Protein AF-A0A8H3HMF1-F1 (afdb_monomer_lite)

pLDDT: mean 73.19, std 24.89, range [19.61, 97.44]

Organism: NCBI:txid456999

Structure (mmCIF, N/CA/C/O backbone):
data_AF-A0A8H3HMF1-F1
#
_entry.id   AF-A0A8H3HMF1-F1
#
loop_
_atom_site.group_PDB
_atom_site.id
_atom_site.type_symbol
_atom_site.label_atom_id
_atom_site.label_alt_id
_atom_site.label_comp_id
_atom_site.label_asym_id
_atom_site.label_entity_id
_atom_site.label_seq_id
_atom_site.pdbx_PDB_ins_code
_atom_site.Cartn_x
_atom_site.Cartn_y
_atom_site.Cartn_z
_atom_site.occupancy
_atom_site.B_iso_or_equiv
_atom_site.auth_seq_id
_atom_site.auth_comp_id
_atom_site.auth_asym_id
_atom_site.auth_atom_id
_atom_site.pdbx_PDB_model_num
ATOM 1 N N . MET A 1 1 ? 41.702 8.441 -9.665 1.00 46.50 1 MET A N 1
ATOM 2 C CA . MET A 1 1 ? 40.229 8.289 -9.543 1.00 46.50 1 MET A CA 1
ATOM 3 C C . MET A 1 1 ? 39.549 9.263 -10.493 1.00 46.50 1 MET A C 1
ATOM 5 O O . MET A 1 1 ? 39.820 10.453 -10.391 1.00 46.50 1 MET A O 1
ATOM 9 N N . TYR A 1 2 ? 38.680 8.789 -11.389 1.00 50.75 2 TYR A N 1
ATOM 10 C CA . TYR A 1 2 ? 37.777 9.651 -12.161 1.00 50.75 2 TYR A CA 1
ATOM 11 C C . TYR A 1 2 ? 36.455 9.769 -11.398 1.00 50.75 2 TYR A C 1
ATOM 13 O O . TYR A 1 2 ? 35.490 9.083 -11.713 1.00 50.75 2 TYR A O 1
ATOM 21 N N . SER A 1 3 ? 36.415 10.620 -10.370 1.00 43.22 3 SER A N 1
ATOM 22 C CA . SER A 1 3 ? 35.182 10.841 -9.592 1.00 43.22 3 SER A CA 1
ATOM 23 C C . SER A 1 3 ? 34.020 11.303 -10.494 1.00 43.22 3 SER A C 1
ATOM 25 O O . SER A 1 3 ? 32.887 10.867 -10.322 1.00 43.22 3 SER A O 1
ATOM 27 N N . SER A 1 4 ? 34.311 12.068 -11.554 1.00 48.97 4 SER A N 1
ATOM 28 C CA . SER A 1 4 ? 33.304 12.609 -12.479 1.00 48.97 4 SER A CA 1
ATOM 29 C C . SER A 1 4 ? 33.547 12.314 -13.964 1.00 48.97 4 SER A C 1
ATOM 31 O O . SER A 1 4 ? 32.735 12.709 -14.790 1.00 48.97 4 SER A O 1
ATOM 33 N N . GLY A 1 5 ? 34.667 11.685 -14.344 1.00 51.66 5 GLY A N 1
ATOM 34 C CA . GLY A 1 5 ? 35.060 11.532 -15.759 1.00 51.66 5 GLY A CA 1
ATOM 35 C C . GLY A 1 5 ? 35.398 12.845 -16.491 1.00 51.66 5 GLY A C 1
ATOM 36 O O . GLY A 1 5 ? 35.813 12.796 -17.639 1.00 51.66 5 GLY A O 1
ATOM 37 N N . ILE A 1 6 ? 35.252 13.999 -15.827 1.00 52.28 6 ILE A N 1
ATOM 38 C CA . ILE A 1 6 ? 35.352 15.349 -16.414 1.00 52.28 6 ILE A CA 1
ATOM 39 C C . ILE A 1 6 ? 36.597 16.108 -15.896 1.00 52.28 6 ILE A C 1
ATOM 41 O O . ILE A 1 6 ? 36.988 17.128 -16.454 1.00 52.28 6 ILE A O 1
ATOM 45 N N . SER A 1 7 ? 37.260 15.615 -14.842 1.00 55.44 7 SER A N 1
ATOM 46 C CA . SER A 1 7 ? 38.447 16.241 -14.239 1.00 55.44 7 SER A CA 1
ATOM 47 C C . SER A 1 7 ? 39.767 15.589 -14.668 1.00 55.44 7 SER A C 1
ATOM 49 O O . SER A 1 7 ? 39.801 14.426 -15.074 1.00 55.44 7 SER A O 1
ATOM 51 N N . THR A 1 8 ? 40.873 16.322 -14.505 1.00 56.50 8 THR A N 1
ATOM 52 C CA . THR A 1 8 ? 42.238 15.831 -14.741 1.00 56.50 8 THR A CA 1
ATOM 53 C C . THR A 1 8 ? 42.546 14.564 -13.921 1.00 56.50 8 THR A C 1
ATOM 55 O O . THR A 1 8 ? 42.047 14.420 -12.798 1.00 56.50 8 THR A O 1
ATOM 58 N N . PRO A 1 9 ? 43.352 13.622 -14.453 1.00 58.75 9 PRO A N 1
ATOM 59 C CA . PRO A 1 9 ? 43.662 12.380 -13.754 1.00 58.75 9 PRO A CA 1
ATOM 60 C C . PRO A 1 9 ? 44.446 12.661 -12.467 1.00 58.75 9 PRO A C 1
ATOM 62 O O . PRO A 1 9 ? 45.550 13.200 -12.504 1.00 58.75 9 PRO A O 1
ATOM 65 N N . VAL A 1 10 ? 43.887 12.269 -11.321 1.00 66.69 10 VAL A N 1
ATOM 66 C CA . VAL A 1 10 ? 44.603 12.282 -10.037 1.00 66.69 10 VAL A CA 1
ATOM 67 C C . VAL A 1 10 ? 45.416 10.988 -9.912 1.00 66.69 10 VAL A C 1
ATOM 69 O O . VAL A 1 10 ? 44.829 9.914 -10.126 1.00 66.69 10 VAL A O 1
ATOM 72 N N . PRO A 1 11 ? 46.715 11.053 -9.551 1.00 75.19 11 PRO A N 1
ATOM 73 C CA . PRO A 1 11 ? 47.546 9.866 -9.370 1.00 75.19 11 PRO A CA 1
ATOM 74 C C . PRO A 1 11 ? 46.934 8.902 -8.335 1.00 75.19 11 PRO A C 1
ATOM 76 O O . PRO A 1 11 ? 46.355 9.347 -7.338 1.00 75.19 11 PRO A O 1
ATOM 79 N N . PRO A 1 12 ? 47.009 7.580 -8.568 1.00 75.88 12 PRO A N 1
ATOM 80 C CA . PRO A 1 12 ? 46.392 6.591 -7.693 1.00 75.88 12 PRO A CA 1
ATOM 81 C C . PRO A 1 12 ? 47.111 6.520 -6.341 1.00 75.88 12 PRO A C 1
ATOM 83 O O . PRO A 1 12 ? 48.327 6.385 -6.282 1.00 75.88 12 PRO A O 1
ATOM 86 N N . THR A 1 13 ? 46.349 6.564 -5.245 1.00 81.75 13 THR A N 1
ATOM 87 C CA . THR A 1 13 ? 46.905 6.500 -3.881 1.00 81.75 13 THR A CA 1
ATOM 88 C C . THR A 1 13 ? 47.196 5.069 -3.417 1.00 81.75 13 THR A C 1
ATOM 90 O O . THR A 1 13 ? 48.167 4.853 -2.706 1.00 81.75 13 THR A O 1
ATOM 93 N N . HIS A 1 14 ? 46.364 4.094 -3.809 1.00 82.19 14 HIS A N 1
ATOM 94 C CA . HIS A 1 14 ? 46.427 2.712 -3.298 1.00 82.19 14 HIS A CA 1
ATOM 95 C C . HIS A 1 14 ? 46.507 1.635 -4.396 1.00 82.19 14 HIS A C 1
ATOM 97 O O . HIS A 1 14 ? 46.558 0.457 -4.075 1.00 82.19 14 HIS A O 1
ATOM 103 N N . GLY A 1 15 ? 46.497 2.012 -5.684 1.00 84.69 15 GLY A N 1
ATOM 104 C CA . GLY A 1 15 ? 46.504 1.039 -6.791 1.00 84.69 15 GLY A CA 1
ATOM 105 C C . GLY A 1 15 ? 45.295 0.088 -6.805 1.00 84.69 15 GLY A C 1
ATOM 106 O O . GLY A 1 15 ? 45.433 -1.064 -7.198 1.00 84.69 15 GLY A O 1
ATOM 107 N N . GLY A 1 16 ? 44.132 0.549 -6.330 1.00 87.94 16 GLY A N 1
ATOM 108 C CA . GLY A 1 16 ? 42.927 -0.261 -6.153 1.00 87.94 16 GLY A CA 1
ATOM 109 C C . GLY A 1 16 ? 42.232 0.036 -4.821 1.00 87.94 16 GLY A C 1
ATOM 110 O O . GLY A 1 16 ? 42.165 1.192 -4.389 1.00 87.94 16 GLY A O 1
ATOM 111 N N . LEU A 1 17 ? 41.690 -1.000 -4.182 1.00 88.94 17 LEU A N 1
ATOM 112 C CA . LEU A 1 17 ? 41.158 -0.961 -2.822 1.00 88.94 17 LEU A CA 1
ATOM 113 C C . LEU A 1 17 ? 42.284 -0.726 -1.806 1.00 88.94 17 LEU A C 1
ATOM 115 O O . LEU A 1 17 ? 43.381 -1.266 -1.912 1.00 88.94 17 LEU A O 1
ATOM 119 N N . SER A 1 18 ? 42.000 0.083 -0.786 1.00 92.75 18 SER A N 1
ATOM 120 C CA . SER A 1 18 ? 42.820 0.118 0.425 1.00 92.75 18 SER A CA 1
ATOM 121 C C . SER A 1 18 ? 42.461 -1.064 1.330 1.00 92.75 18 SER A C 1
ATOM 123 O O . SER A 1 18 ? 41.403 -1.670 1.169 1.00 92.75 18 SER A O 1
ATOM 125 N N . LYS A 1 19 ? 43.271 -1.323 2.363 1.00 91.94 19 LYS A N 1
ATOM 126 C CA . LYS A 1 19 ? 42.956 -2.339 3.383 1.00 91.94 19 LYS A CA 1
ATOM 127 C C . LYS A 1 19 ? 41.566 -2.143 4.011 1.00 91.94 19 LYS A C 1
ATOM 129 O O . LYS A 1 19 ? 40.825 -3.098 4.201 1.00 91.94 19 LYS A O 1
ATOM 134 N N . LEU A 1 20 ? 41.180 -0.889 4.262 1.00 92.25 20 LEU A N 1
ATOM 135 C CA . LEU A 1 20 ? 39.832 -0.556 4.733 1.00 92.25 20 LEU A CA 1
ATOM 136 C C . LEU A 1 20 ? 38.759 -0.840 3.666 1.00 92.25 20 LEU A C 1
ATOM 138 O O . LEU A 1 20 ? 37.657 -1.263 3.996 1.00 92.25 20 LEU A O 1
ATOM 142 N N . GLY A 1 21 ? 39.066 -0.596 2.389 1.00 91.12 21 GLY A N 1
ATOM 143 C CA . GLY A 1 21 ? 38.167 -0.892 1.274 1.00 91.12 21 GLY A CA 1
ATOM 144 C C . GLY A 1 21 ? 37.880 -2.387 1.125 1.00 91.12 21 GLY A C 1
ATOM 145 O O . GLY A 1 21 ? 36.736 -2.762 0.882 1.00 91.12 21 GLY A O 1
ATOM 146 N N . GLU A 1 22 ? 38.885 -3.239 1.331 1.00 93.88 22 GLU A N 1
ATOM 147 C CA . GLU A 1 22 ? 38.710 -4.696 1.356 1.00 93.88 22 GLU A CA 1
ATOM 148 C C . GLU A 1 22 ? 37.758 -5.128 2.484 1.00 93.88 22 GLU A C 1
ATOM 150 O O . GLU A 1 22 ? 36.779 -5.840 2.249 1.00 93.88 22 GLU A O 1
ATOM 155 N N . GLU A 1 23 ? 37.986 -4.637 3.706 1.00 95.38 23 GLU A N 1
ATOM 156 C CA . GLU A 1 23 ? 37.110 -4.909 4.854 1.00 95.38 23 GLU A CA 1
ATOM 157 C C . GLU A 1 23 ? 35.672 -4.425 4.599 1.00 95.38 23 GLU A C 1
ATOM 159 O O . GLU A 1 23 ? 34.705 -5.121 4.924 1.00 95.38 23 GLU A O 1
ATOM 164 N N . LEU A 1 24 ? 35.517 -3.269 3.944 1.00 93.81 24 LEU A N 1
ATOM 165 C CA . LEU A 1 24 ? 34.213 -2.701 3.613 1.00 93.81 24 LEU A CA 1
ATOM 166 C C . LEU A 1 24 ? 33.429 -3.564 2.616 1.00 93.81 24 LEU A C 1
ATOM 168 O O . LEU A 1 24 ? 32.228 -3.742 2.799 1.00 93.81 24 LEU A O 1
ATOM 172 N N . VAL A 1 25 ? 34.075 -4.124 1.589 1.00 92.19 25 VAL A N 1
ATOM 173 C CA . VAL A 1 25 ? 33.411 -5.023 0.621 1.00 92.19 25 VAL A CA 1
ATOM 174 C C . VAL A 1 25 ? 32.799 -6.231 1.334 1.00 92.19 25 VAL A C 1
ATOM 176 O O . VAL A 1 25 ? 31.640 -6.583 1.096 1.00 92.19 25 VAL A O 1
ATOM 179 N N . LEU A 1 26 ? 33.549 -6.837 2.256 1.00 92.50 26 LEU A N 1
ATOM 180 C CA . LEU A 1 26 ? 33.075 -7.981 3.034 1.00 92.50 26 LEU A CA 1
ATOM 181 C C . LEU A 1 26 ? 31.933 -7.595 3.981 1.00 92.50 26 LEU A C 1
ATOM 183 O O . LEU A 1 26 ? 30.968 -8.352 4.114 1.00 92.50 26 LEU A O 1
ATOM 187 N N . GLU A 1 27 ? 32.008 -6.416 4.598 1.00 93.44 27 GLU A N 1
ATOM 188 C CA . GLU A 1 27 ? 30.959 -5.918 5.488 1.00 93.44 27 GLU A CA 1
ATOM 189 C C . GLU A 1 27 ? 29.671 -5.572 4.726 1.00 93.44 27 GLU A C 1
ATOM 191 O O . GLU A 1 27 ? 28.578 -5.923 5.174 1.00 93.44 27 GLU A O 1
ATOM 196 N N . LEU A 1 28 ? 29.776 -4.982 3.528 1.00 86.69 28 LEU A N 1
ATOM 197 C CA . LEU A 1 28 ? 28.630 -4.752 2.642 1.00 86.69 28 LEU A CA 1
ATOM 198 C C . LEU A 1 28 ? 27.931 -6.072 2.308 1.00 86.69 28 LEU A C 1
ATOM 200 O O . LEU A 1 28 ? 26.713 -6.183 2.456 1.00 86.69 28 LEU A O 1
ATOM 204 N N . ASN A 1 29 ? 28.694 -7.109 1.954 1.00 90.62 29 ASN A N 1
ATOM 205 C CA . ASN A 1 29 ? 28.130 -8.435 1.720 1.00 90.62 29 ASN A CA 1
ATOM 206 C C . ASN A 1 29 ? 27.482 -9.028 2.982 1.00 90.62 29 ASN A C 1
ATOM 208 O O . ASN A 1 29 ? 26.403 -9.613 2.887 1.00 90.62 29 ASN A O 1
ATOM 212 N N . ARG A 1 30 ? 28.098 -8.860 4.163 1.00 92.44 30 ARG A N 1
ATOM 213 C CA . ARG A 1 30 ? 27.549 -9.329 5.449 1.00 92.44 30 ARG A CA 1
ATOM 214 C C . ARG A 1 30 ? 26.200 -8.680 5.765 1.00 92.44 30 ARG A C 1
ATOM 216 O O . ARG A 1 30 ? 25.324 -9.336 6.325 1.00 92.44 30 ARG A O 1
ATOM 223 N N . LEU A 1 31 ? 26.033 -7.411 5.398 1.00 86.88 31 LEU A N 1
ATOM 224 C CA . LEU A 1 31 ? 24.799 -6.641 5.573 1.00 86.88 31 LEU A CA 1
ATOM 225 C C . LEU A 1 31 ? 23.753 -6.892 4.473 1.00 86.88 31 LEU A C 1
ATOM 227 O O . LEU A 1 31 ? 22.648 -6.357 4.559 1.00 86.88 31 LEU A O 1
ATOM 231 N N . GLY A 1 32 ? 24.077 -7.680 3.443 1.00 83.69 32 GLY A N 1
ATOM 232 C CA . GLY A 1 32 ? 23.207 -7.883 2.282 1.00 83.69 32 GLY A CA 1
ATOM 233 C C . GLY A 1 32 ? 23.119 -6.660 1.360 1.00 83.69 32 GLY A C 1
ATOM 234 O O . GLY A 1 32 ? 22.155 -6.526 0.608 1.00 83.69 32 GLY A O 1
ATOM 235 N N . MET A 1 33 ? 24.100 -5.757 1.424 1.00 82.00 33 MET A N 1
ATOM 236 C CA . MET A 1 33 ? 24.228 -4.616 0.520 1.00 82.00 33 MET A CA 1
ATOM 237 C C . MET A 1 33 ? 25.018 -5.019 -0.730 1.00 82.00 33 MET A C 1
ATOM 239 O O . MET A 1 33 ? 26.078 -5.641 -0.636 1.00 82.00 33 MET A O 1
ATOM 243 N N . LEU A 1 34 ? 24.506 -4.646 -1.906 1.00 83.00 34 LEU A N 1
ATOM 244 C CA . LEU A 1 34 ? 25.218 -4.832 -3.170 1.00 83.00 34 LEU A CA 1
ATOM 245 C C . LEU A 1 34 ? 26.381 -3.843 -3.267 1.00 83.00 34 LEU A C 1
ATOM 247 O O . LEU A 1 34 ? 26.244 -2.673 -2.908 1.00 83.00 34 LEU A O 1
ATOM 251 N N . VAL A 1 35 ? 27.514 -4.325 -3.769 1.00 88.75 35 VAL A N 1
ATOM 252 C CA . VAL A 1 35 ? 28.699 -3.500 -4.013 1.00 88.75 35 VAL A CA 1
ATOM 253 C C . VAL A 1 35 ? 28.558 -2.865 -5.389 1.00 88.75 35 VAL A C 1
ATOM 255 O O . VAL A 1 35 ? 28.559 -3.576 -6.394 1.00 88.75 35 VAL A O 1
ATOM 258 N N . ASP A 1 36 ? 28.413 -1.542 -5.419 1.00 90.88 36 ASP A N 1
ATOM 259 C CA . ASP A 1 36 ? 28.352 -0.763 -6.653 1.00 90.88 36 ASP A CA 1
ATOM 260 C C . ASP A 1 36 ? 29.751 -0.309 -7.080 1.00 90.88 36 ASP A C 1
ATOM 262 O O . ASP A 1 36 ? 30.473 0.334 -6.317 1.00 90.88 36 ASP A O 1
ATOM 266 N N . LEU A 1 37 ? 30.137 -0.683 -8.297 1.00 90.81 37 LEU A N 1
ATOM 267 C CA . LEU A 1 37 ? 31.454 -0.454 -8.886 1.00 90.81 37 LEU A CA 1
ATOM 268 C C . LEU A 1 37 ? 31.446 0.681 -9.918 1.00 90.81 37 LEU A C 1
ATOM 270 O O . LEU A 1 37 ? 32.465 0.958 -10.558 1.00 90.81 37 LEU A O 1
ATOM 274 N N . SER A 1 38 ? 30.330 1.394 -10.052 1.00 87.38 38 SER A N 1
ATOM 275 C CA . SER A 1 38 ? 30.280 2.686 -10.731 1.00 87.38 38 SER A CA 1
ATOM 276 C C . SER A 1 38 ? 31.312 3.668 -10.138 1.00 87.38 38 SER A C 1
ATOM 278 O O . SER A 1 38 ? 31.476 3.763 -8.927 1.00 87.38 38 SER A O 1
ATOM 280 N N . HIS A 1 39 ? 32.008 4.426 -10.993 1.00 85.19 39 HIS A N 1
ATOM 281 C CA . HIS A 1 39 ? 33.060 5.413 -10.652 1.00 85.19 39 HIS A CA 1
ATOM 282 C C . HIS A 1 39 ? 34.372 4.834 -10.097 1.00 85.19 39 HIS A C 1
ATOM 284 O O . HIS A 1 39 ? 35.270 5.593 -9.719 1.00 85.19 39 HIS A O 1
ATOM 290 N N . THR A 1 40 ? 34.519 3.512 -10.068 1.00 87.25 40 THR A N 1
ATOM 291 C CA . THR A 1 40 ? 35.761 2.869 -9.622 1.00 87.25 40 THR A CA 1
ATOM 292 C C . THR A 1 40 ? 36.822 2.849 -10.724 1.00 87.25 40 THR A C 1
ATOM 294 O O . THR A 1 40 ? 36.516 3.064 -11.898 1.00 87.25 40 THR A O 1
ATOM 297 N N . SER A 1 41 ? 38.091 2.645 -10.346 1.00 88.00 41 SER A N 1
ATOM 298 C CA . SER A 1 41 ? 39.124 2.291 -11.326 1.00 88.00 41 SER A CA 1
ATOM 299 C C . SER A 1 41 ? 39.026 0.814 -11.687 1.00 88.00 41 SER A C 1
ATOM 301 O O . SER A 1 41 ? 38.421 0.021 -10.959 1.00 88.00 41 SER A O 1
ATOM 303 N N . ASP A 1 42 ? 39.669 0.440 -12.785 1.00 91.50 42 ASP A N 1
ATOM 304 C CA . ASP A 1 42 ? 39.663 -0.939 -13.247 1.00 91.50 42 ASP A CA 1
ATOM 305 C C . ASP A 1 42 ? 40.293 -1.889 -12.215 1.00 91.50 42 ASP A C 1
ATOM 307 O O . ASP A 1 42 ? 39.784 -2.984 -11.985 1.00 91.50 42 ASP A O 1
ATOM 311 N N . GLU A 1 43 ? 41.354 -1.455 -11.529 1.00 91.12 43 GLU A N 1
ATOM 312 C CA . GLU A 1 43 ? 42.023 -2.236 -10.483 1.00 91.12 43 GLU A CA 1
ATOM 313 C C . GLU A 1 43 ? 41.101 -2.467 -9.281 1.00 91.12 43 GLU A C 1
ATOM 315 O O . GLU A 1 43 ? 41.000 -3.589 -8.782 1.00 91.12 43 GLU A O 1
ATOM 320 N N . THR A 1 44 ? 40.382 -1.426 -8.842 1.00 92.00 44 THR A N 1
ATOM 321 C CA . THR A 1 44 ? 39.392 -1.537 -7.761 1.00 92.00 44 THR A CA 1
ATOM 322 C C . THR A 1 44 ? 38.271 -2.501 -8.139 1.00 92.00 44 THR A C 1
ATOM 324 O O . THR A 1 44 ? 37.887 -3.334 -7.319 1.00 92.00 44 THR A O 1
ATOM 327 N N . ALA A 1 45 ? 37.757 -2.414 -9.367 1.00 92.50 45 ALA A N 1
ATOM 328 C CA . ALA A 1 45 ? 36.710 -3.305 -9.850 1.00 92.50 45 ALA A CA 1
ATOM 329 C C . ALA A 1 45 ? 37.169 -4.773 -9.875 1.00 92.50 45 ALA A C 1
ATOM 331 O O . ALA A 1 45 ? 36.455 -5.642 -9.375 1.00 92.50 45 ALA A O 1
ATOM 332 N N . VAL A 1 46 ? 38.377 -5.051 -10.379 1.00 94.75 46 VAL A N 1
ATOM 333 C CA . VAL A 1 46 ? 38.953 -6.409 -10.394 1.00 94.75 46 VAL A CA 1
ATOM 334 C C . VAL A 1 46 ? 39.110 -6.960 -8.973 1.00 94.75 46 VAL A C 1
ATOM 336 O O . VAL A 1 46 ? 38.683 -8.083 -8.699 1.00 94.75 46 VAL A O 1
ATOM 339 N N . GLN A 1 47 ? 39.666 -6.173 -8.050 1.00 95.00 47 GLN A N 1
ATOM 340 C CA . GLN A 1 47 ? 39.862 -6.599 -6.658 1.00 95.00 47 GLN A CA 1
ATOM 341 C C . GLN A 1 47 ? 38.526 -6.823 -5.934 1.00 95.00 47 GLN A C 1
ATOM 343 O O . GLN A 1 47 ? 38.357 -7.820 -5.230 1.00 95.00 47 GLN A O 1
ATOM 348 N N . ALA A 1 48 ? 37.538 -5.951 -6.149 1.00 94.00 48 ALA A N 1
ATOM 349 C CA . ALA A 1 48 ? 36.208 -6.109 -5.568 1.00 94.00 48 ALA A CA 1
ATOM 350 C C . ALA A 1 48 ? 35.478 -7.348 -6.112 1.00 94.00 48 ALA A C 1
ATOM 352 O O . ALA A 1 48 ? 34.820 -8.049 -5.344 1.00 94.00 48 ALA A O 1
ATOM 353 N N . LEU A 1 49 ? 35.623 -7.665 -7.403 1.00 93.75 49 LEU A N 1
ATOM 354 C CA . LEU A 1 49 ? 35.079 -8.891 -7.999 1.00 93.75 49 LEU A CA 1
ATOM 355 C C . LEU A 1 49 ? 35.699 -10.157 -7.394 1.00 93.75 49 LEU A C 1
ATOM 357 O O . LEU A 1 49 ? 34.988 -11.136 -7.165 1.00 93.75 49 LEU A O 1
ATOM 361 N N . GLN A 1 50 ? 37.005 -10.145 -7.120 1.00 93.44 50 GLN A N 1
ATOM 362 C CA . GLN A 1 50 ? 37.701 -11.271 -6.490 1.00 93.44 50 GLN A CA 1
ATOM 363 C C . GLN A 1 50 ? 37.290 -11.452 -5.023 1.00 93.44 50 GLN A C 1
ATOM 365 O O . GLN A 1 50 ? 37.131 -12.583 -4.561 1.00 93.44 50 GLN A O 1
ATOM 370 N N . LEU A 1 51 ? 37.083 -10.347 -4.302 1.00 94.69 51 LEU A N 1
ATOM 371 C CA . LEU A 1 51 ? 36.792 -10.358 -2.869 1.00 94.69 51 LEU A CA 1
ATOM 372 C C . LEU A 1 51 ? 35.305 -10.564 -2.540 1.00 94.69 51 LEU A C 1
ATOM 374 O O . LEU A 1 51 ? 34.973 -11.221 -1.550 1.00 94.69 51 LEU A O 1
ATOM 378 N N . SER A 1 52 ? 34.399 -10.009 -3.351 1.00 92.94 52 SER A N 1
ATOM 379 C CA . SER A 1 52 ? 32.961 -10.021 -3.070 1.00 92.94 52 SER A CA 1
ATOM 380 C C . SER A 1 52 ? 32.403 -11.444 -3.069 1.00 92.94 52 SER A C 1
ATOM 382 O O . SER A 1 52 ? 32.582 -12.220 -4.009 1.00 92.94 52 SER A O 1
ATOM 384 N N . ARG A 1 53 ? 31.664 -11.795 -2.019 1.00 90.19 53 ARG A N 1
ATOM 385 C CA . ARG A 1 53 ? 30.959 -13.078 -1.857 1.00 90.19 53 ARG A CA 1
ATOM 386 C C . ARG A 1 53 ? 29.538 -13.030 -2.421 1.00 90.19 53 ARG A C 1
ATOM 388 O O . ARG A 1 53 ? 28.966 -14.082 -2.689 1.00 90.19 53 ARG A O 1
ATOM 395 N N . ALA A 1 54 ? 28.989 -11.829 -2.591 1.00 88.12 54 ALA A N 1
ATOM 396 C CA . ALA A 1 54 ? 27.666 -11.575 -3.156 1.00 88.12 54 ALA A CA 1
ATOM 397 C C . ALA A 1 54 ? 27.774 -10.979 -4.576 1.00 88.12 54 ALA A C 1
ATOM 399 O O . ALA A 1 54 ? 28.867 -10.550 -4.970 1.00 88.12 54 ALA A O 1
ATOM 400 N N . PRO A 1 55 ? 26.668 -10.940 -5.343 1.00 90.38 55 PRO A N 1
ATOM 401 C CA . PRO A 1 55 ? 26.653 -10.276 -6.640 1.00 90.38 55 PRO A CA 1
ATOM 402 C C . PRO A 1 55 ? 27.045 -8.795 -6.549 1.00 90.38 55 PRO A C 1
ATOM 404 O O . PRO A 1 55 ? 26.793 -8.141 -5.532 1.00 90.38 55 PRO A O 1
ATOM 407 N N . VAL A 1 56 ? 27.647 -8.269 -7.615 1.00 88.62 56 VAL A N 1
ATOM 408 C CA . VAL A 1 56 ? 28.041 -6.851 -7.724 1.00 88.62 56 VAL A CA 1
ATOM 409 C C . VAL A 1 56 ? 27.178 -6.109 -8.743 1.00 88.62 56 VAL A C 1
ATOM 411 O O . VAL A 1 56 ? 26.457 -6.719 -9.533 1.00 88.62 56 VAL A O 1
ATOM 414 N N . ILE A 1 57 ? 27.243 -4.782 -8.746 1.00 93.00 57 ILE A N 1
ATOM 415 C CA . ILE A 1 57 ? 26.493 -3.953 -9.690 1.00 93.00 57 ILE A CA 1
ATOM 416 C C . ILE A 1 57 ? 27.371 -2.833 -10.245 1.00 93.00 57 ILE A C 1
ATOM 418 O O . ILE A 1 57 ? 28.200 -2.279 -9.538 1.00 93.00 57 ILE A O 1
ATOM 422 N N . TRP A 1 58 ? 27.178 -2.489 -11.513 1.00 91.81 58 TRP A N 1
ATOM 423 C CA . TRP A 1 58 ? 27.484 -1.159 -12.029 1.00 91.81 58 TRP A CA 1
ATOM 424 C C . TRP A 1 58 ? 26.151 -0.486 -12.292 1.00 91.81 58 TRP A C 1
ATOM 426 O O . TRP A 1 58 ? 25.501 -0.774 -13.297 1.00 91.81 58 TRP A O 1
ATOM 436 N N . SER A 1 59 ? 25.725 0.375 -11.374 1.00 84.88 59 SER A N 1
ATOM 437 C CA . SER A 1 59 ? 24.421 1.048 -11.448 1.00 84.88 59 SER A CA 1
ATOM 438 C C . SER A 1 59 ? 24.254 1.941 -12.677 1.00 84.88 59 SER A C 1
ATOM 440 O O . SER A 1 59 ? 23.126 2.154 -13.114 1.00 84.88 59 SER A O 1
ATOM 442 N N . HIS A 1 60 ? 25.356 2.466 -13.221 1.00 88.69 60 HIS A N 1
ATOM 443 C CA . HIS A 1 60 ? 25.369 3.334 -14.397 1.00 88.69 60 HIS A CA 1
ATOM 444 C C . HIS A 1 60 ? 26.774 3.382 -15.011 1.00 88.69 60 HIS A C 1
ATOM 446 O O . HIS A 1 60 ? 27.586 4.267 -14.726 1.00 88.69 60 HIS A O 1
ATOM 452 N N . SER A 1 61 ? 27.098 2.383 -15.832 1.00 87.75 61 SER A N 1
ATOM 453 C CA . SER A 1 61 ? 28.353 2.302 -16.595 1.00 87.75 61 SER A CA 1
ATOM 454 C C . SER A 1 61 ? 28.115 1.583 -17.924 1.00 87.75 61 SER A C 1
ATOM 456 O O . SER A 1 61 ? 27.477 0.534 -17.951 1.00 87.75 61 SER A O 1
ATOM 458 N N . SER A 1 62 ? 28.642 2.120 -19.025 1.00 93.19 62 SER A N 1
ATOM 459 C CA . SER A 1 62 ? 28.472 1.538 -20.365 1.00 93.19 62 SER A CA 1
ATOM 460 C C . SER A 1 62 ? 29.680 0.665 -20.748 1.00 93.19 62 SER A C 1
ATOM 462 O O . SER A 1 62 ? 30.598 0.482 -19.950 1.00 93.19 62 SER A O 1
ATOM 464 N N . ALA A 1 63 ? 29.697 0.082 -21.951 1.00 95.00 63 ALA A N 1
ATOM 465 C CA . ALA A 1 63 ? 30.808 -0.760 -22.425 1.00 95.00 63 ALA A CA 1
ATOM 466 C C . ALA A 1 63 ? 31.944 0.041 -23.075 1.00 95.00 63 ALA A C 1
ATOM 468 O O . ALA A 1 63 ? 31.704 0.819 -24.002 1.00 95.00 63 ALA A O 1
ATOM 469 N N . ARG A 1 64 ? 33.190 -0.205 -22.653 1.00 94.88 64 ARG A N 1
ATOM 470 C CA . ARG A 1 64 ? 34.367 0.527 -23.154 1.00 94.88 64 ARG A CA 1
ATOM 471 C C . ARG A 1 64 ? 34.733 0.158 -24.594 1.00 94.88 64 ARG A C 1
ATOM 473 O O . ARG A 1 64 ? 35.285 0.988 -25.305 1.00 94.88 64 ARG A O 1
ATOM 480 N N . ALA A 1 65 ? 34.391 -1.051 -25.038 1.00 94.12 65 ALA A N 1
ATOM 481 C CA . ALA A 1 65 ? 34.611 -1.483 -26.419 1.00 94.12 65 ALA A CA 1
ATOM 482 C C . ALA A 1 65 ? 33.736 -0.735 -27.442 1.00 94.12 65 ALA A C 1
ATOM 484 O O . ALA A 1 65 ? 34.142 -0.585 -28.589 1.00 94.12 65 ALA A O 1
ATOM 485 N N . VAL A 1 66 ? 32.555 -0.256 -27.032 1.00 94.00 66 VAL A N 1
ATOM 486 C CA . VAL A 1 66 ? 31.656 0.532 -27.895 1.00 94.00 66 VAL A CA 1
ATOM 487 C C . VAL A 1 66 ? 32.067 2.004 -27.887 1.00 94.00 66 VAL A C 1
ATOM 489 O O . VAL A 1 66 ? 32.212 2.616 -28.941 1.00 94.00 66 VAL A O 1
ATOM 492 N N . HIS A 1 67 ? 32.335 2.563 -26.703 1.00 94.50 67 HIS A N 1
ATOM 493 C CA . HIS A 1 67 ? 32.911 3.897 -26.570 1.00 94.50 67 HIS A CA 1
ATOM 494 C C . HIS A 1 67 ? 34.004 3.902 -25.504 1.00 94.50 67 HIS A C 1
ATOM 496 O O . HIS A 1 67 ? 33.741 3.661 -24.318 1.00 94.50 67 HIS A O 1
ATOM 502 N N . ASN A 1 68 ? 35.237 4.178 -25.942 1.00 92.88 68 ASN A N 1
ATOM 503 C CA . ASN A 1 68 ? 36.423 4.131 -25.098 1.00 92.88 68 ASN A CA 1
ATOM 504 C C . ASN A 1 68 ? 36.480 5.333 -24.146 1.00 92.88 68 ASN A C 1
ATOM 506 O O . ASN A 1 68 ? 37.167 6.320 -24.398 1.00 92.88 68 ASN A O 1
ATOM 510 N N . HIS A 1 69 ? 35.742 5.223 -23.045 1.00 89.19 69 HIS A N 1
ATOM 511 C CA . HIS A 1 69 ? 35.695 6.204 -21.974 1.00 89.19 69 HIS A CA 1
ATOM 512 C C . HIS A 1 69 ? 36.119 5.546 -20.647 1.00 89.19 69 HIS A C 1
ATOM 514 O O . HIS A 1 69 ? 35.648 4.443 -20.351 1.00 89.19 69 HIS A O 1
ATOM 520 N N . PRO A 1 70 ? 36.941 6.194 -19.793 1.00 85.06 70 PRO A N 1
ATOM 521 C CA . PRO A 1 70 ? 37.382 5.621 -18.511 1.00 85.06 70 PRO A CA 1
ATOM 522 C C . PRO A 1 70 ? 36.233 5.229 -17.578 1.00 85.06 70 PRO A C 1
ATOM 524 O O . PRO A 1 70 ? 36.378 4.368 -16.719 1.00 85.06 70 PRO A O 1
ATOM 527 N N . ARG A 1 71 ? 35.070 5.864 -17.753 1.00 85.94 71 ARG A N 1
ATOM 528 C CA . ARG A 1 71 ? 33.865 5.586 -16.965 1.00 85.94 71 ARG A CA 1
ATOM 529 C C . ARG A 1 71 ? 33.144 4.290 -17.359 1.00 85.94 71 ARG A C 1
ATOM 531 O O . ARG A 1 71 ? 32.309 3.821 -16.588 1.00 85.94 71 ARG A O 1
ATOM 538 N N . ASN A 1 72 ? 33.479 3.734 -18.521 1.00 92.69 72 ASN A N 1
ATOM 539 C CA . ASN A 1 72 ? 32.894 2.520 -19.075 1.00 92.69 72 ASN A CA 1
ATOM 540 C C . ASN A 1 72 ? 33.709 1.282 -18.703 1.00 92.69 72 ASN A C 1
ATOM 542 O O . ASN A 1 72 ? 34.922 1.365 -18.509 1.00 92.69 72 ASN A O 1
ATOM 546 N N . VAL A 1 73 ? 33.045 0.131 -18.644 1.00 94.88 73 VAL A N 1
ATOM 547 C CA . VAL A 1 73 ? 33.626 -1.145 -18.216 1.00 94.88 73 VAL A CA 1
ATOM 548 C C . VAL A 1 73 ? 34.372 -1.805 -19.386 1.00 94.88 73 VAL A C 1
ATOM 550 O O . VAL A 1 73 ? 33.784 -1.952 -20.463 1.00 94.88 73 VAL A O 1
ATOM 553 N N . PRO A 1 74 ? 35.652 -2.186 -19.224 1.00 96.00 74 PRO A N 1
ATOM 554 C CA . PRO A 1 74 ? 36.415 -2.886 -20.251 1.00 96.00 74 PRO A CA 1
ATOM 555 C C . PRO A 1 74 ? 36.043 -4.372 -20.343 1.00 96.00 74 PRO A C 1
ATOM 557 O O . PRO A 1 74 ? 35.609 -4.986 -19.368 1.00 96.00 74 PRO A O 1
ATOM 560 N N . ASP A 1 75 ? 36.271 -4.973 -21.512 1.00 96.06 75 ASP A N 1
ATOM 561 C CA . ASP A 1 75 ? 35.827 -6.342 -21.813 1.00 96.06 75 ASP A CA 1
ATOM 562 C C . ASP A 1 75 ? 36.433 -7.406 -20.893 1.00 96.06 75 ASP A C 1
ATOM 564 O O . ASP A 1 75 ? 35.747 -8.364 -20.553 1.00 96.06 75 ASP A O 1
ATOM 568 N N . TYR A 1 76 ? 37.671 -7.230 -20.420 1.00 95.19 76 TYR A N 1
ATOM 569 C CA . TYR A 1 76 ? 38.277 -8.182 -19.481 1.00 95.19 76 TYR A CA 1
ATOM 570 C C . TYR A 1 76 ? 37.591 -8.186 -18.106 1.00 95.19 76 TYR A C 1
ATOM 572 O O . TYR A 1 76 ? 37.620 -9.203 -17.425 1.00 95.19 76 TYR A O 1
ATOM 580 N N . ILE A 1 77 ? 36.946 -7.084 -17.703 1.00 95.69 77 ILE A N 1
ATOM 581 C CA . ILE A 1 77 ? 36.110 -7.036 -16.492 1.00 95.69 77 ILE A CA 1
ATOM 582 C C . ILE A 1 77 ? 34.725 -7.609 -16.794 1.00 95.69 77 ILE A C 1
ATOM 584 O O . ILE A 1 77 ? 34.193 -8.365 -15.986 1.00 95.69 77 ILE A O 1
ATOM 588 N N . LEU A 1 78 ? 34.152 -7.308 -17.966 1.00 95.25 78 LEU A N 1
ATOM 589 C CA . LEU A 1 78 ? 32.875 -7.894 -18.391 1.00 95.25 78 LEU A CA 1
ATOM 590 C C . LEU A 1 78 ? 32.946 -9.424 -18.484 1.00 95.25 78 LEU A C 1
ATOM 592 O O . LEU A 1 78 ? 31.985 -10.096 -18.122 1.00 95.25 78 LEU A O 1
ATOM 596 N N . ASP A 1 79 ? 34.077 -9.985 -18.914 1.00 94.69 79 ASP A N 1
ATOM 597 C CA . ASP A 1 79 ? 34.259 -11.437 -18.988 1.00 94.69 79 ASP A CA 1
ATOM 598 C C . ASP A 1 79 ? 34.328 -12.102 -17.602 1.00 94.69 79 ASP A C 1
ATOM 600 O O . ASP A 1 79 ? 33.918 -13.255 -17.450 1.00 94.69 79 ASP A O 1
ATOM 604 N N . MET A 1 80 ? 34.726 -11.370 -16.555 1.00 94.81 80 MET A N 1
ATOM 605 C CA . MET A 1 80 ? 34.654 -11.861 -15.172 1.00 94.81 80 MET A CA 1
ATOM 606 C C . MET A 1 80 ? 33.209 -11.983 -14.659 1.00 94.81 80 MET A C 1
ATOM 608 O O . MET A 1 80 ? 32.990 -12.615 -13.623 1.00 94.81 80 MET A O 1
ATOM 612 N N . ILE A 1 81 ? 32.223 -11.404 -15.357 1.00 92.81 81 ILE A N 1
ATOM 613 C CA . ILE A 1 81 ? 30.810 -11.415 -14.965 1.00 92.81 81 ILE A CA 1
ATOM 614 C C . ILE A 1 81 ? 30.078 -12.583 -15.634 1.00 92.81 81 ILE A C 1
ATOM 616 O O . ILE A 1 81 ? 30.190 -12.809 -16.841 1.00 92.81 81 ILE A O 1
ATOM 620 N N . GLY A 1 82 ? 29.300 -13.338 -14.858 1.00 88.31 82 GLY A N 1
ATOM 621 C CA . GLY A 1 82 ? 28.464 -14.413 -15.383 1.00 88.31 82 GLY A CA 1
ATOM 622 C C . GLY A 1 82 ? 28.029 -15.445 -14.341 1.00 88.31 82 GLY A C 1
ATOM 623 O O . GLY A 1 82 ? 28.415 -15.390 -13.180 1.00 88.31 82 GLY A O 1
ATOM 624 N N . THR A 1 83 ? 27.276 -16.455 -14.786 1.00 78.81 83 THR A N 1
ATOM 625 C CA . THR A 1 83 ? 26.786 -17.561 -13.935 1.00 78.81 83 THR A CA 1
ATOM 626 C C . THR A 1 83 ? 27.726 -18.774 -13.884 1.00 78.81 83 THR A C 1
ATOM 628 O O . THR A 1 83 ? 27.351 -19.826 -13.367 1.00 78.81 83 THR A O 1
ATOM 631 N N . GLY A 1 84 ? 28.906 -18.683 -14.506 1.00 79.00 84 GLY A N 1
ATOM 632 C CA . GLY A 1 84 ? 29.908 -19.752 -14.512 1.00 79.00 84 GLY A CA 1
ATOM 633 C C . GLY A 1 84 ? 30.582 -19.910 -13.148 1.00 79.00 84 GLY A C 1
ATOM 634 O O . GLY A 1 84 ? 30.612 -18.972 -12.360 1.00 79.00 84 GLY A O 1
ATOM 635 N N . LYS A 1 85 ? 31.157 -21.087 -12.873 1.00 74.44 85 LYS A N 1
ATOM 636 C CA . LYS A 1 85 ? 31.814 -21.389 -11.585 1.00 74.44 85 LYS A CA 1
ATOM 637 C C . LYS A 1 85 ? 32.989 -20.446 -11.268 1.00 74.44 85 LYS A C 1
ATOM 639 O O . LYS A 1 85 ? 33.224 -20.163 -10.098 1.00 74.44 85 LYS A O 1
ATOM 644 N N . ASP A 1 86 ? 33.653 -19.939 -12.307 1.00 84.44 86 ASP A N 1
ATOM 645 C CA . ASP A 1 86 ? 34.800 -19.025 -12.214 1.00 84.44 86 ASP A CA 1
ATOM 646 C C . ASP A 1 86 ? 34.422 -17.554 -12.468 1.00 84.44 86 ASP A C 1
ATOM 648 O O . ASP A 1 86 ? 35.291 -16.689 -12.548 1.00 84.44 86 ASP A O 1
ATOM 652 N N . LYS A 1 87 ? 33.122 -17.260 -12.610 1.00 89.25 87 LYS A N 1
ATOM 653 C CA . LYS A 1 87 ? 32.605 -15.910 -12.858 1.00 89.25 87 LYS A CA 1
ATOM 654 C C . LYS A 1 87 ? 31.876 -15.374 -11.624 1.00 89.25 87 LYS A C 1
ATOM 656 O O . LYS A 1 87 ? 31.370 -16.132 -10.793 1.00 89.25 87 LYS A O 1
ATOM 661 N N . LYS A 1 88 ? 31.833 -14.050 -11.484 1.00 90.56 88 LYS A N 1
ATOM 662 C CA . LYS A 1 88 ? 31.056 -13.362 -10.451 1.00 90.56 88 LYS A CA 1
ATOM 663 C C . LYS A 1 88 ? 29.695 -12.982 -11.016 1.00 90.56 88 LYS A C 1
ATOM 665 O O . LYS A 1 88 ? 29.611 -12.398 -12.091 1.00 90.56 88 LYS A O 1
ATOM 670 N N . ASP A 1 89 ? 28.634 -13.275 -10.279 1.00 90.56 89 ASP A N 1
ATOM 671 C CA . ASP A 1 89 ? 27.312 -12.776 -10.645 1.00 90.56 89 ASP A CA 1
ATOM 672 C C . ASP A 1 89 ? 27.260 -11.248 -10.470 1.00 90.56 89 ASP A C 1
ATOM 674 O O . ASP A 1 89 ? 27.845 -10.690 -9.536 1.00 90.56 89 ASP A O 1
ATOM 678 N N . GLY A 1 90 ? 26.577 -10.558 -11.369 1.00 88.50 90 GLY A N 1
ATOM 679 C CA . GLY A 1 90 ? 26.468 -9.108 -11.321 1.00 88.50 90 GLY A CA 1
ATOM 680 C C . GLY A 1 90 ? 25.771 -8.518 -12.533 1.00 88.50 90 GLY A C 1
ATOM 681 O O . GLY A 1 90 ? 25.528 -9.203 -13.519 1.00 88.50 90 GLY A O 1
ATOM 682 N N . VAL A 1 91 ? 25.426 -7.236 -12.463 1.00 91.06 91 VAL A N 1
ATOM 683 C CA . VAL A 1 91 ? 24.721 -6.546 -13.553 1.00 91.06 91 VAL A CA 1
ATOM 684 C C . VAL A 1 91 ? 25.412 -5.240 -13.912 1.00 91.06 91 VAL A C 1
ATOM 686 O O . VAL A 1 91 ? 25.793 -4.468 -13.033 1.00 91.06 91 VAL A O 1
ATOM 689 N N . VAL A 1 92 ? 25.557 -4.988 -15.212 1.00 89.81 92 VAL A N 1
ATOM 690 C CA . VAL A 1 92 ? 26.090 -3.738 -15.757 1.00 89.81 92 VAL A CA 1
ATOM 691 C C . VAL A 1 92 ? 24.958 -2.956 -16.400 1.00 89.81 92 VAL A C 1
ATOM 693 O O . VAL A 1 92 ? 24.346 -3.406 -17.369 1.00 89.81 92 VAL A O 1
ATOM 696 N N . MET A 1 93 ? 24.647 -1.795 -15.836 1.00 89.12 93 MET A N 1
ATOM 697 C CA . MET A 1 93 ? 23.524 -0.973 -16.267 1.00 89.12 93 MET A CA 1
ATOM 698 C C . MET A 1 93 ? 24.020 0.181 -17.140 1.00 89.12 93 MET A C 1
ATOM 700 O O . MET A 1 93 ? 24.772 1.036 -16.678 1.00 89.12 93 MET A O 1
ATOM 704 N N . VAL A 1 94 ? 23.599 0.202 -18.407 1.00 90.38 94 VAL A N 1
ATOM 705 C CA . VAL A 1 94 ? 24.056 1.167 -19.419 1.00 90.38 94 VAL A CA 1
ATOM 706 C C . VAL A 1 94 ? 23.597 2.581 -19.062 1.00 90.38 94 VAL A C 1
ATOM 708 O O . VAL A 1 94 ? 22.416 2.800 -18.791 1.00 90.38 94 VAL A O 1
ATOM 711 N N . ASN A 1 95 ? 24.538 3.526 -19.067 1.00 88.75 95 ASN A N 1
ATOM 712 C CA . ASN A 1 95 ? 24.336 4.922 -18.679 1.00 88.75 95 ASN A CA 1
ATOM 713 C C . ASN A 1 95 ? 23.909 5.793 -19.874 1.00 88.75 95 ASN A C 1
ATOM 715 O O . ASN A 1 95 ? 24.328 5.528 -21.001 1.00 88.75 95 ASN A O 1
ATOM 719 N N . PHE A 1 96 ? 23.080 6.821 -19.636 1.00 88.19 96 PHE A N 1
ATOM 720 C CA . PHE A 1 96 ? 22.584 7.742 -20.676 1.00 88.19 96 PHE A CA 1
ATOM 721 C C . PHE A 1 96 ? 23.228 9.137 -20.606 1.00 88.19 96 PHE A C 1
ATOM 723 O O . PHE A 1 96 ? 22.662 10.104 -21.090 1.00 88.19 96 PHE A O 1
ATOM 730 N N . SER A 1 97 ? 24.411 9.290 -20.027 1.00 88.19 97 SER A N 1
ATOM 731 C CA . SER A 1 97 ? 25.211 10.502 -20.192 1.00 88.19 97 SER A CA 1
ATOM 732 C C . SER A 1 97 ? 25.829 10.484 -21.583 1.00 88.19 97 SER A C 1
ATOM 734 O O . SER A 1 97 ? 26.634 9.599 -21.889 1.00 88.19 97 SER A O 1
ATOM 736 N N . SER A 1 98 ? 25.491 11.453 -22.435 1.00 89.94 98 SER A N 1
ATOM 737 C CA . SER A 1 98 ? 25.946 11.463 -23.835 1.00 89.94 98 SER A CA 1
ATOM 738 C C . SER A 1 98 ? 27.461 11.315 -23.980 1.00 89.94 98 SER A C 1
ATOM 740 O O . SER A 1 98 ? 27.912 10.562 -24.838 1.00 89.94 98 SER A O 1
ATOM 742 N N . GLY A 1 99 ? 28.240 11.960 -23.104 1.00 86.75 99 GLY A N 1
ATOM 743 C CA . GLY A 1 99 ? 29.706 11.894 -23.127 1.00 86.75 99 GLY A CA 1
ATOM 744 C C . GLY A 1 99 ? 30.297 10.539 -22.722 1.00 86.75 99 GLY A C 1
ATOM 745 O O . GLY A 1 99 ? 31.475 10.301 -22.959 1.00 86.75 99 GLY A O 1
ATOM 746 N N . PHE A 1 100 ? 29.507 9.647 -22.116 1.00 88.50 100 PHE A N 1
ATOM 747 C CA . PHE A 1 100 ? 29.927 8.279 -21.788 1.00 88.50 100 PHE A CA 1
ATOM 748 C C . PHE A 1 100 ? 29.409 7.258 -22.807 1.00 88.50 100 PHE A C 1
ATOM 750 O O . PHE A 1 100 ? 29.898 6.130 -22.844 1.00 88.50 100 PHE A O 1
ATOM 757 N N . VAL A 1 101 ? 28.440 7.642 -23.639 1.00 91.00 101 VAL A N 1
ATOM 758 C CA . VAL A 1 101 ? 27.844 6.787 -24.675 1.00 91.00 101 VAL A CA 1
ATOM 759 C C . VAL A 1 101 ? 28.585 6.919 -26.001 1.00 91.00 101 VAL A C 1
ATOM 761 O O . VAL A 1 101 ? 28.815 5.927 -26.682 1.00 91.00 101 VAL A O 1
ATOM 764 N N . ALA A 1 102 ? 28.957 8.133 -26.401 1.00 92.38 102 ALA A N 1
ATOM 765 C CA . ALA A 1 102 ? 29.620 8.363 -27.677 1.00 92.38 102 ALA A CA 1
ATOM 766 C C . ALA A 1 102 ? 30.426 9.665 -27.668 1.00 92.38 102 ALA A C 1
ATOM 768 O O . ALA A 1 102 ? 30.310 10.497 -26.770 1.00 92.38 102 ALA A O 1
ATOM 769 N N . ASN A 1 103 ? 31.187 9.881 -28.744 1.00 90.38 103 ASN A N 1
ATOM 770 C CA . ASN A 1 103 ? 31.767 11.192 -29.020 1.00 90.38 103 ASN A CA 1
ATOM 771 C C . ASN A 1 103 ? 30.663 12.271 -29.095 1.00 90.38 103 ASN A C 1
ATOM 773 O O . ASN A 1 103 ? 29.537 11.961 -29.511 1.00 90.38 103 ASN A O 1
ATOM 777 N N . PRO A 1 104 ? 30.969 13.535 -28.740 1.00 86.19 104 PRO A N 1
ATOM 778 C CA . PRO A 1 104 ? 29.998 14.627 -28.767 1.00 86.19 104 PRO A CA 1
ATOM 779 C C . PRO A 1 104 ? 29.221 14.691 -30.089 1.00 86.19 104 PRO A C 1
ATOM 781 O O . PRO A 1 104 ? 29.814 14.669 -31.163 1.00 86.19 104 PRO A O 1
ATOM 784 N N . GLY A 1 105 ? 27.889 14.753 -30.001 1.00 85.62 105 GLY A N 1
ATOM 785 C CA . GLY A 1 105 ? 26.985 14.797 -31.159 1.00 85.62 105 GLY A CA 1
ATOM 786 C C . GLY A 1 105 ? 26.549 13.436 -31.719 1.00 85.62 105 GLY A C 1
ATOM 787 O O . GLY A 1 105 ? 25.572 13.391 -32.459 1.00 85.62 105 GLY A O 1
ATOM 788 N N . ASN A 1 106 ? 27.191 12.329 -31.327 1.00 90.88 106 ASN A N 1
ATOM 789 C CA . ASN A 1 106 ? 26.887 10.991 -31.863 1.00 90.88 106 ASN A CA 1
ATOM 790 C C . ASN A 1 106 ? 26.082 10.099 -30.904 1.00 90.88 106 ASN A C 1
ATOM 792 O O . ASN A 1 106 ? 25.741 8.966 -31.245 1.00 90.88 106 ASN A O 1
ATOM 796 N N . ALA A 1 107 ? 25.782 10.579 -29.696 1.00 92.06 107 ALA A N 1
ATOM 797 C CA . ALA A 1 107 ? 25.007 9.820 -28.723 1.00 92.06 107 ALA A CA 1
ATOM 798 C C . ALA A 1 107 ? 23.541 9.729 -29.172 1.00 92.06 107 ALA A C 1
ATOM 800 O O . ALA A 1 107 ? 22.842 10.738 -29.253 1.00 92.06 107 ALA A O 1
ATOM 801 N N . SER A 1 108 ? 23.066 8.514 -29.440 1.00 93.00 108 SER A N 1
ATOM 802 C CA . SER A 1 108 ? 21.682 8.240 -29.842 1.00 93.00 108 SER A CA 1
ATOM 803 C C . SER A 1 108 ? 21.167 6.942 -29.220 1.00 93.00 108 SER A C 1
ATOM 805 O O . SER A 1 108 ? 21.951 6.130 -28.720 1.00 93.00 108 SER A O 1
ATOM 807 N N . VAL A 1 109 ? 19.853 6.716 -29.301 1.00 89.44 109 VAL A N 1
ATOM 808 C CA . VAL A 1 109 ? 19.202 5.458 -28.882 1.00 89.44 109 VAL A CA 1
ATOM 809 C C . VAL A 1 109 ? 19.881 4.220 -29.478 1.00 89.44 109 VAL A C 1
ATOM 811 O O . VAL A 1 109 ? 20.004 3.201 -28.804 1.00 89.44 109 VAL A O 1
ATOM 814 N N . ALA A 1 110 ? 20.332 4.301 -30.734 1.00 89.38 110 ALA A N 1
ATOM 815 C CA . ALA A 1 110 ? 20.987 3.187 -31.413 1.00 89.38 110 ALA A CA 1
ATOM 816 C C . ALA A 1 110 ? 22.315 2.815 -30.737 1.00 89.38 110 ALA A C 1
ATOM 818 O O . ALA A 1 110 ? 22.533 1.652 -30.422 1.00 89.38 110 ALA A O 1
ATOM 819 N N . VAL A 1 111 ? 23.144 3.807 -30.399 1.00 91.12 111 VAL A N 1
ATOM 820 C CA . VAL A 1 111 ? 24.438 3.566 -29.737 1.00 91.12 111 VAL A CA 1
ATOM 821 C C . VAL A 1 111 ? 24.247 3.018 -28.319 1.00 91.12 111 VAL A C 1
ATOM 823 O O . VAL A 1 111 ? 24.995 2.154 -27.864 1.00 91.12 111 VAL A O 1
ATOM 826 N N . VAL A 1 112 ? 23.199 3.458 -27.615 1.00 90.88 112 VAL A N 1
ATOM 827 C CA . VAL A 1 112 ? 22.814 2.859 -26.326 1.00 90.88 112 VAL A CA 1
ATOM 828 C C . VAL A 1 112 ? 22.439 1.383 -26.494 1.00 90.88 112 VAL A C 1
ATOM 830 O O . VAL A 1 112 ? 22.847 0.554 -25.678 1.00 90.88 112 VAL A O 1
ATOM 833 N N . ALA A 1 113 ? 21.708 1.032 -27.554 1.00 87.62 113 ALA A N 1
ATOM 834 C CA . ALA A 1 113 ? 21.392 -0.360 -27.862 1.00 87.62 113 ALA A CA 1
ATOM 835 C C . ALA A 1 113 ? 22.654 -1.185 -28.180 1.00 87.62 113 ALA A C 1
ATOM 837 O O . ALA A 1 113 ? 22.756 -2.319 -27.710 1.00 87.62 113 ALA A O 1
ATOM 838 N N . ASP A 1 114 ? 23.642 -0.603 -28.868 1.00 91.56 114 ASP A N 1
ATOM 839 C CA . ASP A 1 114 ? 24.931 -1.255 -29.144 1.00 91.56 114 ASP A CA 1
ATOM 840 C C . ASP A 1 114 ? 25.697 -1.581 -27.852 1.00 91.56 114 ASP A C 1
ATOM 842 O O . ASP A 1 114 ? 26.243 -2.679 -27.708 1.00 91.56 114 ASP A O 1
ATOM 846 N N . HIS A 1 115 ? 25.688 -0.679 -26.861 1.00 92.94 115 HIS A N 1
ATOM 847 C CA . HIS A 1 115 ? 26.241 -0.971 -25.533 1.00 92.94 115 HIS A CA 1
ATOM 848 C C . HIS A 1 115 ? 25.524 -2.141 -24.853 1.00 92.94 115 HIS A C 1
ATOM 850 O O . HIS A 1 115 ? 26.188 -3.024 -24.306 1.00 92.94 115 HIS A O 1
ATOM 856 N N . VAL A 1 116 ? 24.187 -2.158 -24.883 1.00 89.00 116 VAL A N 1
ATOM 857 C CA . VAL A 1 116 ? 23.392 -3.237 -24.275 1.00 89.00 116 VAL A CA 1
ATOM 858 C C . VAL A 1 116 ? 23.707 -4.580 -24.936 1.00 89.00 116 VAL A C 1
ATOM 860 O O . VAL A 1 116 ? 23.948 -5.569 -24.239 1.00 89.00 116 VAL A O 1
ATOM 863 N N . GLU A 1 117 ? 23.750 -4.623 -26.267 1.00 87.50 117 GLU A N 1
ATOM 864 C CA . GLU A 1 117 ? 24.010 -5.856 -27.010 1.00 87.50 117 GLU A CA 1
ATOM 865 C C . GLU A 1 117 ? 25.450 -6.345 -26.812 1.00 87.50 117 GLU A C 1
ATOM 867 O O . GLU A 1 117 ? 25.668 -7.540 -26.599 1.00 87.50 117 GLU A O 1
ATOM 872 N N . HIS A 1 118 ? 26.436 -5.442 -26.788 1.00 92.19 118 HIS A N 1
ATOM 873 C CA . HIS A 1 118 ? 27.826 -5.817 -26.527 1.00 92.19 118 HIS A CA 1
ATOM 874 C C . HIS A 1 118 ? 28.009 -6.422 -25.129 1.00 92.19 118 HIS A C 1
ATOM 876 O O . HIS A 1 118 ? 28.594 -7.498 -25.004 1.00 92.19 118 HIS A O 1
ATOM 882 N N . ILE A 1 119 ? 27.455 -5.798 -24.082 1.00 89.50 119 ILE A N 1
ATOM 883 C CA . ILE A 1 119 ? 27.509 -6.348 -22.713 1.00 89.50 119 ILE A CA 1
ATOM 884 C C . ILE A 1 119 ? 26.767 -7.684 -22.656 1.00 89.50 119 ILE A C 1
ATOM 886 O O . ILE A 1 119 ? 27.282 -8.659 -22.108 1.00 89.50 119 ILE A O 1
ATOM 890 N N . GLY A 1 120 ? 25.582 -7.759 -23.267 1.00 87.19 120 GLY A N 1
ATOM 891 C CA . GLY A 1 120 ? 24.793 -8.985 -23.342 1.00 87.19 120 GLY A CA 1
ATOM 892 C C . GLY A 1 120 ? 25.518 -10.132 -24.055 1.00 87.19 120 GLY A C 1
ATOM 893 O O . GLY A 1 120 ? 25.311 -11.291 -23.691 1.00 87.19 120 GLY A O 1
ATOM 894 N N . ARG A 1 121 ? 26.387 -9.828 -25.026 1.00 89.75 121 ARG A N 1
ATOM 895 C CA . ARG A 1 121 ? 27.236 -10.798 -25.734 1.00 89.75 121 ARG A CA 1
ATOM 896 C C . ARG A 1 121 ? 28.420 -11.277 -24.889 1.00 89.75 121 ARG A C 1
ATOM 898 O O . ARG A 1 121 ? 28.728 -12.463 -24.941 1.00 89.75 121 ARG A O 1
ATOM 905 N N . VAL A 1 122 ? 29.070 -10.387 -24.134 1.00 91.69 122 VAL A N 1
ATOM 906 C CA . VAL A 1 122 ? 30.283 -10.709 -23.350 1.00 91.69 122 VAL A CA 1
ATOM 907 C C . VAL A 1 122 ? 29.944 -11.297 -21.974 1.00 91.69 122 VAL A C 1
ATOM 909 O O . VAL A 1 122 ? 30.359 -12.409 -21.657 1.00 91.69 122 VAL A O 1
ATOM 912 N N . ALA A 1 123 ? 29.151 -10.586 -21.170 1.00 87.75 123 ALA A N 1
ATOM 913 C CA . ALA A 1 123 ? 28.776 -11.000 -19.812 1.00 87.75 123 ALA A CA 1
ATOM 914 C C . ALA A 1 123 ? 27.534 -11.912 -19.794 1.00 87.75 123 ALA A C 1
ATOM 916 O O . ALA A 1 123 ? 27.241 -12.583 -18.805 1.00 87.75 123 ALA A O 1
ATOM 917 N N . GLY A 1 124 ? 26.780 -11.962 -20.893 1.00 84.12 124 GLY A N 1
ATOM 918 C CA . GLY A 1 124 ? 25.520 -12.690 -21.000 1.00 84.12 124 GLY A CA 1
ATOM 919 C C . GLY A 1 124 ? 24.307 -11.793 -20.749 1.00 84.12 124 GLY A C 1
ATOM 920 O O . GLY A 1 124 ? 24.306 -10.930 -19.875 1.00 84.12 124 GLY A O 1
ATOM 921 N N . ARG A 1 125 ? 23.219 -12.039 -21.490 1.00 82.75 125 ARG A N 1
ATOM 922 C CA . ARG A 1 125 ? 22.007 -11.193 -21.506 1.00 82.75 125 ARG A CA 1
ATOM 923 C C . ARG A 1 125 ? 21.336 -10.991 -20.135 1.00 82.75 125 ARG A C 1
ATOM 925 O O . ARG A 1 125 ? 20.590 -10.034 -19.987 1.00 82.75 125 ARG A O 1
ATOM 932 N N . LYS A 1 126 ? 21.594 -11.857 -19.142 1.00 80.94 126 LYS A N 1
ATOM 933 C CA . LYS A 1 126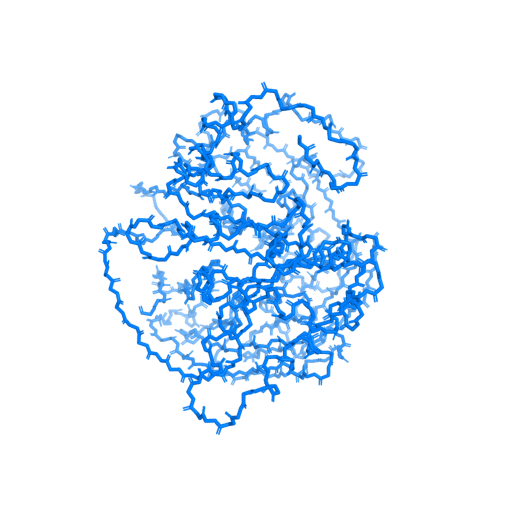 ? 21.094 -11.726 -17.755 1.00 80.94 126 LYS A CA 1
ATOM 934 C C . LYS A 1 126 ? 21.821 -10.665 -16.919 1.00 80.94 126 LYS A C 1
ATOM 936 O O . LYS A 1 126 ? 21.310 -10.289 -15.873 1.00 80.94 126 LYS A O 1
ATOM 941 N N . HIS A 1 127 ? 22.978 -10.201 -17.380 1.00 86.06 127 HIS A N 1
ATOM 942 C CA . HIS A 1 127 ? 23.894 -9.344 -16.627 1.00 86.06 127 HIS A CA 1
ATOM 943 C C . HIS A 1 127 ? 23.976 -7.925 -17.215 1.00 86.06 127 HIS A C 1
ATOM 945 O O . HIS A 1 127 ? 24.923 -7.193 -16.940 1.00 86.06 127 HIS A O 1
ATOM 951 N N . VAL A 1 128 ? 22.985 -7.519 -18.019 1.00 87.38 128 VAL A N 1
ATOM 952 C CA . VAL A 1 128 ? 22.886 -6.173 -18.600 1.00 87.38 128 VAL A CA 1
ATOM 953 C C . VAL A 1 128 ? 21.569 -5.496 -18.219 1.00 87.38 128 VAL A C 1
ATOM 955 O O . VAL A 1 128 ? 20.514 -6.127 -18.214 1.00 87.38 128 VAL A O 1
ATOM 958 N N . GLY A 1 129 ? 21.627 -4.203 -17.907 1.00 85.38 129 GLY A N 1
ATOM 959 C CA . GLY A 1 129 ? 20.471 -3.363 -17.592 1.00 85.38 129 GLY A CA 1
ATOM 960 C C . GLY A 1 129 ? 20.603 -1.943 -18.148 1.00 85.38 129 GLY A C 1
ATOM 961 O O . GLY A 1 129 ? 21.514 -1.644 -18.916 1.00 85.38 129 GLY A O 1
ATOM 962 N N . ILE A 1 130 ? 19.704 -1.058 -17.732 1.00 85.69 130 ILE A N 1
ATOM 963 C CA . ILE A 1 130 ? 19.643 0.363 -18.081 1.00 85.69 130 ILE A CA 1
ATOM 964 C C . ILE A 1 130 ? 19.682 1.184 -16.790 1.00 85.69 130 ILE A C 1
ATOM 966 O O . ILE A 1 130 ? 18.794 1.062 -15.947 1.00 85.69 130 ILE A O 1
ATOM 970 N N . GLY A 1 131 ? 20.684 2.045 -16.655 1.00 83.88 131 GLY A N 1
ATOM 971 C CA . GLY A 1 131 ? 20.851 2.966 -15.533 1.00 83.88 131 GLY A CA 1
ATOM 972 C C . GLY A 1 131 ? 20.988 4.386 -16.056 1.00 83.88 131 GLY A C 1
ATOM 973 O O . GLY A 1 131 ? 22.101 4.886 -16.186 1.00 83.88 131 GLY A O 1
ATOM 974 N N . SER A 1 132 ? 19.863 5.018 -16.411 1.00 78.12 132 SER A N 1
ATOM 975 C CA . SER A 1 132 ? 19.864 6.233 -17.241 1.00 78.12 132 SER A CA 1
ATOM 976 C C . SER A 1 132 ? 20.543 7.443 -16.608 1.00 78.12 132 SER A C 1
ATOM 978 O O . SER A 1 132 ? 21.050 8.279 -17.344 1.00 78.12 132 SER A O 1
ATOM 980 N N . ASP A 1 133 ? 20.578 7.533 -15.276 1.00 79.38 133 ASP A N 1
ATOM 981 C CA . ASP A 1 133 ? 21.217 8.644 -14.555 1.00 79.38 133 ASP A CA 1
ATOM 982 C C . ASP A 1 133 ? 20.599 10.023 -14.886 1.00 79.38 133 ASP A C 1
ATOM 984 O O . ASP A 1 133 ? 21.255 11.053 -14.804 1.00 79.38 133 ASP A O 1
ATOM 988 N N . TYR A 1 134 ? 19.313 10.052 -15.273 1.00 73.12 134 TYR A N 1
ATOM 989 C CA . TYR A 1 134 ? 18.630 11.252 -15.786 1.00 73.12 134 TYR A CA 1
ATOM 990 C C . TYR A 1 134 ? 18.743 12.489 -14.892 1.00 73.12 134 TYR A C 1
ATOM 992 O O . TYR A 1 134 ? 18.933 13.588 -15.401 1.00 73.12 134 TYR A O 1
ATOM 1000 N N . ASP A 1 135 ? 18.659 12.312 -13.575 1.00 68.38 135 ASP A N 1
ATOM 1001 C CA . ASP A 1 135 ? 18.720 13.420 -12.616 1.00 68.38 135 ASP A CA 1
ATOM 1002 C C . ASP A 1 135 ? 20.171 13.814 -12.249 1.00 68.38 135 ASP A C 1
ATOM 1004 O O . ASP A 1 135 ? 20.380 14.703 -11.421 1.00 68.38 135 ASP A O 1
ATOM 1008 N N . GLY A 1 136 ? 21.175 13.152 -12.841 1.00 66.38 136 GLY A N 1
ATOM 1009 C CA . GLY A 1 136 ? 22.605 13.319 -12.555 1.00 66.38 136 GLY A CA 1
ATOM 1010 C C . GLY A 1 136 ? 23.469 13.756 -13.746 1.00 66.38 136 GLY A C 1
ATOM 1011 O O . GLY A 1 136 ? 24.655 14.034 -13.557 1.00 66.38 136 GLY A O 1
ATOM 1012 N N . VAL A 1 137 ? 22.909 13.851 -14.960 1.00 73.94 137 VAL A N 1
ATOM 1013 C CA . VAL A 1 137 ? 23.661 14.117 -16.203 1.00 73.94 137 VAL A CA 1
ATOM 1014 C C . VAL A 1 137 ? 23.273 15.442 -16.859 1.00 73.94 137 VAL A C 1
ATOM 1016 O O . VAL A 1 137 ? 22.124 15.867 -16.825 1.00 73.94 137 VAL A O 1
ATOM 1019 N N . ALA A 1 138 ? 24.241 16.103 -17.502 1.00 73.75 138 ALA A N 1
ATOM 1020 C CA . ALA A 1 138 ? 24.018 17.381 -18.187 1.00 73.75 138 ALA A CA 1
ATOM 1021 C C . ALA A 1 138 ? 23.396 17.235 -19.589 1.00 73.75 138 ALA A C 1
ATOM 1023 O O . ALA A 1 138 ? 22.866 18.200 -20.133 1.00 73.75 138 ALA A O 1
ATOM 1024 N N . SER A 1 139 ? 23.497 16.052 -20.199 1.00 84.12 139 SER A N 1
ATOM 1025 C CA . SER A 1 139 ? 23.000 15.785 -21.551 1.00 84.12 139 SER A CA 1
ATOM 1026 C C . SER A 1 139 ? 22.704 14.303 -21.742 1.00 84.12 139 SER A C 1
ATOM 1028 O O . SER A 1 139 ? 23.485 13.466 -21.278 1.00 84.12 139 SER A O 1
ATOM 1030 N N . THR A 1 140 ? 21.646 14.003 -22.489 1.00 88.81 140 THR A N 1
ATOM 1031 C CA . THR A 1 140 ? 21.176 12.648 -22.797 1.00 88.81 140 THR A CA 1
ATOM 1032 C C . THR A 1 140 ? 21.257 12.341 -24.305 1.00 88.81 140 THR A C 1
ATOM 1034 O O . THR A 1 140 ? 21.277 13.272 -25.119 1.00 88.81 140 THR A O 1
ATOM 1037 N N . PRO A 1 141 ? 21.384 11.060 -24.712 1.00 90.75 141 PRO A N 1
ATOM 1038 C CA . PRO A 1 141 ? 21.380 10.640 -26.106 1.00 90.75 141 PRO A CA 1
ATOM 1039 C C . PRO A 1 141 ? 20.112 11.079 -26.838 1.00 90.75 141 PRO A C 1
ATOM 1041 O O . PRO A 1 141 ? 19.022 11.058 -26.270 1.00 90.75 141 PRO A O 1
ATOM 1044 N N . ALA A 1 142 ? 20.246 11.393 -28.125 1.00 90.69 142 ALA A N 1
ATOM 1045 C CA . ALA A 1 142 ? 19.113 11.745 -28.973 1.00 90.69 142 ALA A CA 1
ATOM 1046 C C . ALA A 1 142 ? 18.091 10.595 -29.041 1.00 90.69 142 ALA A C 1
ATOM 1048 O O . ALA A 1 142 ? 18.458 9.446 -29.328 1.00 90.69 142 ALA A O 1
ATOM 1049 N N . GLY A 1 143 ? 16.819 10.918 -28.793 1.00 84.12 143 GLY A N 1
ATOM 1050 C CA . GLY A 1 143 ? 15.703 9.979 -28.668 1.00 84.12 143 GLY A CA 1
ATOM 1051 C C . GLY A 1 143 ? 15.614 9.272 -27.310 1.00 84.12 143 GLY A C 1
ATOM 1052 O O . GLY A 1 143 ? 14.822 8.340 -27.176 1.00 84.12 143 GLY A O 1
ATOM 1053 N N . LEU A 1 144 ? 16.444 9.670 -26.339 1.00 84.94 144 LEU A N 1
ATOM 1054 C CA . LEU A 1 144 ? 16.408 9.234 -24.942 1.00 84.94 144 LEU A CA 1
ATOM 1055 C C . LEU A 1 144 ? 16.346 10.428 -23.977 1.00 84.94 144 LEU A C 1
ATOM 1057 O O . LEU A 1 144 ? 16.954 10.390 -22.909 1.00 84.94 144 LEU A O 1
ATOM 1061 N N . GLU A 1 145 ? 15.627 11.491 -24.338 1.00 83.00 145 GLU A N 1
ATOM 1062 C CA . GLU A 1 145 ? 15.598 12.762 -23.604 1.00 83.00 145 GLU A CA 1
ATOM 1063 C C . GLU A 1 145 ? 15.027 12.619 -22.186 1.00 83.00 145 GLU A C 1
ATOM 1065 O O . GLU A 1 145 ? 15.549 13.222 -21.250 1.00 83.00 145 GLU A O 1
ATOM 1070 N N . ASP A 1 146 ? 13.993 11.788 -22.023 1.00 76.38 146 ASP A N 1
ATOM 1071 C CA . ASP A 1 146 ? 13.319 11.542 -20.747 1.00 76.38 146 ASP A CA 1
ATOM 1072 C C . ASP A 1 146 ? 12.704 10.130 -20.663 1.00 76.38 146 ASP A C 1
ATOM 1074 O O . ASP A 1 146 ? 12.720 9.350 -21.615 1.00 76.38 146 ASP A O 1
ATOM 1078 N N . ILE A 1 147 ? 12.114 9.784 -19.515 1.00 74.62 147 ILE A N 1
ATOM 1079 C CA . ILE A 1 147 ? 11.544 8.450 -19.250 1.00 74.62 147 ILE A CA 1
ATOM 1080 C C . ILE A 1 147 ? 10.461 8.044 -20.274 1.00 74.62 147 ILE A C 1
ATOM 1082 O O . ILE A 1 147 ? 10.301 6.853 -20.553 1.00 74.62 147 ILE A O 1
ATOM 1086 N N . SER A 1 148 ? 9.733 8.993 -20.873 1.00 69.38 148 SER A N 1
ATOM 1087 C CA . SER A 1 148 ? 8.690 8.702 -21.869 1.00 69.38 148 SER A CA 1
ATOM 1088 C C . SER A 1 148 ? 9.243 8.117 -23.173 1.00 69.38 148 SER A C 1
ATOM 1090 O O . SER A 1 148 ? 8.505 7.467 -23.914 1.00 69.38 148 SER A O 1
ATOM 1092 N N . THR A 1 149 ? 10.545 8.272 -23.422 1.00 76.88 149 THR A N 1
ATOM 1093 C CA . THR A 1 149 ? 11.228 7.829 -24.648 1.00 76.88 149 THR A CA 1
ATOM 1094 C C . THR A 1 149 ? 11.757 6.390 -24.587 1.00 76.88 149 THR A C 1
ATOM 1096 O O . THR A 1 149 ? 12.181 5.833 -25.598 1.00 76.88 149 THR A O 1
ATOM 1099 N N . TYR A 1 150 ? 11.646 5.713 -23.438 1.00 75.38 150 TYR A N 1
ATOM 1100 C CA . TYR A 1 150 ? 12.042 4.305 -23.270 1.00 75.38 150 TYR A CA 1
ATOM 1101 C C . TYR A 1 150 ? 11.454 3.338 -24.316 1.00 75.38 150 TYR A C 1
ATOM 1103 O O . TYR A 1 150 ? 12.172 2.432 -24.751 1.00 75.38 150 TYR A O 1
ATOM 1111 N N . PRO A 1 151 ? 10.196 3.498 -24.782 1.00 77.31 151 PRO A N 1
ATOM 1112 C CA . PRO A 1 151 ? 9.662 2.685 -25.871 1.00 77.31 151 PRO A CA 1
ATOM 1113 C C . PRO A 1 151 ? 10.484 2.769 -27.165 1.00 77.31 151 PRO A C 1
ATOM 1115 O O . PRO A 1 151 ? 10.543 1.782 -27.899 1.00 77.31 151 PRO A O 1
ATOM 1118 N N . ALA A 1 152 ? 11.155 3.895 -27.439 1.00 72.94 152 ALA A N 1
ATOM 1119 C CA . ALA A 1 152 ? 12.030 4.037 -28.601 1.00 72.94 152 ALA A CA 1
ATOM 1120 C C . ALA A 1 152 ? 13.227 3.081 -28.508 1.00 72.94 152 ALA A C 1
ATOM 1122 O O . ALA A 1 152 ? 13.494 2.357 -29.468 1.00 72.94 152 ALA A O 1
ATOM 1123 N N . LEU A 1 153 ? 13.866 2.989 -27.337 1.00 76.12 153 LEU A N 1
ATOM 1124 C CA . LEU A 1 153 ? 14.945 2.034 -27.066 1.00 76.12 153 LEU A CA 1
ATOM 1125 C C . LEU A 1 153 ? 14.460 0.583 -27.078 1.00 76.12 153 LEU A C 1
ATOM 1127 O O . LEU A 1 153 ? 15.116 -0.289 -27.629 1.00 76.12 153 LEU A O 1
ATOM 1131 N N . VAL A 1 154 ? 13.276 0.296 -26.540 1.00 74.75 154 VAL A N 1
ATOM 1132 C CA . VAL A 1 154 ? 12.714 -1.061 -26.641 1.00 74.75 154 VAL A CA 1
ATOM 1133 C C . VAL A 1 154 ? 12.470 -1.443 -28.106 1.00 74.75 154 VAL A C 1
ATOM 1135 O O . VAL A 1 154 ? 12.720 -2.581 -28.505 1.00 74.75 154 VAL A O 1
ATOM 1138 N N . SER A 1 155 ? 12.035 -0.491 -28.936 1.00 70.50 155 SER A N 1
ATOM 1139 C CA . SER A 1 155 ? 11.777 -0.736 -30.356 1.00 70.50 155 SER A CA 1
ATOM 1140 C C . SER A 1 155 ? 13.038 -1.076 -31.158 1.00 70.50 155 SER A C 1
ATOM 1142 O O . SER A 1 155 ? 12.939 -1.840 -32.122 1.00 70.50 155 SER A O 1
ATOM 1144 N N . THR A 1 156 ? 14.218 -0.572 -30.769 1.00 74.94 156 THR A N 1
ATOM 1145 C CA . THR A 1 156 ? 15.476 -0.884 -31.470 1.00 74.94 156 THR A CA 1
ATOM 1146 C C . THR A 1 156 ? 15.903 -2.332 -31.274 1.00 74.94 156 THR A C 1
ATOM 1148 O O . THR A 1 156 ? 16.505 -2.896 -32.178 1.00 74.94 156 THR A O 1
ATOM 1151 N N . PHE A 1 157 ? 15.515 -2.977 -30.171 1.00 70.69 157 PHE A N 1
ATOM 1152 C CA . PHE A 1 157 ? 15.739 -4.414 -29.978 1.00 70.69 157 PHE A CA 1
ATOM 1153 C C . PHE A 1 157 ? 14.739 -5.290 -30.748 1.00 70.69 157 PHE A C 1
ATOM 1155 O O . PHE A 1 157 ? 15.026 -6.452 -31.017 1.00 70.69 157 PHE A O 1
ATOM 1162 N N . ILE A 1 158 ? 13.567 -4.754 -31.108 1.00 62.81 158 ILE A N 1
ATOM 1163 C CA . ILE A 1 158 ? 12.497 -5.506 -31.787 1.00 62.81 158 ILE A CA 1
ATOM 1164 C C . ILE A 1 158 ? 12.671 -5.484 -33.313 1.00 62.81 158 ILE A C 1
ATOM 1166 O O . ILE A 1 158 ? 12.450 -6.501 -33.962 1.00 62.81 158 ILE A O 1
ATOM 1170 N N . LYS A 1 159 ? 13.064 -4.344 -33.898 1.00 51.03 159 LYS A N 1
ATOM 1171 C CA . LYS A 1 159 ? 13.143 -4.149 -35.363 1.00 51.03 159 LYS A CA 1
ATOM 1172 C C . LYS A 1 159 ? 14.142 -5.058 -36.114 1.00 51.03 159 LYS A C 1
ATOM 1174 O O . LYS A 1 159 ? 13.814 -5.425 -37.237 1.00 51.03 159 LYS A O 1
ATOM 1179 N N . PRO A 1 160 ? 15.317 -5.429 -35.567 1.00 49.78 160 PRO A N 1
ATOM 1180 C CA . PRO A 1 160 ? 16.273 -6.311 -36.248 1.00 49.78 160 PRO A CA 1
ATOM 1181 C C . PRO A 1 160 ? 15.919 -7.804 -36.164 1.00 49.78 160 PRO A C 1
ATOM 1183 O O . PRO A 1 160 ? 16.526 -8.615 -36.858 1.00 49.78 160 PRO A O 1
ATOM 1186 N N . LEU A 1 161 ? 14.983 -8.191 -35.288 1.00 44.91 161 LEU A N 1
ATOM 1187 C CA . LEU A 1 161 ? 14.596 -9.585 -35.099 1.00 44.91 161 LEU A CA 1
ATOM 1188 C C . LEU A 1 161 ? 13.518 -9.950 -36.123 1.00 44.91 161 LEU A C 1
ATOM 1190 O O . LEU A 1 161 ? 12.332 -9.695 -35.908 1.00 44.91 161 LEU A O 1
ATOM 1194 N N . ASP A 1 162 ? 13.936 -10.582 -37.221 1.00 37.56 162 ASP A N 1
ATOM 1195 C CA . ASP A 1 162 ? 13.029 -11.342 -38.081 1.00 37.56 162 ASP A CA 1
ATOM 1196 C C . ASP A 1 162 ? 12.161 -12.250 -37.196 1.00 37.56 162 ASP A C 1
ATOM 1198 O O . ASP A 1 162 ? 12.666 -12.977 -36.332 1.00 37.56 162 ASP A O 1
ATOM 1202 N N . TYR A 1 163 ? 10.840 -12.155 -37.368 1.00 39.19 163 TYR A N 1
ATOM 1203 C CA . TYR A 1 163 ? 9.824 -12.785 -36.522 1.00 39.19 163 TYR A CA 1
ATOM 1204 C C . TYR A 1 163 ? 9.881 -14.323 -36.611 1.00 39.19 163 TYR A C 1
ATOM 1206 O O . TYR A 1 163 ? 9.049 -14.977 -37.238 1.00 39.19 163 TYR A O 1
ATOM 1214 N N . SER A 1 164 ? 10.840 -14.924 -35.912 1.00 32.91 164 SER A N 1
ATOM 1215 C CA . SER A 1 164 ? 10.897 -16.346 -35.598 1.00 32.91 164 SER A CA 1
ATOM 1216 C C . SER A 1 164 ? 10.696 -16.523 -34.092 1.00 32.91 164 SER A C 1
ATOM 1218 O O . SER A 1 164 ? 11.473 -16.068 -33.248 1.00 32.91 164 SER A O 1
ATOM 1220 N N . LYS A 1 165 ? 9.558 -17.131 -33.754 1.00 38.03 165 LYS A N 1
ATOM 1221 C CA . LYS A 1 165 ? 9.020 -17.346 -32.406 1.00 38.03 165 LYS A CA 1
ATOM 1222 C C . LYS A 1 165 ? 10.015 -18.107 -31.510 1.00 38.03 165 LYS A C 1
ATOM 1224 O O . LYS A 1 165 ? 10.027 -19.328 -31.561 1.00 38.03 165 LYS A O 1
ATOM 1229 N N . ALA A 1 166 ? 10.789 -17.411 -30.665 1.00 37.59 166 ALA A N 1
ATOM 1230 C CA . ALA A 1 166 ? 11.352 -17.960 -29.410 1.00 37.59 166 ALA A CA 1
ATOM 1231 C C . ALA A 1 166 ? 12.132 -16.950 -28.535 1.00 37.59 166 ALA A C 1
ATOM 1233 O O . ALA A 1 166 ? 12.238 -17.164 -27.331 1.00 37.59 166 ALA A O 1
ATOM 1234 N N . HIS A 1 167 ? 12.682 -15.860 -29.086 1.00 43.50 167 HIS A N 1
ATOM 1235 C CA . HIS A 1 167 ? 13.788 -15.146 -28.414 1.00 43.50 167 HIS A CA 1
ATOM 1236 C C . HIS A 1 167 ? 13.428 -13.834 -27.683 1.00 43.50 167 HIS A C 1
ATOM 1238 O O . HIS A 1 167 ? 14.178 -13.401 -26.809 1.00 43.50 167 HIS A O 1
ATOM 1244 N N . LEU A 1 168 ? 12.265 -13.228 -27.957 1.00 38.62 168 LEU A N 1
ATOM 1245 C CA . LEU A 1 168 ? 11.846 -11.941 -27.367 1.00 38.62 168 LEU A CA 1
ATOM 1246 C C . LEU A 1 168 ? 11.718 -11.930 -25.820 1.00 38.62 168 LEU A C 1
ATOM 1248 O O . LEU A 1 168 ? 12.162 -10.968 -25.189 1.00 38.62 168 LEU A O 1
ATOM 1252 N N . PRO A 1 169 ? 11.147 -12.967 -25.164 1.00 39.41 169 PRO A N 1
ATOM 1253 C CA . PRO A 1 169 ? 10.897 -12.924 -23.722 1.00 39.41 169 PRO A CA 1
ATOM 1254 C C . PRO A 1 169 ? 12.174 -12.971 -22.880 1.00 39.41 169 PRO A C 1
ATOM 1256 O O . PRO A 1 16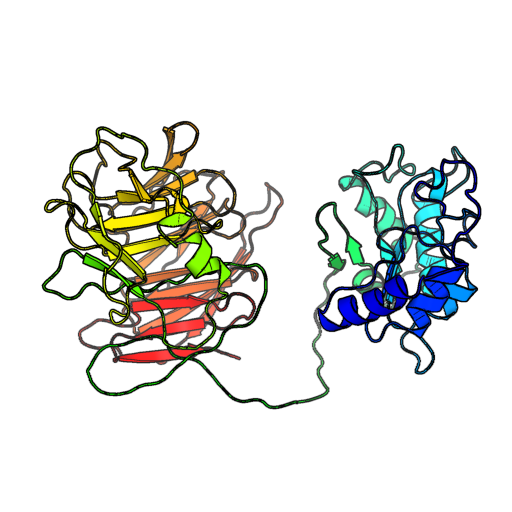9 ? 12.179 -12.470 -21.764 1.00 39.41 169 PRO A O 1
ATOM 1259 N N . SER A 1 170 ? 13.256 -13.572 -23.382 1.00 38.47 170 SER A N 1
ATOM 1260 C CA . SER A 1 170 ? 14.504 -13.731 -22.623 1.00 38.47 170 SER A CA 1
ATOM 1261 C C . SER A 1 170 ? 15.261 -12.417 -22.438 1.00 38.47 170 SER A C 1
ATOM 1263 O O . SER A 1 170 ? 15.907 -12.258 -21.408 1.00 38.47 170 SER A O 1
ATOM 1265 N N . LEU A 1 171 ? 15.225 -11.528 -23.436 1.00 38.59 171 LEU A N 1
ATOM 1266 C CA . LEU A 1 171 ? 15.966 -10.264 -23.432 1.00 38.59 171 LEU A CA 1
ATOM 1267 C C . LEU A 1 171 ? 15.215 -9.179 -22.654 1.00 38.59 171 LEU A C 1
ATOM 1269 O O . LEU A 1 171 ? 15.790 -8.481 -21.830 1.00 38.59 171 LEU A O 1
ATOM 1273 N N . LEU A 1 172 ? 13.902 -9.068 -22.867 1.00 39.56 172 LEU A N 1
ATOM 1274 C CA . LEU A 1 172 ? 13.086 -8.085 -22.151 1.00 39.56 172 LEU A CA 1
ATOM 1275 C C . LEU A 1 172 ? 12.979 -8.436 -20.657 1.00 39.56 172 LEU A C 1
ATOM 1277 O O . LEU A 1 172 ? 13.103 -7.553 -19.816 1.00 39.56 172 LEU A O 1
ATOM 1281 N N . ASN A 1 173 ? 12.886 -9.728 -20.306 1.00 34.75 173 ASN A N 1
ATOM 1282 C CA . ASN A 1 173 ? 12.887 -10.161 -18.902 1.00 34.75 173 ASN A CA 1
ATOM 1283 C C . ASN A 1 173 ? 14.242 -10.002 -18.187 1.00 34.75 173 ASN A C 1
ATOM 1285 O O . ASN A 1 173 ? 14.289 -10.237 -16.979 1.00 34.75 173 ASN A O 1
ATOM 1289 N N . SER A 1 174 ? 15.330 -9.665 -18.886 1.00 33.88 174 SER A N 1
ATOM 1290 C CA . SER A 1 174 ? 16.654 -9.510 -18.275 1.00 33.88 174 SER A CA 1
ATOM 1291 C C . SER A 1 174 ? 17.121 -8.064 -18.138 1.00 33.88 174 SER A C 1
ATOM 1293 O O . SER A 1 174 ? 17.992 -7.803 -17.314 1.00 33.88 174 SER A O 1
ATOM 1295 N N . ILE A 1 175 ? 16.522 -7.121 -18.873 1.00 38.84 175 ILE A N 1
ATOM 1296 C CA . ILE A 1 175 ? 16.865 -5.701 -18.764 1.00 38.84 175 ILE A CA 1
ATOM 1297 C C . ILE A 1 175 ? 16.194 -5.116 -17.515 1.00 38.84 175 ILE A C 1
ATOM 1299 O O . ILE A 1 175 ? 14.981 -4.891 -17.467 1.00 38.84 175 ILE A O 1
ATOM 1303 N N . ALA A 1 176 ? 17.015 -4.879 -16.495 1.00 38.66 176 ALA A N 1
ATOM 1304 C CA . ALA A 1 176 ? 16.675 -4.102 -15.311 1.00 38.66 176 ALA A CA 1
ATOM 1305 C C . ALA A 1 176 ? 16.811 -2.598 -15.606 1.00 38.66 176 ALA A C 1
ATOM 1307 O O . ALA A 1 176 ? 17.882 -2.167 -16.006 1.00 38.66 176 ALA A O 1
ATOM 1308 N N . VAL A 1 177 ? 15.772 -1.792 -15.394 1.00 36.38 177 VAL A N 1
ATOM 1309 C CA . VAL A 1 177 ? 15.782 -0.323 -15.486 1.00 36.38 177 VAL A CA 1
ATOM 1310 C C . VAL A 1 177 ? 15.852 0.253 -14.068 1.00 36.38 177 VAL A C 1
ATOM 1312 O O . VAL A 1 177 ? 14.956 -0.004 -13.270 1.00 36.38 177 VAL A O 1
ATOM 1315 N N . ALA A 1 178 ? 16.885 1.022 -13.723 1.00 34.75 178 ALA A N 1
ATOM 1316 C CA . ALA A 1 178 ? 16.937 1.750 -12.450 1.00 34.75 178 ALA A CA 1
ATOM 1317 C C . ALA A 1 178 ? 16.426 3.187 -12.635 1.00 34.75 178 ALA A C 1
ATOM 1319 O O . ALA A 1 178 ? 16.922 3.920 -13.486 1.00 34.75 178 ALA A O 1
ATOM 1320 N N . GLY A 1 179 ? 15.427 3.580 -11.839 1.00 27.88 179 GLY A N 1
ATOM 1321 C CA . GLY A 1 179 ? 14.956 4.967 -11.741 1.00 27.88 179 GLY A CA 1
ATOM 1322 C C . GLY A 1 179 ? 15.677 5.771 -10.642 1.00 27.88 179 GLY A C 1
ATOM 1323 O O . GLY A 1 179 ? 16.481 5.210 -9.898 1.00 27.88 179 GLY A O 1
ATOM 1324 N N . PRO A 1 180 ? 15.352 7.068 -10.470 1.00 26.64 180 PRO A N 1
ATOM 1325 C CA . PRO A 1 180 ? 16.032 7.986 -9.534 1.00 26.64 180 PRO A CA 1
ATOM 1326 C C . PRO A 1 180 ? 15.844 7.655 -8.044 1.00 26.64 180 PRO A C 1
ATOM 1328 O O . PRO A 1 180 ? 16.505 8.194 -7.161 1.00 26.64 180 PRO A O 1
ATOM 1331 N N . THR A 1 181 ? 14.960 6.710 -7.744 1.00 23.53 181 THR A N 1
ATOM 1332 C CA . THR A 1 181 ? 14.990 5.935 -6.504 1.00 23.53 181 THR A CA 1
ATOM 1333 C C . THR A 1 181 ? 15.414 4.537 -6.900 1.00 23.53 181 THR A C 1
ATOM 1335 O O . THR A 1 181 ? 14.821 4.012 -7.836 1.00 23.53 181 THR A O 1
ATOM 1338 N N . LEU A 1 182 ? 16.419 3.966 -6.225 1.00 24.69 182 LEU A N 1
ATOM 1339 C CA . LEU A 1 182 ? 17.013 2.645 -6.480 1.00 24.69 182 LEU A CA 1
ATOM 1340 C C . LEU A 1 182 ? 15.933 1.536 -6.471 1.00 24.69 182 LEU A C 1
ATOM 1342 O O . LEU A 1 182 ? 15.737 0.825 -5.492 1.00 24.69 182 LEU A O 1
ATOM 1346 N N . ASN A 1 183 ? 15.179 1.461 -7.562 1.00 22.11 183 ASN A N 1
ATOM 1347 C CA . ASN A 1 183 ? 14.040 0.601 -7.835 1.00 22.11 183 ASN A CA 1
ATOM 1348 C C . ASN A 1 183 ? 14.374 -0.071 -9.161 1.00 22.11 183 ASN A C 1
ATOM 1350 O O . ASN A 1 183 ? 14.359 0.568 -10.213 1.00 22.11 183 ASN A O 1
ATOM 1354 N N . LEU A 1 184 ? 14.744 -1.344 -9.075 1.00 26.64 184 LEU A N 1
ATOM 1355 C CA . LEU A 1 184 ? 15.092 -2.190 -10.206 1.00 26.64 184 LEU A CA 1
ATOM 1356 C C . LEU A 1 184 ? 13.793 -2.615 -10.918 1.00 26.64 184 LEU A C 1
ATOM 1358 O O . LEU A 1 184 ? 13.032 -3.430 -10.396 1.00 26.64 184 LEU A O 1
ATOM 1362 N N . TRP A 1 185 ? 13.503 -2.059 -12.089 1.00 26.31 185 TRP A N 1
ATOM 1363 C CA . TRP A 1 185 ? 12.357 -2.440 -12.916 1.00 26.31 185 TRP A CA 1
ATOM 1364 C C . TRP A 1 185 ? 12.77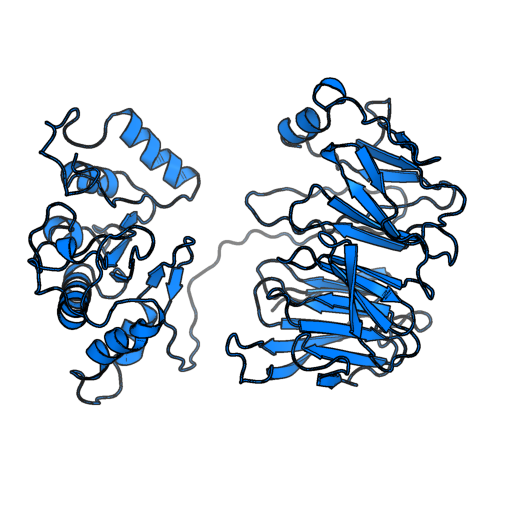4 -3.516 -13.915 1.00 26.31 185 TRP A C 1
ATOM 1366 O O . TRP A 1 185 ? 13.523 -3.240 -14.840 1.00 26.31 185 TRP A O 1
ATOM 1376 N N . VAL A 1 186 ? 12.273 -4.742 -13.787 1.00 29.08 186 VAL A N 1
ATOM 1377 C CA . VAL A 1 186 ? 12.409 -5.746 -14.855 1.00 29.08 186 VAL A CA 1
ATOM 1378 C C . VAL A 1 186 ? 11.328 -5.488 -15.909 1.00 29.08 186 VAL A C 1
ATOM 1380 O O . VAL A 1 186 ? 10.139 -5.486 -15.572 1.00 29.08 186 VAL A O 1
ATOM 1383 N N . LEU A 1 187 ? 11.710 -5.296 -17.176 1.00 29.69 187 LEU A N 1
ATOM 1384 C CA . LEU A 1 187 ? 10.780 -5.140 -18.306 1.00 29.69 187 LEU A CA 1
ATOM 1385 C C . LEU A 1 187 ? 10.029 -6.459 -18.601 1.00 29.69 187 LEU A C 1
ATOM 1387 O O . LEU A 1 187 ? 10.323 -7.195 -19.539 1.00 29.69 187 LEU A O 1
ATOM 1391 N N . ARG A 1 188 ? 8.998 -6.781 -17.814 1.00 23.73 188 ARG A N 1
ATOM 1392 C CA . ARG A 1 188 ? 8.095 -7.907 -18.110 1.00 23.73 188 ARG A CA 1
ATOM 1393 C C . ARG A 1 188 ? 7.147 -7.564 -19.263 1.00 23.73 188 ARG A C 1
ATOM 1395 O O . ARG A 1 188 ? 6.048 -7.059 -19.040 1.00 23.73 188 ARG A O 1
ATOM 1402 N N . ALA A 1 189 ? 7.526 -7.924 -20.488 1.00 23.98 189 ALA A N 1
ATOM 1403 C CA . ALA A 1 189 ? 6.564 -8.169 -21.562 1.00 23.98 189 ALA A CA 1
ATOM 1404 C C . ALA A 1 189 ? 5.876 -9.521 -21.291 1.00 23.98 189 ALA A C 1
ATOM 1406 O O . ALA A 1 189 ? 6.513 -10.574 -21.276 1.00 23.98 189 ALA A O 1
ATOM 1407 N N . GLY A 1 190 ? 4.584 -9.486 -20.966 1.00 22.91 190 GLY A N 1
ATOM 1408 C CA . GLY A 1 190 ? 3.850 -10.646 -20.469 1.00 22.91 190 GLY A CA 1
ATOM 1409 C C . GLY A 1 190 ? 3.565 -11.708 -21.529 1.00 22.91 190 GLY A C 1
ATOM 1410 O O . GLY A 1 190 ? 2.864 -11.419 -22.485 1.00 22.91 190 GLY A O 1
ATOM 1411 N N . ILE A 1 191 ? 4.004 -12.945 -21.269 1.00 21.41 191 ILE A N 1
ATOM 1412 C CA . ILE A 1 191 ? 3.339 -14.209 -21.632 1.00 21.41 191 ILE A CA 1
ATOM 1413 C C . ILE A 1 191 ? 3.503 -15.152 -20.425 1.00 21.41 191 ILE A C 1
ATOM 1415 O O . ILE A 1 191 ? 4.574 -15.265 -19.832 1.00 21.41 191 ILE A O 1
ATOM 1419 N N . CYS A 1 192 ? 2.402 -15.782 -20.028 1.00 20.64 192 CYS A N 1
ATOM 1420 C CA . CYS A 1 192 ? 2.285 -16.739 -18.932 1.00 20.64 192 CYS A CA 1
ATOM 1421 C C . CYS A 1 192 ? 3.074 -18.032 -19.226 1.00 20.64 192 CYS A C 1
ATOM 1423 O O . CYS A 1 192 ? 2.911 -18.566 -20.318 1.00 20.64 192 CYS A O 1
ATOM 1425 N N . CYS A 1 193 ? 3.858 -18.556 -18.271 1.00 19.84 193 CYS A N 1
ATOM 1426 C CA . CYS A 1 193 ? 4.028 -19.998 -18.007 1.00 19.84 193 CYS A CA 1
ATOM 1427 C C . CYS A 1 193 ? 4.877 -20.247 -16.745 1.00 19.84 193 CYS A C 1
ATOM 1429 O O . CYS A 1 193 ? 5.915 -19.627 -16.526 1.00 19.84 193 CYS A O 1
ATOM 1431 N N . ALA A 1 194 ? 4.391 -21.166 -15.912 1.00 26.05 194 ALA A N 1
ATOM 1432 C CA . ALA A 1 194 ? 5.037 -21.706 -14.720 1.00 26.05 194 ALA A CA 1
ATOM 1433 C C . ALA A 1 194 ? 6.152 -22.713 -15.067 1.00 26.05 194 ALA A C 1
ATOM 1435 O O . ALA A 1 194 ? 6.067 -23.326 -16.118 1.00 26.05 194 ALA A O 1
ATOM 1436 N N . PHE A 1 195 ? 7.138 -22.891 -14.170 1.00 20.23 195 PHE A N 1
ATOM 1437 C CA . PHE A 1 195 ? 7.868 -24.127 -13.773 1.00 20.23 195 PHE A CA 1
ATOM 1438 C C . PHE A 1 195 ? 9.092 -23.681 -12.927 1.00 20.23 195 PHE A C 1
ATOM 1440 O O . PHE A 1 195 ? 9.931 -22.942 -13.420 1.00 20.23 195 PHE A O 1
ATOM 1447 N N . SER A 1 196 ? 9.110 -23.787 -11.591 1.00 23.02 196 SER A N 1
ATOM 1448 C CA . SER A 1 196 ? 9.360 -24.931 -10.680 1.00 23.02 196 SER A CA 1
ATOM 1449 C C . SER A 1 196 ? 10.819 -25.435 -10.582 1.00 23.02 196 SER A C 1
ATOM 1451 O O . SER A 1 196 ? 11.370 -25.878 -11.585 1.00 23.02 196 SER A O 1
ATOM 1453 N N . LYS A 1 197 ? 11.278 -25.559 -9.315 1.00 21.45 197 LYS A N 1
ATOM 1454 C CA . LYS A 1 197 ? 12.408 -26.341 -8.731 1.00 21.45 197 LYS A CA 1
ATOM 1455 C C . LYS A 1 197 ? 13.784 -25.646 -8.762 1.00 21.45 197 LYS A C 1
ATOM 1457 O O . LYS A 1 197 ? 14.154 -25.084 -9.775 1.00 21.45 197 LYS A O 1
ATOM 1462 N N . VAL A 1 198 ? 14.586 -25.615 -7.687 1.00 23.19 198 VAL A N 1
ATOM 1463 C CA . VAL A 1 198 ? 14.894 -26.625 -6.636 1.00 23.19 198 VAL A CA 1
ATOM 1464 C C . VAL A 1 198 ? 15.269 -25.920 -5.280 1.00 23.19 198 VAL A C 1
ATOM 1466 O O . VAL A 1 198 ? 15.144 -24.702 -5.215 1.00 23.19 198 VAL A O 1
ATOM 1469 N N . PRO A 1 199 ? 15.646 -26.600 -4.167 1.00 30.88 199 PRO A N 1
ATOM 1470 C CA . PRO A 1 199 ? 14.777 -26.949 -3.040 1.00 30.88 199 PRO A CA 1
ATOM 1471 C C . PRO A 1 199 ? 15.134 -26.303 -1.676 1.00 30.88 199 PRO A C 1
ATOM 1473 O O . PRO A 1 199 ? 16.250 -25.874 -1.422 1.00 30.88 199 PRO A O 1
ATOM 1476 N N . ARG A 1 200 ? 14.141 -26.362 -0.774 1.00 22.44 200 ARG A N 1
ATOM 1477 C CA . ARG A 1 200 ? 14.203 -26.554 0.692 1.00 22.44 200 ARG A CA 1
ATOM 1478 C C . ARG A 1 200 ? 15.520 -26.218 1.420 1.00 22.44 200 ARG A C 1
ATOM 1480 O O . ARG A 1 200 ? 16.443 -27.025 1.431 1.00 22.44 200 ARG A O 1
ATOM 1487 N N . LEU A 1 201 ? 15.436 -25.220 2.300 1.00 20.80 201 LEU A N 1
ATOM 1488 C CA . LEU A 1 201 ? 15.827 -25.426 3.694 1.00 20.80 201 LEU A CA 1
ATOM 1489 C C . LEU A 1 201 ? 14.619 -25.113 4.584 1.00 20.80 201 LEU A C 1
ATOM 1491 O O . LEU A 1 201 ? 14.068 -24.015 4.547 1.00 20.80 201 LEU A O 1
ATOM 1495 N N . LEU A 1 202 ? 14.165 -26.129 5.318 1.00 21.20 202 LEU A N 1
ATOM 1496 C CA . LEU A 1 202 ? 13.181 -25.991 6.382 1.00 21.20 202 LEU A CA 1
ATOM 1497 C C . LEU A 1 202 ? 13.765 -25.111 7.489 1.00 21.20 202 LEU A C 1
ATOM 1499 O O . LEU A 1 202 ? 14.818 -25.444 8.019 1.00 21.20 202 LEU A O 1
ATOM 1503 N N . LEU A 1 203 ? 13.008 -24.109 7.927 1.00 19.61 203 LEU A N 1
ATOM 1504 C CA . LEU A 1 203 ? 12.897 -23.779 9.344 1.00 19.61 203 LEU A CA 1
ATOM 1505 C C . LEU A 1 203 ? 11.452 -23.358 9.622 1.00 19.61 203 LEU A C 1
ATOM 1507 O O . LEU A 1 203 ? 10.917 -22.397 9.076 1.00 19.61 203 LEU A O 1
ATOM 1511 N N . VAL A 1 204 ? 10.812 -24.194 10.426 1.00 22.48 204 VAL A N 1
ATOM 1512 C CA . VAL A 1 204 ? 9.467 -24.058 10.967 1.00 22.48 204 VAL A CA 1
ATOM 1513 C C . VAL A 1 204 ? 9.447 -22.866 11.927 1.00 22.48 204 VAL A C 1
ATOM 1515 O O . VAL A 1 204 ? 10.252 -22.842 12.853 1.00 22.48 204 VAL A O 1
ATOM 1518 N N . ASN A 1 205 ? 8.536 -21.905 11.740 1.00 20.94 205 ASN A N 1
ATOM 1519 C CA . ASN A 1 205 ? 7.569 -21.496 12.772 1.00 20.94 205 ASN A CA 1
ATOM 1520 C C . ASN A 1 205 ? 6.694 -20.310 12.334 1.00 20.94 205 ASN A C 1
ATOM 1522 O O . ASN A 1 205 ? 7.159 -19.303 11.809 1.00 20.94 205 ASN A O 1
ATOM 1526 N N . CYS A 1 206 ? 5.399 -20.474 12.586 1.00 21.34 206 CYS A N 1
ATOM 1527 C CA . CYS A 1 206 ? 4.303 -19.532 12.372 1.00 21.34 206 CYS A CA 1
ATOM 1528 C C . CYS A 1 206 ? 3.883 -18.871 13.717 1.00 21.34 206 CYS A C 1
ATOM 1530 O O . CYS A 1 206 ? 4.439 -19.222 14.757 1.00 21.34 206 CYS A O 1
ATOM 1532 N N . PRO A 1 207 ? 2.959 -17.885 13.710 1.00 34.09 207 PRO A N 1
ATOM 1533 C CA . PRO A 1 207 ? 3.025 -16.653 14.514 1.00 34.09 207 PRO A CA 1
ATOM 1534 C C . PRO A 1 207 ? 2.080 -16.624 15.735 1.00 34.09 207 PRO A C 1
ATOM 1536 O O . PRO A 1 207 ? 1.228 -17.495 15.881 1.00 34.09 207 PRO A O 1
ATOM 1539 N N . VAL A 1 208 ? 2.156 -15.575 16.577 1.00 22.84 208 VAL A N 1
ATOM 1540 C CA . VAL A 1 208 ? 1.164 -15.315 17.650 1.00 22.84 208 VAL A CA 1
ATOM 1541 C C . VAL A 1 208 ? 0.770 -13.827 17.763 1.00 22.84 208 VAL A C 1
ATOM 1543 O O . VAL A 1 208 ? 1.581 -12.973 18.106 1.00 22.84 208 VAL A O 1
ATOM 1546 N N . PHE A 1 209 ? -0.520 -13.526 17.569 1.00 22.41 209 PHE A N 1
ATOM 1547 C CA . PHE A 1 209 ? -1.209 -12.349 18.128 1.00 22.41 209 PHE A CA 1
ATOM 1548 C C . PHE A 1 209 ? -2.164 -12.788 19.261 1.00 22.41 209 PHE A C 1
ATOM 1550 O O . PHE A 1 209 ? -2.488 -13.963 19.402 1.00 22.41 209 PHE A O 1
ATOM 1557 N N . ARG A 1 210 ? -2.572 -11.825 20.098 1.00 22.64 210 ARG A N 1
ATOM 1558 C CA . ARG A 1 210 ? -3.262 -11.967 21.398 1.00 22.64 210 ARG A CA 1
ATOM 1559 C C . ARG A 1 210 ? -4.722 -12.454 21.348 1.00 22.64 210 ARG A C 1
ATOM 1561 O O . ARG A 1 210 ? -5.512 -11.928 20.575 1.00 22.64 210 ARG A O 1
ATOM 1568 N N . LEU A 1 211 ? -5.100 -13.219 22.380 1.00 21.48 211 LEU A N 1
ATOM 1569 C CA . LEU A 1 211 ? -6.338 -13.056 23.162 1.00 21.48 211 LEU A CA 1
ATOM 1570 C C . LEU A 1 211 ? -6.027 -13.287 24.655 1.00 21.48 211 LEU A C 1
ATOM 1572 O O . LEU A 1 211 ? -5.074 -13.981 25.002 1.00 21.48 211 LEU A O 1
ATOM 1576 N N . ALA A 1 212 ? -6.768 -12.611 25.531 1.00 23.53 212 ALA A N 1
ATOM 1577 C CA . ALA A 1 212 ? -6.578 -12.626 26.980 1.00 23.53 212 ALA A CA 1
ATOM 1578 C C . ALA A 1 212 ? -7.038 -13.953 27.613 1.00 23.53 212 ALA A C 1
ATOM 1580 O O . ALA A 1 212 ? -8.063 -14.479 27.201 1.00 23.53 212 ALA A O 1
ATOM 1581 N N . TRP A 1 213 ? -6.294 -14.445 28.613 1.00 22.86 213 TRP A N 1
ATOM 1582 C CA . TRP A 1 213 ? -6.686 -14.851 29.985 1.00 22.86 213 TRP A CA 1
ATOM 1583 C C . TRP A 1 213 ? -5.439 -15.460 30.690 1.00 22.86 213 TRP A C 1
ATOM 1585 O O . TRP A 1 213 ? -4.437 -15.728 30.019 1.00 22.86 213 TRP A O 1
ATOM 1595 N N . PRO A 1 214 ? -5.381 -15.520 32.036 1.00 27.55 214 PRO A N 1
ATOM 1596 C CA . PRO A 1 214 ? -4.125 -15.450 32.780 1.00 27.55 214 PRO A CA 1
ATOM 1597 C C . PRO A 1 214 ? -3.385 -16.791 32.809 1.00 27.55 214 PRO A C 1
ATOM 1599 O O . PRO A 1 214 ? -3.945 -17.795 33.231 1.00 27.55 214 PRO A O 1
ATOM 1602 N N . GLY A 1 215 ? -2.098 -16.789 32.441 1.00 30.11 215 GLY A N 1
ATOM 1603 C CA . GLY A 1 215 ? -1.185 -17.850 32.890 1.00 30.11 215 GLY A CA 1
ATOM 1604 C C . GLY A 1 215 ? -0.209 -18.478 31.898 1.00 30.11 215 GLY A C 1
ATOM 1605 O O . GLY A 1 215 ? 0.509 -19.373 32.325 1.00 30.11 215 GLY A O 1
ATOM 1606 N N . THR A 1 216 ? -0.084 -18.030 30.641 1.00 23.44 216 THR A N 1
ATOM 1607 C CA . THR A 1 216 ? 0.858 -18.683 29.700 1.00 23.44 216 THR A CA 1
ATOM 1608 C C . THR A 1 216 ? 1.765 -17.688 28.968 1.00 23.44 216 THR A C 1
ATOM 1610 O O . THR A 1 216 ? 1.301 -16.700 28.403 1.00 23.44 216 THR A O 1
ATOM 1613 N N . LYS A 1 217 ? 3.085 -17.931 29.018 1.00 29.16 217 LYS A N 1
ATOM 1614 C CA . LYS A 1 217 ? 4.158 -17.119 28.410 1.00 29.16 217 LYS A CA 1
ATOM 1615 C C . LYS A 1 217 ? 4.550 -17.688 27.041 1.00 29.16 217 LYS A C 1
ATOM 1617 O O . LYS A 1 217 ? 5.005 -18.824 26.999 1.00 29.16 217 LYS A O 1
ATOM 1622 N N . ILE A 1 218 ? 4.472 -16.892 25.967 1.00 23.23 218 ILE A N 1
ATOM 1623 C CA . ILE A 1 218 ? 5.091 -17.174 24.651 1.00 23.23 218 ILE A CA 1
ATOM 1624 C C . ILE A 1 218 ? 5.578 -15.843 24.034 1.00 23.23 218 ILE A C 1
ATOM 1626 O O . ILE A 1 218 ? 4.877 -14.835 24.129 1.00 23.23 218 ILE A O 1
ATOM 1630 N N . GLY A 1 219 ? 6.795 -15.819 23.468 1.00 24.58 219 GLY A N 1
ATOM 1631 C CA . GLY A 1 219 ? 7.485 -14.634 22.919 1.00 24.58 219 GLY A CA 1
ATOM 1632 C C . GLY A 1 219 ? 7.669 -14.653 21.389 1.00 24.58 219 GLY A C 1
ATOM 1633 O O . GLY A 1 219 ? 7.563 -15.711 20.780 1.00 24.58 219 GLY A O 1
ATOM 1634 N N . LEU A 1 220 ? 7.954 -13.486 20.779 1.00 25.00 220 LEU A N 1
ATOM 1635 C CA . LEU A 1 220 ? 8.236 -13.309 19.335 1.00 25.00 220 LEU A CA 1
ATOM 1636 C C . LEU A 1 220 ? 9.420 -12.362 19.024 1.00 25.00 220 LEU A C 1
ATOM 1638 O O . LEU A 1 220 ? 9.569 -11.325 19.674 1.00 25.00 220 LEU A O 1
ATOM 1642 N N . THR A 1 221 ? 10.222 -12.741 18.022 1.00 21.12 221 THR A N 1
ATOM 1643 C CA . THR A 1 221 ? 11.502 -12.163 17.553 1.00 21.12 221 THR A CA 1
ATOM 1644 C C . THR A 1 221 ? 11.368 -11.102 16.443 1.00 21.12 221 THR A C 1
ATOM 1646 O O . THR A 1 221 ? 10.345 -11.011 15.769 1.00 21.12 221 THR A O 1
ATOM 1649 N N . TYR A 1 222 ? 12.427 -10.295 16.276 1.00 25.69 222 TYR A N 1
ATOM 1650 C CA . TYR A 1 222 ? 12.591 -9.179 15.329 1.00 25.69 222 TYR A CA 1
ATOM 1651 C C . TYR A 1 222 ? 13.596 -9.554 14.235 1.00 25.69 222 TYR A C 1
ATOM 1653 O O . TYR A 1 222 ? 14.616 -10.156 14.560 1.00 25.69 222 TYR A O 1
ATOM 1661 N N . ASP A 1 223 ? 13.364 -9.123 12.991 1.00 20.81 223 ASP A N 1
ATOM 1662 C CA . ASP A 1 223 ? 14.471 -8.896 12.063 1.00 20.81 223 ASP A CA 1
ATOM 1663 C C . ASP A 1 223 ? 14.208 -7.727 11.099 1.00 20.81 223 ASP A C 1
ATOM 1665 O O . ASP A 1 223 ? 13.097 -7.208 10.975 1.00 20.81 223 ASP A O 1
ATOM 1669 N N . SER A 1 224 ? 15.299 -7.264 10.515 1.00 26.55 224 SER A N 1
ATOM 1670 C CA . SER A 1 224 ? 15.642 -5.875 10.246 1.00 26.55 224 SER A CA 1
ATOM 1671 C C . SER A 1 224 ? 15.118 -5.318 8.908 1.00 26.55 224 SER A C 1
ATOM 1673 O O . SER A 1 224 ? 14.922 -6.051 7.949 1.00 26.55 224 SER A O 1
ATOM 1675 N N . PHE A 1 225 ? 15.032 -3.980 8.841 1.00 21.92 225 PHE A N 1
ATOM 1676 C CA . PHE A 1 225 ? 14.862 -3.099 7.666 1.00 21.92 225 PHE A CA 1
ATOM 1677 C C . PHE A 1 225 ? 13.452 -2.652 7.219 1.00 21.92 225 PHE A C 1
ATOM 1679 O O . PHE A 1 225 ? 12.634 -3.387 6.682 1.00 21.92 225 PHE A O 1
ATOM 1686 N N . LYS A 1 226 ? 13.262 -1.328 7.367 1.00 24.41 226 LYS A N 1
ATOM 1687 C CA . LYS A 1 226 ? 12.547 -0.391 6.479 1.00 24.41 226 LYS A CA 1
ATOM 1688 C C . LYS A 1 226 ? 11.239 -0.889 5.846 1.00 24.41 226 LYS A C 1
ATOM 1690 O O . LYS A 1 226 ? 11.122 -0.880 4.637 1.00 24.41 226 LYS A O 1
ATOM 1695 N N . HIS A 1 227 ? 10.224 -1.193 6.645 1.00 23.16 227 HIS A N 1
ATOM 1696 C CA . HIS A 1 227 ? 8.827 -0.834 6.360 1.00 23.16 227 HIS A CA 1
ATOM 1697 C C . HIS A 1 227 ? 8.029 -1.022 7.650 1.00 23.16 227 HIS A C 1
ATOM 1699 O O . HIS A 1 227 ? 7.777 -2.128 8.118 1.00 23.16 227 HIS A O 1
ATOM 1705 N N . LEU A 1 228 ? 7.693 0.099 8.278 1.00 24.42 228 LEU A N 1
ATOM 1706 C CA . LEU A 1 228 ? 7.032 0.156 9.571 1.00 24.42 228 LEU A CA 1
ATOM 1707 C C . LEU A 1 228 ? 5.527 -0.138 9.409 1.00 24.42 228 LEU A C 1
ATOM 1709 O O . LEU A 1 228 ? 4.710 0.776 9.463 1.00 24.42 228 LEU A O 1
ATOM 1713 N N . SER A 1 229 ? 5.140 -1.402 9.219 1.00 22.86 229 SER A N 1
ATOM 1714 C CA . SER A 1 229 ? 3.756 -1.832 9.471 1.00 22.86 229 SER A CA 1
ATOM 1715 C C . SER A 1 229 ? 3.581 -2.054 10.973 1.00 22.86 229 SER A C 1
ATOM 1717 O O . SER A 1 229 ? 3.616 -3.180 11.462 1.00 22.86 229 SER A O 1
ATOM 1719 N N . ILE A 1 230 ? 3.430 -0.964 11.735 1.00 28.36 230 ILE A N 1
ATOM 1720 C CA . ILE A 1 230 ? 2.988 -1.054 13.132 1.00 28.36 230 ILE A CA 1
ATOM 1721 C C . ILE A 1 230 ? 1.485 -1.344 13.127 1.00 28.36 230 ILE A C 1
ATOM 1723 O O . ILE A 1 230 ? 0.648 -0.446 13.193 1.00 28.36 230 ILE A O 1
ATOM 1727 N N . THR A 1 231 ? 1.124 -2.621 13.089 1.00 25.53 231 THR A N 1
ATOM 1728 C CA . THR A 1 231 ? -0.125 -3.086 13.697 1.00 25.53 231 THR A CA 1
ATOM 1729 C C . THR A 1 231 ? 0.108 -3.192 15.202 1.00 25.53 231 THR A C 1
ATOM 1731 O O . THR A 1 231 ? 0.400 -4.261 15.734 1.00 25.53 231 THR A O 1
ATOM 1734 N N . SER A 1 232 ? 0.048 -2.065 15.915 1.00 28.89 232 SER A N 1
ATOM 1735 C CA . SER A 1 232 ? 0.083 -2.072 17.379 1.00 28.89 232 SER A CA 1
ATOM 1736 C C . SER A 1 232 ? -1.319 -2.326 17.927 1.00 28.89 232 SER A C 1
ATOM 1738 O O . SER A 1 232 ? -2.182 -1.449 17.890 1.00 28.89 232 SER A O 1
ATOM 1740 N N . THR A 1 233 ? -1.542 -3.499 18.508 1.00 27.06 233 THR A N 1
ATOM 1741 C CA . THR A 1 233 ? -2.687 -3.713 19.398 1.00 27.06 233 THR A CA 1
ATOM 1742 C C . THR A 1 233 ? -2.410 -3.063 20.757 1.00 27.06 233 THR A C 1
ATOM 1744 O O . THR A 1 233 ? -1.547 -3.539 21.502 1.00 27.06 233 THR A O 1
ATOM 1747 N N . ALA A 1 234 ? -3.143 -2.002 21.101 1.00 28.66 234 ALA A N 1
ATOM 1748 C CA . ALA A 1 234 ? -3.208 -1.457 22.459 1.00 28.66 234 ALA A CA 1
ATOM 1749 C C . ALA A 1 234 ? -4.395 -2.074 23.213 1.00 28.66 234 ALA A C 1
ATOM 1751 O O . ALA A 1 234 ? -5.426 -2.361 22.613 1.00 28.66 234 ALA A O 1
ATOM 1752 N N . TRP A 1 235 ? -4.236 -2.307 24.517 1.00 31.19 235 TRP A N 1
ATOM 1753 C CA . TRP A 1 235 ? -5.247 -2.956 25.356 1.00 31.19 235 TRP A CA 1
ATOM 1754 C C . TRP A 1 235 ? -5.658 -1.975 26.437 1.00 31.19 235 TRP A C 1
ATOM 1756 O O . TRP A 1 235 ? -4.796 -1.437 27.133 1.00 31.19 235 TRP A O 1
ATOM 1766 N N . SER A 1 236 ? -6.962 -1.746 26.547 1.00 29.33 236 SER A N 1
ATOM 1767 C CA . SER A 1 236 ? -7.587 -1.048 27.665 1.00 29.33 236 SER A CA 1
ATOM 1768 C C . SER A 1 236 ? -8.173 -2.113 28.587 1.00 29.33 236 SER A C 1
ATOM 1770 O O . SER A 1 236 ? -8.922 -2.984 28.147 1.00 29.33 236 SER A O 1
ATOM 1772 N N . THR A 1 237 ? -7.780 -2.092 29.858 1.00 27.41 237 THR A N 1
ATOM 1773 C CA . THR A 1 237 ? -8.478 -2.837 30.909 1.00 27.41 237 THR A CA 1
ATOM 1774 C C . THR A 1 237 ? -9.769 -2.095 31.240 1.00 27.41 237 THR A C 1
ATOM 1776 O O . THR A 1 237 ? -9.754 -0.870 31.343 1.00 27.41 237 THR A O 1
ATOM 1779 N N . SER A 1 238 ? -10.870 -2.829 31.417 1.00 32.66 238 SER A N 1
ATOM 1780 C CA . SER A 1 238 ? -12.246 -2.318 31.573 1.00 32.66 238 SER A CA 1
ATOM 1781 C C . SER A 1 238 ? -12.453 -1.274 32.680 1.00 32.66 238 SER A C 1
ATOM 1783 O O . SER A 1 238 ? -13.479 -0.600 32.691 1.00 32.66 238 SER A O 1
ATOM 1785 N N . SER A 1 239 ? -11.492 -1.107 33.588 1.00 32.12 239 SER A N 1
ATOM 1786 C CA . SER A 1 239 ? -11.540 -0.162 34.703 1.00 32.12 239 SER A CA 1
ATOM 1787 C C . SER A 1 239 ? -10.741 1.132 34.499 1.00 32.12 239 SER A C 1
ATOM 1789 O O . SER A 1 239 ? -10.946 2.076 35.260 1.00 32.12 239 SER A O 1
ATOM 1791 N N . GLU A 1 240 ? -9.860 1.237 33.496 1.00 36.12 240 GLU A N 1
ATOM 1792 C CA . GLU A 1 240 ? -8.975 2.403 33.354 1.00 36.12 240 GLU A CA 1
ATOM 1793 C C . GLU A 1 240 ? -8.998 3.020 31.947 1.00 36.12 240 GLU A C 1
ATOM 1795 O O . GLU A 1 240 ? -8.768 2.361 30.932 1.00 36.12 240 GLU A O 1
ATOM 1800 N N . ARG A 1 241 ? -9.180 4.350 31.897 1.00 44.25 241 ARG A N 1
ATOM 1801 C CA . ARG A 1 241 ? -9.050 5.215 30.700 1.00 44.25 241 ARG A CA 1
ATOM 1802 C C . ARG A 1 241 ? -7.580 5.421 30.287 1.00 44.25 241 ARG A C 1
ATOM 1804 O O . ARG A 1 241 ? -7.187 6.506 29.856 1.00 44.25 241 ARG A O 1
ATOM 1811 N N . THR A 1 242 ? -6.751 4.405 30.500 1.00 32.38 242 THR A N 1
ATOM 1812 C CA . THR A 1 242 ? -5.301 4.423 30.310 1.00 32.38 242 THR A CA 1
ATOM 1813 C C . THR A 1 242 ? -4.924 3.557 29.113 1.00 32.38 242 THR A C 1
ATOM 1815 O O . THR A 1 242 ? -5.475 2.482 28.881 1.00 32.38 242 THR A O 1
ATOM 1818 N N . PHE A 1 243 ? -3.962 4.037 28.329 1.00 40.59 243 PHE A N 1
ATOM 1819 C CA . PHE A 1 243 ? -3.340 3.275 27.248 1.00 40.59 243 PHE A CA 1
ATOM 1820 C C . PHE A 1 243 ? -1.977 2.805 27.713 1.00 40.59 243 PHE A C 1
ATOM 1822 O O . PHE A 1 243 ? -1.266 3.564 28.359 1.00 40.59 243 PHE A O 1
ATOM 1829 N N . LYS A 1 244 ? -1.580 1.591 27.348 1.00 33.84 244 LYS A N 1
ATOM 1830 C CA . LYS A 1 244 ? -0.255 1.050 27.655 1.00 33.84 244 LYS A CA 1
ATOM 1831 C C . LYS A 1 244 ? 0.452 0.691 26.346 1.00 33.84 244 LYS A C 1
ATOM 1833 O O . LYS A 1 244 ? 0.059 -0.274 25.694 1.00 33.84 244 LYS A O 1
ATOM 1838 N N . LEU A 1 245 ? 1.484 1.447 25.956 1.00 38.88 245 LEU A N 1
ATOM 1839 C CA . LEU A 1 245 ? 2.433 1.013 24.919 1.00 38.88 245 LEU A CA 1
ATOM 1840 C C . LEU A 1 245 ? 3.326 -0.070 25.528 1.00 38.88 245 LEU A C 1
ATOM 1842 O O . LEU A 1 245 ? 4.166 0.252 26.358 1.00 38.88 245 LEU A O 1
ATOM 1846 N N . GLY A 1 246 ? 3.104 -1.338 25.190 1.00 32.31 246 GLY A N 1
ATOM 1847 C CA . GLY A 1 246 ? 3.806 -2.458 25.819 1.00 32.31 246 GLY A CA 1
ATOM 1848 C C . GLY A 1 246 ? 5.229 -2.697 25.289 1.00 32.31 246 GLY A C 1
ATOM 1849 O O . GLY A 1 246 ? 5.424 -2.668 24.077 1.00 32.31 246 GLY A O 1
ATOM 1850 N N . THR A 1 247 ? 6.195 -3.017 26.159 1.00 31.20 247 THR A N 1
ATOM 1851 C CA . THR A 1 247 ? 7.392 -3.798 25.803 1.00 31.20 247 THR A CA 1
ATOM 1852 C C . THR A 1 247 ? 7.095 -5.282 25.997 1.00 31.20 247 THR A C 1
ATOM 1854 O O . THR A 1 247 ? 6.711 -5.720 27.083 1.00 31.20 247 THR A O 1
ATOM 1857 N N . ASN A 1 248 ? 7.305 -6.091 24.958 1.00 29.91 248 ASN A N 1
ATOM 1858 C CA . ASN A 1 248 ? 7.479 -7.523 25.175 1.00 29.91 248 ASN A CA 1
ATOM 1859 C C . ASN A 1 248 ? 8.844 -7.735 25.842 1.00 29.91 248 ASN A C 1
ATOM 1861 O O . ASN A 1 248 ? 9.838 -7.143 25.420 1.00 29.91 248 ASN A O 1
ATOM 1865 N N . ARG A 1 249 ? 8.900 -8.567 26.890 1.00 32.72 249 ARG A N 1
ATOM 1866 C CA . ARG A 1 249 ? 10.166 -9.033 27.474 1.00 32.72 249 ARG A CA 1
ATOM 1867 C C . ARG A 1 249 ? 10.887 -9.906 26.444 1.00 32.72 249 ARG A C 1
ATOM 1869 O O . ARG A 1 249 ? 10.719 -11.119 26.435 1.00 32.72 249 ARG A O 1
ATOM 1876 N N . MET A 1 250 ? 11.697 -9.287 25.600 1.00 27.09 250 MET A N 1
ATOM 1877 C CA . MET A 1 250 ? 12.846 -9.929 24.983 1.00 27.09 250 MET A CA 1
ATOM 1878 C C . MET A 1 250 ? 14.003 -8.942 25.003 1.00 27.09 250 MET A C 1
ATOM 1880 O O . MET A 1 250 ? 13.827 -7.750 24.749 1.00 27.09 250 MET A O 1
ATOM 1884 N N . ALA A 1 251 ? 15.161 -9.440 25.419 1.00 31.94 251 ALA A N 1
ATOM 1885 C CA . ALA A 1 251 ? 16.368 -8.679 25.683 1.00 31.94 251 ALA A CA 1
ATOM 1886 C C . ALA A 1 251 ? 17.018 -8.190 24.381 1.00 31.94 251 ALA A C 1
ATOM 1888 O O . ALA A 1 251 ? 18.080 -8.662 24.019 1.00 31.94 251 ALA A O 1
ATOM 1889 N N . SER A 1 252 ? 16.359 -7.275 23.670 1.00 34.88 252 SER A N 1
ATOM 1890 C CA . SER A 1 252 ? 16.952 -6.404 22.647 1.00 34.88 252 SER A CA 1
ATOM 1891 C C . SER A 1 252 ? 15.862 -5.524 22.028 1.00 34.88 252 SER A C 1
ATOM 1893 O O . SER A 1 252 ? 15.558 -5.610 20.840 1.00 34.88 252 SER A O 1
ATOM 1895 N N . PHE A 1 253 ? 15.270 -4.628 22.820 1.00 34.62 253 PHE A N 1
ATOM 1896 C CA . PHE A 1 253 ? 14.949 -3.329 22.226 1.00 34.62 253 PHE A CA 1
ATOM 1897 C C . PHE A 1 253 ? 16.297 -2.721 21.822 1.00 34.62 253 PHE A C 1
ATOM 1899 O O . PHE A 1 253 ? 17.206 -2.750 22.659 1.00 34.62 253 PHE A O 1
ATOM 1906 N N . PRO A 1 254 ? 16.488 -2.192 20.598 1.00 40.50 254 PRO A N 1
ATOM 1907 C CA . PRO A 1 254 ? 17.712 -1.463 20.322 1.00 40.50 254 PRO A CA 1
ATOM 1908 C C . PRO A 1 254 ? 17.762 -0.344 21.360 1.00 40.50 254 PRO A C 1
ATOM 1910 O O . PRO A 1 254 ? 16.804 0.422 21.497 1.00 40.50 254 PRO A O 1
ATOM 1913 N N . ALA A 1 255 ? 18.842 -0.289 22.139 1.00 45.41 255 ALA A N 1
ATOM 1914 C CA . ALA A 1 255 ? 19.032 0.694 23.204 1.00 45.41 255 ALA A CA 1
ATOM 1915 C C . ALA A 1 255 ? 18.723 2.127 22.723 1.00 45.41 255 ALA A C 1
ATOM 1917 O O . ALA A 1 255 ? 18.284 2.958 23.506 1.00 45.41 255 ALA A O 1
ATOM 1918 N N . LEU A 1 256 ? 18.836 2.373 21.413 1.00 40.25 256 LEU A N 1
ATOM 1919 C CA . LEU A 1 256 ? 18.390 3.560 20.687 1.00 40.25 256 LEU A CA 1
ATOM 1920 C C . LEU A 1 256 ? 16.921 3.956 20.904 1.00 40.25 256 LEU A C 1
ATOM 1922 O O . LEU A 1 256 ? 16.674 5.130 21.136 1.00 40.25 256 LEU A O 1
ATOM 1926 N N . THR A 1 257 ? 15.935 3.051 20.859 1.00 40.94 257 THR A N 1
ATOM 1927 C CA . THR A 1 257 ? 14.514 3.435 21.023 1.00 40.94 257 THR A CA 1
ATOM 1928 C C . THR A 1 257 ? 14.190 3.784 22.475 1.00 40.94 257 THR A C 1
ATOM 1930 O O . THR A 1 257 ? 13.483 4.755 22.731 1.00 40.94 257 THR A O 1
ATOM 1933 N N . LEU A 1 258 ? 14.746 3.035 23.433 1.00 44.59 258 LEU A N 1
ATOM 1934 C CA . LEU A 1 258 ? 14.636 3.363 24.859 1.00 44.59 258 LEU A CA 1
ATOM 1935 C C . LEU A 1 258 ? 15.426 4.632 25.211 1.00 44.59 258 LEU A C 1
ATOM 1937 O O . LEU A 1 258 ? 14.957 5.413 26.029 1.00 44.59 258 LEU A O 1
ATOM 1941 N N . SER A 1 259 ? 16.565 4.877 24.555 1.00 50.19 259 SER A N 1
ATOM 1942 C CA . SER A 1 259 ? 17.363 6.103 24.683 1.00 50.19 259 SER A CA 1
ATOM 1943 C C . SER A 1 259 ? 16.659 7.320 24.072 1.00 50.19 259 SER A C 1
ATOM 1945 O O . SER A 1 259 ? 16.611 8.369 24.703 1.00 50.19 259 SER A O 1
ATOM 1947 N N . LEU A 1 260 ? 16.030 7.184 22.899 1.00 48.12 260 LEU A N 1
ATOM 1948 C CA . LEU A 1 260 ? 15.227 8.237 22.258 1.00 48.12 260 LEU A CA 1
ATOM 1949 C C . LEU A 1 260 ? 13.963 8.576 23.058 1.00 48.12 260 LEU A C 1
ATOM 1951 O O . LEU A 1 260 ? 13.532 9.722 23.066 1.00 48.12 260 LEU A O 1
ATOM 1955 N N . LEU A 1 261 ? 13.358 7.590 23.727 1.00 43.56 261 LEU A N 1
ATOM 1956 C CA . LEU A 1 261 ? 12.172 7.785 24.570 1.00 43.56 261 LEU A CA 1
ATOM 1957 C C . LEU A 1 261 ? 12.515 8.128 26.031 1.00 43.56 261 LEU A C 1
ATOM 1959 O O . LEU A 1 261 ? 11.602 8.445 26.806 1.00 43.56 261 LEU A O 1
ATOM 1963 N N . ASN A 1 262 ? 13.801 8.080 26.404 1.00 52.06 262 ASN A N 1
ATOM 1964 C CA . ASN A 1 262 ? 14.296 8.418 27.733 1.00 52.06 262 ASN A CA 1
ATOM 1965 C C . ASN A 1 262 ? 13.933 9.881 28.043 1.00 52.06 262 ASN A C 1
ATOM 1967 O O . ASN A 1 262 ? 14.252 10.759 27.240 1.00 52.06 262 ASN A O 1
ATOM 1971 N N . PRO A 1 263 ? 13.276 10.182 29.183 1.00 49.75 263 PRO A N 1
ATOM 1972 C CA . PRO A 1 263 ? 12.912 11.549 29.554 1.00 49.75 263 PRO A CA 1
ATOM 1973 C C . PRO A 1 263 ? 14.058 12.568 29.477 1.00 49.75 263 PRO A C 1
ATOM 1975 O O . PRO A 1 263 ? 13.778 13.736 29.239 1.00 49.75 263 PRO A O 1
ATOM 1978 N N . ALA A 1 264 ? 15.311 12.130 29.647 1.00 50.09 264 ALA A N 1
ATOM 1979 C CA . ALA A 1 264 ? 16.500 12.982 29.589 1.00 50.09 264 ALA A CA 1
ATOM 1980 C C . ALA A 1 264 ? 16.876 13.470 28.173 1.00 50.09 264 ALA A C 1
ATOM 1982 O O . ALA A 1 264 ? 17.514 14.508 28.048 1.00 50.09 264 ALA A O 1
ATOM 1983 N N . ASN A 1 265 ? 16.477 12.752 27.116 1.00 48.09 265 ASN A N 1
ATOM 1984 C CA . ASN A 1 265 ? 16.893 13.024 25.729 1.00 48.09 265 ASN A CA 1
ATOM 1985 C C . ASN A 1 265 ? 15.815 13.729 24.890 1.00 48.09 265 ASN A C 1
ATOM 1987 O O . ASN A 1 265 ? 15.970 13.888 23.679 1.00 48.09 265 ASN A O 1
ATOM 1991 N N . LEU A 1 266 ? 14.696 14.113 25.506 1.00 49.06 266 LEU A N 1
ATOM 1992 C CA . LEU A 1 266 ? 13.550 14.683 24.806 1.00 49.06 266 LEU A CA 1
ATOM 1993 C C . LEU A 1 266 ? 13.478 16.200 25.006 1.00 49.06 266 LEU A C 1
ATOM 1995 O O . LEU A 1 266 ? 13.765 16.685 26.102 1.00 49.06 266 LEU A O 1
ATOM 1999 N N . PRO A 1 267 ? 13.062 16.957 23.974 1.00 46.69 267 PRO A N 1
ATOM 2000 C CA . PRO A 1 267 ? 12.923 18.400 24.087 1.00 46.69 267 PRO A CA 1
ATOM 2001 C C . PRO A 1 267 ? 11.889 18.772 25.164 1.00 46.69 267 PRO A C 1
ATOM 2003 O O . PRO A 1 267 ? 10.910 18.039 25.363 1.00 46.69 267 PRO A O 1
ATOM 2006 N N . PRO A 1 268 ? 12.080 19.912 25.854 1.00 51.28 268 PRO A N 1
ATOM 2007 C CA . PRO A 1 268 ? 11.143 20.390 26.859 1.00 51.28 268 PRO A CA 1
ATOM 2008 C C . PRO A 1 268 ? 9.740 20.548 26.263 1.00 51.28 268 PRO A C 1
ATOM 2010 O O . PRO A 1 268 ? 9.561 20.918 25.100 1.00 51.28 268 PRO A O 1
ATOM 2013 N N . ARG A 1 269 ? 8.730 20.224 27.078 1.00 49.31 269 ARG A N 1
ATOM 2014 C CA . ARG A 1 269 ? 7.315 20.278 26.699 1.00 49.31 269 ARG A CA 1
ATOM 2015 C C . ARG A 1 269 ? 6.975 21.690 26.196 1.00 49.31 269 ARG A C 1
ATOM 2017 O O . ARG A 1 269 ? 7.149 22.629 26.966 1.00 49.31 269 ARG A O 1
ATOM 2024 N N . PRO A 1 270 ? 6.439 21.861 24.973 1.00 45.88 270 PRO A N 1
ATOM 2025 C CA . PRO A 1 270 ? 5.930 23.161 24.558 1.00 45.88 270 PRO A CA 1
ATOM 2026 C C . PRO A 1 270 ? 4.738 23.549 25.442 1.00 45.88 270 PRO A C 1
ATOM 2028 O O . PRO A 1 270 ? 3.841 22.732 25.685 1.00 45.88 270 PRO A O 1
ATOM 2031 N N . GLU A 1 271 ? 4.730 24.787 25.930 1.00 43.59 271 GLU A N 1
ATOM 2032 C CA . GLU A 1 271 ? 3.628 25.368 26.698 1.00 43.59 271 GLU A CA 1
ATOM 2033 C C . GLU A 1 271 ? 2.402 25.543 25.790 1.00 43.59 271 GLU A C 1
ATOM 2035 O O . GLU A 1 271 ? 2.175 26.590 25.195 1.00 43.59 271 GLU A O 1
ATOM 2040 N N . SER A 1 272 ? 1.612 24.482 25.616 1.00 44.84 272 SER A N 1
ATOM 2041 C CA . SER A 1 272 ? 0.339 24.564 24.899 1.00 44.84 272 SER A CA 1
ATOM 2042 C C . SER A 1 272 ? -0.825 24.634 25.884 1.00 44.84 272 SER A C 1
ATOM 2044 O O . SER A 1 272 ? -1.014 23.719 26.688 1.00 44.84 272 SER A O 1
ATOM 2046 N N . SER A 1 273 ? -1.650 25.668 25.738 1.00 41.38 273 SER A N 1
ATOM 2047 C CA . SER A 1 273 ? -2.874 25.999 26.487 1.00 41.38 273 SER A CA 1
ATOM 2048 C C . SER A 1 273 ? -4.056 25.028 26.294 1.00 41.38 273 SER A C 1
ATOM 2050 O O . SER A 1 273 ? -5.209 25.387 26.522 1.00 41.38 273 SER A O 1
ATOM 2052 N N . SER A 1 274 ? -3.812 23.783 25.875 1.00 46.75 274 SER A N 1
ATOM 2053 C CA . SER A 1 274 ? -4.869 22.777 25.709 1.00 46.75 274 SER A CA 1
ATOM 2054 C C . SER A 1 274 ? -5.113 22.036 27.030 1.00 46.75 274 SER A C 1
ATOM 2056 O O . SER A 1 274 ? -4.199 21.366 27.522 1.00 46.75 274 SER A O 1
ATOM 2058 N N . PRO A 1 275 ? -6.315 22.114 27.627 1.00 46.09 275 PRO A N 1
ATOM 2059 C CA . PRO A 1 275 ? -6.579 21.448 28.891 1.00 46.09 275 PRO A CA 1
ATOM 2060 C C . PRO A 1 275 ? -6.691 19.920 28.701 1.00 46.09 275 PRO A C 1
ATOM 2062 O O . PRO A 1 275 ? -7.264 19.434 27.730 1.00 46.09 275 PRO A O 1
ATOM 2065 N N . ALA A 1 276 ? -6.191 19.174 29.694 1.00 51.69 276 ALA A N 1
ATOM 2066 C CA . ALA A 1 276 ? -6.618 17.818 30.083 1.00 51.69 276 ALA A CA 1
ATOM 2067 C C . ALA A 1 276 ? -6.033 16.541 29.422 1.00 51.69 276 ALA A C 1
ATOM 2069 O O . ALA A 1 276 ? -6.552 15.462 29.703 1.00 51.69 276 ALA A O 1
ATOM 2070 N N . LEU A 1 277 ? -4.940 16.579 28.648 1.00 62.28 277 LEU A N 1
ATOM 2071 C CA . LEU A 1 277 ? -4.236 15.352 28.206 1.00 62.28 277 LEU A CA 1
ATOM 2072 C C . LEU A 1 277 ? -2.885 15.181 28.904 1.00 62.28 277 LEU A C 1
ATOM 2074 O O . LEU A 1 277 ? -1.980 15.999 28.731 1.00 62.28 277 LEU A O 1
ATOM 2078 N N . LYS A 1 278 ? -2.741 14.104 29.689 1.00 63.78 278 LYS A N 1
ATOM 2079 C CA . LYS A 1 278 ? -1.509 13.799 30.431 1.00 63.78 278 LYS A CA 1
ATOM 2080 C C . LYS A 1 278 ? -0.822 12.571 29.842 1.00 63.78 278 LYS A C 1
ATOM 2082 O O . LYS A 1 278 ? -1.364 11.467 29.865 1.00 63.78 278 LYS A O 1
ATOM 2087 N N . TRP A 1 279 ? 0.396 12.777 29.353 1.00 64.31 279 TRP A N 1
ATOM 2088 C CA . TRP A 1 279 ? 1.320 11.698 29.023 1.00 64.31 279 TRP A CA 1
ATOM 2089 C C . TRP A 1 279 ? 2.025 11.267 30.305 1.00 64.31 279 TRP A C 1
ATOM 2091 O O . TRP A 1 279 ? 2.620 12.085 31.006 1.00 64.31 279 TRP A O 1
ATOM 2101 N N . ILE A 1 280 ? 1.913 9.988 30.633 1.00 61.84 280 ILE A N 1
ATOM 2102 C CA . ILE A 1 280 ? 2.466 9.372 31.832 1.00 61.84 280 ILE A CA 1
ATOM 2103 C C . ILE A 1 280 ? 3.563 8.410 31.385 1.00 61.84 280 ILE A C 1
ATOM 2105 O O . ILE A 1 280 ? 3.316 7.463 30.636 1.00 61.84 280 ILE A O 1
ATOM 2109 N N . VAL A 1 281 ? 4.778 8.654 31.865 1.00 57.81 281 VAL A N 1
ATOM 2110 C CA . VAL A 1 281 ? 5.871 7.682 31.804 1.00 57.81 281 VAL A CA 1
ATOM 2111 C C . VAL A 1 281 ? 5.787 6.853 33.088 1.00 57.81 281 VAL A C 1
ATOM 2113 O O . VAL A 1 281 ? 5.841 7.438 34.173 1.00 57.81 281 VAL A O 1
ATOM 2116 N N . PRO A 1 282 ? 5.584 5.528 33.021 1.00 54.72 282 PRO A N 1
ATOM 2117 C CA . PRO A 1 282 ? 5.488 4.706 34.223 1.00 54.72 282 PRO A CA 1
ATOM 2118 C C . PRO A 1 282 ? 6.796 4.763 35.020 1.00 54.72 282 PRO A C 1
ATOM 2120 O O . PRO A 1 282 ? 7.855 4.417 34.512 1.00 54.72 282 PRO A O 1
ATOM 2123 N N . ALA A 1 283 ? 6.723 5.189 36.282 1.00 43.94 283 ALA A N 1
ATOM 2124 C CA . ALA A 1 283 ? 7.896 5.434 37.127 1.00 43.94 283 ALA A CA 1
ATOM 2125 C C . ALA A 1 283 ? 8.635 4.159 37.591 1.00 43.94 283 ALA A C 1
ATOM 2127 O O . ALA A 1 283 ? 9.687 4.257 38.213 1.00 43.94 283 ALA A O 1
ATOM 2128 N N . LYS A 1 284 ? 8.090 2.960 37.335 1.00 47.66 284 LYS A N 1
ATOM 2129 C CA . LYS A 1 284 ? 8.653 1.686 37.809 1.00 47.66 284 LYS A CA 1
ATOM 2130 C C . LYS A 1 284 ? 9.061 0.786 36.643 1.00 47.66 284 LYS A C 1
ATOM 2132 O O . LYS A 1 284 ? 8.217 0.390 35.839 1.00 47.66 284 LYS A O 1
ATOM 2137 N N . THR A 1 285 ? 10.320 0.351 36.667 1.00 43.84 285 THR A N 1
ATOM 2138 C CA . THR A 1 285 ? 11.013 -0.645 35.817 1.00 43.84 285 THR A CA 1
ATOM 2139 C C . THR A 1 285 ? 10.413 -2.067 35.840 1.00 43.84 285 THR A C 1
ATOM 2141 O O . THR A 1 285 ? 11.057 -3.029 35.430 1.00 43.84 285 THR A O 1
ATOM 2144 N N . GLY A 1 286 ? 9.167 -2.221 36.297 1.00 44.84 286 GLY A N 1
ATOM 2145 C CA . GLY A 1 286 ? 8.427 -3.487 36.342 1.00 44.84 286 GLY A CA 1
ATOM 2146 C C . GLY A 1 286 ? 7.061 -3.458 35.647 1.00 44.84 286 GLY A C 1
ATOM 2147 O O . GLY A 1 286 ? 6.437 -4.509 35.515 1.00 44.84 286 GLY A O 1
ATOM 2148 N N . SER A 1 287 ? 6.584 -2.295 35.186 1.00 42.38 287 SER A N 1
ATOM 2149 C CA . SER A 1 287 ? 5.346 -2.212 34.401 1.00 42.38 287 SER A CA 1
ATOM 2150 C C . SER A 1 287 ? 5.657 -2.495 32.930 1.00 42.38 287 SER A C 1
ATOM 2152 O O . SER A 1 287 ? 6.578 -1.908 32.375 1.00 42.38 287 SER A O 1
ATOM 2154 N N . GLN A 1 288 ? 4.882 -3.365 32.275 1.00 49.81 288 GLN A N 1
ATOM 2155 C CA . GLN A 1 288 ? 5.059 -3.709 30.854 1.00 49.81 288 GLN A CA 1
ATOM 2156 C C . GLN A 1 288 ? 4.861 -2.521 29.898 1.00 49.81 288 GLN A C 1
ATOM 2158 O O . GLN A 1 288 ? 5.015 -2.697 28.700 1.00 49.81 288 GLN A O 1
ATOM 2163 N N . SER A 1 289 ? 4.481 -1.335 30.381 1.00 46.34 289 SER A N 1
ATOM 2164 C CA . SER A 1 289 ? 4.211 -0.161 29.556 1.00 46.34 289 SER A CA 1
ATOM 2165 C C . SER A 1 289 ? 5.385 0.824 29.515 1.00 46.34 289 SER A C 1
ATOM 2167 O O . SER A 1 289 ? 5.859 1.276 30.549 1.00 46.34 289 SER A O 1
ATOM 2169 N N . VAL A 1 290 ? 5.815 1.204 28.311 1.00 58.88 290 VAL A N 1
ATOM 2170 C CA . VAL A 1 290 ? 6.824 2.244 28.039 1.00 58.88 290 VAL A CA 1
ATOM 2171 C C . VAL A 1 290 ? 6.221 3.637 28.168 1.00 58.88 290 VAL A C 1
ATOM 2173 O O . VAL A 1 290 ? 6.836 4.551 28.707 1.00 58.88 290 VAL A O 1
ATOM 2176 N N . LEU A 1 291 ? 4.996 3.807 27.672 1.00 64.31 291 LEU A N 1
ATOM 2177 C CA . LEU A 1 291 ? 4.327 5.099 27.619 1.00 64.31 291 LEU A CA 1
ATOM 2178 C C . LEU A 1 291 ? 2.830 4.904 27.811 1.00 64.31 291 LEU A C 1
ATOM 2180 O O . LEU A 1 291 ? 2.249 3.926 27.329 1.00 64.31 291 LEU A O 1
ATOM 2184 N N . SER A 1 292 ? 2.206 5.802 28.562 1.00 63.94 292 SER A N 1
ATOM 2185 C CA . SER A 1 292 ? 0.770 5.777 28.803 1.00 63.94 292 SER A CA 1
ATOM 2186 C C . SER A 1 292 ? 0.162 7.145 28.554 1.00 63.94 292 SER A C 1
ATOM 2188 O O . SER A 1 292 ? 0.719 8.161 28.952 1.00 63.94 292 SER A O 1
ATOM 2190 N N . ILE A 1 293 ? -0.978 7.181 27.874 1.00 69.25 293 ILE A N 1
ATOM 2191 C CA . ILE A 1 293 ? -1.711 8.420 27.602 1.00 69.25 293 ILE A CA 1
ATOM 2192 C C . ILE A 1 293 ? -3.034 8.316 28.335 1.00 69.25 293 ILE A C 1
ATOM 2194 O O . ILE A 1 293 ? -3.744 7.324 28.182 1.00 69.25 293 ILE A O 1
ATOM 2198 N N . LEU A 1 294 ? -3.344 9.318 29.152 1.00 67.94 294 LEU A N 1
ATOM 2199 C CA . LEU A 1 294 ? -4.643 9.434 29.798 1.00 67.94 294 LEU A CA 1
ATOM 2200 C C . LEU A 1 294 ? -5.515 10.361 28.952 1.00 67.94 294 LEU A C 1
ATOM 2202 O O . LEU A 1 294 ? -5.270 11.569 28.922 1.00 67.94 294 LEU A O 1
ATOM 2206 N N . LEU A 1 295 ? -6.508 9.800 28.256 1.00 67.94 295 LEU A N 1
ATOM 2207 C CA . LEU A 1 295 ? -7.478 10.609 27.516 1.00 67.94 295 LEU A CA 1
ATOM 2208 C C . LEU A 1 295 ? -8.432 11.336 28.484 1.00 67.94 295 LEU A C 1
ATOM 2210 O O . LEU A 1 295 ? -8.710 10.818 29.572 1.00 67.94 295 LEU A O 1
ATOM 2214 N N . PRO A 1 296 ? -8.981 12.507 28.101 1.00 67.75 296 PRO A N 1
ATOM 2215 C CA . PRO A 1 296 ? -9.922 13.241 28.937 1.00 67.75 296 PRO A CA 1
ATOM 2216 C C . PRO A 1 296 ? -11.156 12.397 29.260 1.00 67.75 296 PRO A C 1
ATOM 2218 O O . PRO A 1 296 ? -11.611 11.596 28.441 1.00 67.75 296 PRO A O 1
ATOM 2221 N N . ALA A 1 297 ? -11.746 12.633 30.432 1.00 60.78 297 ALA A N 1
ATOM 2222 C CA . ALA A 1 297 ? -12.897 11.884 30.934 1.00 60.78 297 ALA A CA 1
ATOM 2223 C C . ALA A 1 297 ? -14.078 11.792 29.946 1.00 60.78 297 ALA A C 1
ATOM 2225 O O . ALA A 1 297 ? -14.767 10.774 29.914 1.00 60.78 297 ALA A O 1
ATOM 2226 N N . GLY A 1 298 ? -14.280 12.831 29.128 1.00 61.25 298 GLY A N 1
ATOM 2227 C CA . GLY A 1 298 ? -15.345 12.907 28.125 1.00 61.25 298 GLY A CA 1
ATOM 2228 C C . GLY A 1 298 ? -15.048 12.220 26.788 1.00 61.25 298 GLY A C 1
ATOM 2229 O O . GLY A 1 298 ? -15.966 12.114 25.983 1.00 61.25 298 GLY A O 1
ATOM 2230 N N . SER A 1 299 ? -13.819 11.747 26.540 1.00 63.75 299 SER A N 1
ATOM 2231 C CA . SER A 1 299 ? -13.415 11.158 25.250 1.00 63.75 299 SER A CA 1
ATOM 2232 C C . SER A 1 299 ? -14.037 9.775 25.012 1.00 63.75 299 SER A C 1
ATOM 2234 O O . SER A 1 299 ? -14.369 9.433 23.885 1.00 63.75 299 SER A O 1
ATOM 2236 N N . GLY A 1 300 ? -14.271 8.987 26.066 1.00 66.06 300 GLY A N 1
ATOM 2237 C CA . GLY A 1 300 ? -14.736 7.600 25.941 1.00 66.06 300 GLY A CA 1
ATOM 2238 C C . GLY A 1 300 ? -13.606 6.607 25.652 1.00 66.06 300 GLY A C 1
ATOM 2239 O O . GLY A 1 300 ? -12.427 6.965 25.655 1.00 66.06 300 GLY A O 1
ATOM 2240 N N . LEU A 1 301 ? -13.961 5.334 25.446 1.00 70.50 301 LEU A N 1
ATOM 2241 C CA . LEU A 1 301 ? -12.978 4.276 25.199 1.00 70.50 301 LEU A CA 1
ATOM 2242 C C . LEU A 1 301 ? -12.464 4.327 23.750 1.00 70.50 301 LEU A C 1
ATOM 2244 O O . LEU A 1 301 ? -13.275 4.454 22.822 1.00 70.50 301 LEU A O 1
ATOM 2248 N N . PRO A 1 302 ? -11.142 4.204 23.537 1.00 73.25 302 PRO A N 1
ATOM 2249 C CA . PRO A 1 302 ? -10.577 4.044 22.204 1.00 73.25 302 PRO A CA 1
ATOM 2250 C C . PRO A 1 302 ? -11.055 2.759 21.544 1.00 73.25 302 PRO A C 1
ATOM 2252 O O . PRO A 1 302 ? -10.963 1.679 22.122 1.00 73.25 302 PRO A O 1
ATOM 2255 N N . LYS A 1 303 ? -11.498 2.875 20.298 1.00 76.56 303 LYS A N 1
ATOM 2256 C CA . LYS A 1 303 ? -11.853 1.730 19.454 1.00 76.56 303 LYS A CA 1
ATOM 2257 C C . LYS A 1 303 ? -10.789 1.439 18.403 1.00 76.56 303 LYS A C 1
ATOM 2259 O O . LYS A 1 303 ? -10.605 0.286 18.037 1.00 76.56 303 LYS A O 1
ATOM 2264 N N . GLN A 1 304 ? -10.088 2.470 17.929 1.00 80.50 304 GLN A N 1
ATOM 2265 C CA . GLN A 1 304 ? -9.104 2.339 16.858 1.00 80.50 304 GLN A CA 1
ATOM 2266 C C . GLN A 1 304 ? -7.858 3.179 17.137 1.00 80.50 304 GLN A C 1
ATOM 2268 O O . GLN A 1 304 ? -7.949 4.290 17.665 1.00 80.50 304 GLN A O 1
ATOM 2273 N N . ILE A 1 305 ? -6.705 2.652 16.725 1.00 82.56 305 ILE A N 1
ATOM 2274 C CA . ILE A 1 305 ? -5.430 3.364 16.650 1.00 82.56 305 ILE A CA 1
ATOM 2275 C C . ILE A 1 305 ? -4.843 3.139 15.259 1.00 82.56 305 ILE A C 1
ATOM 2277 O O . ILE A 1 305 ? -4.877 2.019 14.750 1.00 82.56 305 ILE A O 1
ATOM 2281 N N . ILE A 1 306 ? -4.297 4.190 14.653 1.00 82.19 306 ILE A N 1
ATOM 2282 C CA . ILE A 1 306 ? -3.589 4.094 13.376 1.00 82.19 306 ILE A CA 1
ATOM 2283 C C . ILE A 1 306 ? -2.318 4.934 13.406 1.00 82.19 306 ILE A C 1
ATOM 2285 O O . ILE A 1 306 ? -2.336 6.097 13.807 1.00 82.19 306 ILE A O 1
ATOM 2289 N N . PHE A 1 307 ? -1.206 4.348 12.975 1.00 83.12 307 PHE A N 1
ATOM 2290 C CA . PHE A 1 307 ? 0.066 5.051 12.870 1.00 83.12 307 PHE A CA 1
ATOM 2291 C C . PHE A 1 307 ? 0.187 5.749 11.520 1.00 83.12 307 PHE A C 1
ATOM 2293 O O . PHE A 1 307 ? -0.230 5.234 10.484 1.00 83.12 307 PHE A O 1
ATOM 2300 N N . HIS A 1 308 ? 0.794 6.929 11.530 1.00 82.19 308 HIS A N 1
ATOM 2301 C CA . HIS A 1 308 ? 1.299 7.540 10.315 1.00 82.19 308 HIS A CA 1
ATOM 2302 C C . HIS A 1 308 ? 2.519 6.745 9.828 1.00 82.19 308 HIS A C 1
ATOM 2304 O O . HIS A 1 308 ? 3.318 6.275 10.636 1.00 82.19 308 HIS A O 1
ATOM 2310 N N . ARG A 1 309 ? 2.731 6.662 8.510 1.00 78.69 309 ARG A N 1
ATOM 2311 C CA . ARG A 1 309 ? 3.826 5.882 7.891 1.00 78.69 309 ARG A CA 1
ATOM 2312 C C . ARG A 1 309 ? 5.232 6.175 8.436 1.00 78.69 309 ARG A C 1
ATOM 2314 O O . ARG A 1 309 ? 6.109 5.326 8.376 1.00 78.69 309 ARG A O 1
ATOM 2321 N N . LYS A 1 310 ? 5.456 7.400 8.934 1.00 75.94 310 LYS A N 1
ATOM 2322 C CA . LYS A 1 310 ? 6.739 7.843 9.517 1.00 75.94 310 LYS A CA 1
ATOM 2323 C C . LYS A 1 310 ? 6.933 7.404 10.978 1.00 75.94 310 LYS A C 1
ATOM 2325 O O . LYS A 1 310 ? 8.011 7.606 11.515 1.00 75.94 310 LYS A O 1
ATOM 2330 N N . GLY A 1 311 ? 5.903 6.878 11.640 1.00 74.75 311 GLY A N 1
ATOM 2331 C CA . GLY A 1 311 ? 5.973 6.366 13.012 1.00 74.75 311 GLY A CA 1
ATOM 2332 C C . GLY A 1 311 ? 5.933 7.404 14.142 1.00 74.75 311 GLY A C 1
ATOM 2333 O O . GLY A 1 311 ? 5.664 7.022 15.273 1.00 74.75 311 GLY A O 1
ATOM 2334 N N . ASP A 1 312 ? 6.151 8.698 13.875 1.00 77.38 312 ASP A N 1
ATOM 2335 C CA . ASP A 1 312 ? 6.101 9.733 14.930 1.00 77.38 312 ASP A CA 1
ATOM 2336 C C . ASP A 1 312 ? 4.662 10.075 15.356 1.00 77.38 312 ASP A C 1
ATOM 2338 O O . ASP A 1 312 ? 4.347 10.163 16.546 1.00 77.38 312 ASP A O 1
ATOM 2342 N N . TYR A 1 313 ? 3.776 10.227 14.369 1.00 80.81 313 TYR A N 1
ATOM 2343 C CA . TYR A 1 313 ? 2.368 10.533 14.588 1.00 80.81 313 TYR A CA 1
ATOM 2344 C C . TYR A 1 313 ? 1.518 9.266 14.609 1.00 80.81 313 TYR A C 1
ATOM 2346 O O . TYR A 1 313 ? 1.711 8.361 13.795 1.00 80.81 313 TYR A O 1
ATOM 2354 N N . PHE A 1 314 ? 0.510 9.245 15.470 1.00 85.50 314 PHE A N 1
ATOM 2355 C CA . PHE A 1 314 ? -0.573 8.271 15.408 1.00 85.50 314 PHE A CA 1
ATOM 2356 C C . PHE A 1 314 ? -1.896 8.926 15.790 1.00 85.50 314 PHE A C 1
ATOM 2358 O O . PHE A 1 314 ? -1.927 9.904 16.534 1.00 85.50 314 PHE A O 1
ATOM 2365 N N . ALA A 1 315 ? -2.995 8.401 15.265 1.00 86.25 315 ALA A N 1
ATOM 2366 C CA . ALA A 1 315 ? -4.333 8.864 15.582 1.00 86.25 315 ALA A CA 1
ATOM 2367 C C . ALA A 1 315 ? -5.067 7.829 16.432 1.00 86.25 315 ALA A C 1
ATOM 2369 O O . ALA A 1 315 ? -4.883 6.624 16.246 1.00 86.25 315 ALA A O 1
ATOM 2370 N N . SER A 1 316 ? -5.905 8.304 17.348 1.00 83.50 316 SER A N 1
ATOM 2371 C CA . SER A 1 316 ? -6.833 7.470 18.105 1.00 83.50 316 SER A CA 1
ATOM 2372 C C . SER A 1 316 ? -8.267 7.945 17.896 1.00 83.50 316 SER A C 1
ATOM 2374 O O . SER A 1 316 ? -8.530 9.144 17.760 1.00 83.50 316 SER A O 1
ATOM 2376 N N . VAL A 1 317 ? -9.185 6.982 17.837 1.00 82.75 317 VAL A N 1
ATOM 2377 C CA . VAL A 1 317 ? -10.625 7.231 17.725 1.00 82.75 317 VAL A CA 1
ATOM 2378 C C . VAL A 1 317 ? -11.311 6.645 18.935 1.00 82.75 317 VAL A C 1
ATOM 2380 O O . VAL A 1 317 ? -11.171 5.451 19.216 1.00 82.75 317 VAL A O 1
ATOM 2383 N N . SER A 1 318 ? -12.076 7.473 19.625 1.00 76.56 318 SER A N 1
ATOM 2384 C CA . SER A 1 318 ? -12.943 7.073 20.720 1.00 76.56 318 SER A CA 1
ATOM 2385 C C . SER A 1 318 ? -14.404 7.084 20.274 1.00 76.56 318 SER A C 1
ATOM 2387 O O . SER A 1 318 ? -14.798 7.802 19.363 1.00 76.56 318 SER A O 1
ATOM 2389 N N . GLY A 1 319 ? -15.219 6.202 20.850 1.00 61.66 319 GLY A N 1
ATOM 2390 C CA . GLY A 1 319 ? -16.558 5.917 20.322 1.00 61.66 319 GLY A CA 1
ATOM 2391 C C . GLY A 1 319 ? -17.661 6.926 20.654 1.00 61.66 319 GLY A C 1
ATOM 2392 O O . GLY A 1 319 ? -18.797 6.675 20.258 1.00 61.66 319 GLY A O 1
ATOM 2393 N N . ASN A 1 320 ? -17.370 7.997 21.397 1.00 63.25 320 ASN A N 1
ATOM 2394 C CA . ASN A 1 320 ? -18.393 8.913 21.904 1.00 63.25 320 ASN A CA 1
ATOM 2395 C C . ASN A 1 320 ? -18.614 10.112 20.968 1.00 63.25 320 ASN A C 1
ATOM 2397 O O . ASN A 1 320 ? -17.680 10.640 20.365 1.00 63.25 320 ASN A O 1
ATOM 2401 N N . GLU A 1 321 ? -19.863 10.580 20.892 1.00 61.88 321 GLU A N 1
ATOM 2402 C CA . GLU A 1 321 ? -20.293 11.725 20.066 1.00 61.88 321 GLU A CA 1
ATOM 2403 C C . GLU A 1 321 ? -19.894 13.100 20.644 1.00 61.88 321 GLU A C 1
ATOM 2405 O O . GLU A 1 321 ? -20.272 14.147 20.116 1.00 61.88 321 GLU A O 1
ATOM 2410 N N . SER A 1 322 ? -19.137 13.113 21.742 1.00 56.66 322 SER A N 1
ATOM 2411 C CA . SER A 1 322 ? -18.656 14.315 22.420 1.00 56.66 322 SER A CA 1
ATOM 2412 C C . SER A 1 322 ? -17.405 14.903 21.754 1.00 56.66 322 SER A C 1
ATOM 2414 O O . SER A 1 322 ? -16.745 14.290 20.915 1.00 56.66 322 SER A O 1
ATOM 2416 N N . GLN A 1 323 ? -17.058 16.128 22.155 1.00 58.56 323 GLN A N 1
ATOM 2417 C CA . GLN A 1 323 ? -15.789 16.770 21.806 1.00 58.56 323 GLN A CA 1
ATOM 2418 C C . GLN A 1 323 ? -14.600 15.850 22.126 1.00 58.56 323 GLN A C 1
ATOM 2420 O O . GLN A 1 323 ? -14.498 15.327 23.236 1.00 58.56 323 GLN A O 1
ATOM 2425 N N . GLY A 1 324 ? -13.687 15.682 21.164 1.00 63.75 324 GLY A N 1
ATOM 2426 C CA . GLY A 1 324 ? -12.523 14.805 21.321 1.00 63.75 324 GLY A CA 1
ATOM 2427 C C . GLY A 1 324 ? -12.742 13.352 20.887 1.00 63.75 324 GLY A C 1
ATOM 2428 O O . GLY A 1 324 ? -12.157 12.456 21.481 1.00 63.75 324 GLY A O 1
ATOM 2429 N N . THR A 1 325 ? -13.548 13.102 19.851 1.00 78.06 325 THR A N 1
ATOM 2430 C CA . THR A 1 325 ? -13.682 11.768 19.228 1.00 78.06 325 THR A CA 1
ATOM 2431 C C . THR A 1 325 ? -12.408 11.322 18.502 1.00 78.06 325 THR A C 1
ATOM 2433 O O . THR A 1 325 ? -12.111 10.135 18.426 1.00 78.06 325 THR A O 1
ATOM 2436 N N . VAL A 1 326 ? -11.658 12.270 17.926 1.00 85.38 326 VAL A N 1
ATOM 2437 C CA . VAL A 1 326 ? -10.439 12.000 17.153 1.00 85.38 326 VAL A CA 1
ATOM 2438 C C . VAL A 1 326 ? -9.287 12.797 17.738 1.00 85.38 326 VAL A C 1
ATOM 2440 O O . VAL A 1 326 ? -9.352 14.026 17.811 1.00 85.38 326 VAL A O 1
ATOM 2443 N N . TRP A 1 327 ? -8.219 12.094 18.093 1.00 83.94 327 TRP A N 1
ATOM 2444 C CA . TRP A 1 327 ? -6.979 12.683 18.580 1.00 83.94 327 TRP A CA 1
ATOM 2445 C C . TRP A 1 327 ? -5.835 12.330 17.646 1.00 83.94 327 TRP A C 1
ATOM 2447 O O . TRP A 1 327 ? -5.746 11.199 17.172 1.00 83.94 327 TRP A O 1
ATOM 2457 N N . ILE A 1 328 ? -4.944 13.290 17.410 1.00 87.38 328 ILE A N 1
ATOM 2458 C CA . ILE A 1 328 ? -3.646 13.057 16.782 1.00 87.38 328 ILE A CA 1
ATOM 2459 C C . ILE A 1 328 ? -2.584 13.260 17.856 1.00 87.38 328 ILE A C 1
ATOM 2461 O O . ILE A 1 328 ?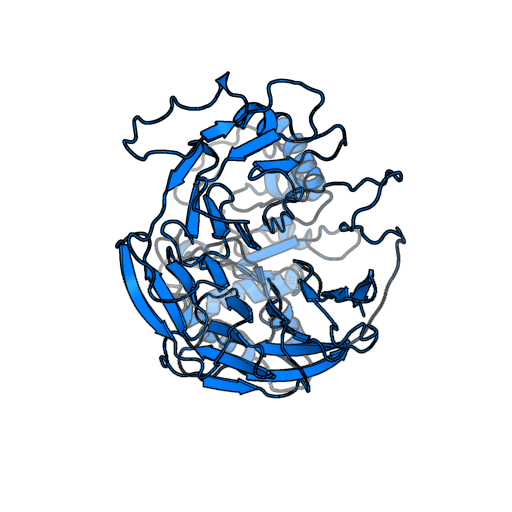 -2.526 14.297 18.517 1.00 87.38 328 ILE A O 1
ATOM 2465 N N . HIS A 1 329 ? -1.751 12.249 18.028 1.00 83.00 329 HIS A N 1
ATOM 2466 C CA . HIS A 1 329 ? -0.694 12.191 19.017 1.00 83.00 329 HIS A CA 1
ATOM 2467 C C . HIS A 1 329 ? 0.652 12.241 18.305 1.00 83.00 329 HIS A C 1
ATOM 2469 O O . HIS A 1 329 ? 0.849 11.557 17.302 1.00 83.00 329 HIS A O 1
ATOM 2475 N N . GLN A 1 330 ? 1.574 13.035 18.838 1.00 82.00 330 GLN A N 1
ATOM 2476 C CA . GLN A 1 330 ? 2.964 13.076 18.410 1.00 82.00 330 GLN A CA 1
ATOM 2477 C C . GLN A 1 330 ? 3.837 12.473 19.505 1.00 82.00 330 GLN A C 1
ATOM 2479 O O . GLN A 1 330 ? 3.894 12.998 20.621 1.00 82.00 330 GLN A O 1
ATOM 2484 N N . THR A 1 331 ? 4.520 11.379 19.182 1.00 77.06 331 THR A N 1
ATOM 2485 C CA . THR A 1 331 ? 5.290 10.601 20.159 1.00 77.06 331 THR A CA 1
ATOM 2486 C C . THR A 1 331 ? 6.549 11.346 20.592 1.00 77.06 331 THR A C 1
ATOM 2488 O O . THR A 1 331 ? 6.812 11.438 21.791 1.00 77.06 331 THR A O 1
ATOM 2491 N N . SER A 1 332 ? 7.276 11.953 19.647 1.00 74.56 332 SER A N 1
ATOM 2492 C CA . SER A 1 332 ? 8.505 12.718 19.915 1.00 74.56 332 SER A CA 1
ATOM 2493 C C . SER A 1 332 ? 8.290 13.901 20.863 1.00 74.56 332 SER A C 1
ATOM 2495 O O . SER A 1 332 ? 9.089 14.128 21.765 1.00 74.56 332 SER A O 1
ATOM 2497 N N . LYS A 1 333 ? 7.186 14.638 20.702 1.00 72.25 333 LYS A N 1
ATOM 2498 C CA . LYS A 1 333 ? 6.869 15.817 21.527 1.00 72.25 333 LYS A CA 1
ATOM 2499 C C . LYS A 1 333 ? 5.953 15.517 22.711 1.00 72.25 333 LYS A C 1
ATOM 2501 O O . LYS A 1 333 ? 5.646 16.429 23.476 1.00 72.25 333 LYS A O 1
ATOM 2506 N N . ARG A 1 334 ? 5.472 14.271 22.843 1.00 73.81 334 ARG A N 1
ATOM 2507 C CA . ARG A 1 334 ? 4.424 13.874 23.807 1.00 73.81 334 ARG A CA 1
ATOM 2508 C C . ARG A 1 334 ? 3.263 14.867 23.797 1.00 73.81 334 ARG A C 1
ATOM 2510 O O . ARG A 1 334 ? 2.756 15.303 24.830 1.00 73.81 334 ARG A O 1
ATOM 2517 N N . HIS A 1 335 ? 2.899 15.276 22.590 1.00 78.38 335 HIS A N 1
ATOM 2518 C CA . HIS A 1 335 ? 1.884 16.284 22.354 1.00 78.38 335 HIS A CA 1
ATOM 2519 C C . HIS A 1 335 ? 0.661 15.607 21.764 1.00 78.38 335 HIS A C 1
ATOM 2521 O O . HIS A 1 335 ? 0.748 14.602 21.058 1.00 78.38 335 HIS A O 1
ATOM 2527 N N . SER A 1 336 ? -0.513 16.088 22.135 1.00 82.00 336 SER A N 1
ATOM 2528 C CA . SER A 1 336 ? -1.770 15.556 21.633 1.00 82.00 336 SER A CA 1
ATOM 2529 C C . SER A 1 336 ? -2.666 16.710 21.270 1.00 82.00 336 SER A C 1
ATOM 2531 O O . SER A 1 336 ? -2.836 17.642 22.052 1.00 82.00 336 SER A O 1
ATOM 2533 N N . GLN A 1 337 ? -3.237 16.618 20.082 1.00 83.69 337 GLN A N 1
ATOM 2534 C CA . GLN A 1 337 ? -4.096 17.637 19.518 1.00 83.69 337 GLN A CA 1
ATOM 2535 C C . GLN A 1 337 ? -5.401 17.004 19.054 1.00 83.69 337 GLN A C 1
ATOM 2537 O O . GLN A 1 337 ? -5.412 15.911 18.483 1.00 83.69 337 GLN A O 1
ATOM 2542 N N . ALA A 1 338 ? -6.505 17.702 19.297 1.00 82.88 338 ALA A N 1
ATOM 2543 C CA . ALA A 1 338 ? -7.770 17.423 18.638 1.00 82.88 338 ALA A CA 1
ATOM 2544 C C . ALA A 1 338 ? -7.816 18.291 17.371 1.00 82.88 338 ALA A C 1
ATOM 2546 O O . ALA A 1 338 ? -8.037 19.497 17.483 1.00 82.88 338 ALA A O 1
ATOM 2547 N N . PRO A 1 339 ? -7.591 17.729 16.169 1.00 81.50 339 PRO A N 1
ATOM 2548 C CA . PRO A 1 339 ? -7.554 18.519 14.935 1.00 81.50 339 PRO A CA 1
ATOM 2549 C C . PRO A 1 339 ? -8.919 19.117 14.561 1.00 81.50 339 PRO A C 1
ATOM 2551 O O . PRO A 1 339 ? -8.990 20.029 13.743 1.00 81.50 339 PRO A O 1
ATOM 2554 N N . PHE A 1 340 ? -10.016 18.617 15.141 1.00 80.75 340 PHE A N 1
ATOM 2555 C CA . PHE A 1 340 ? -11.370 19.033 14.795 1.00 80.75 340 PHE A CA 1
ATOM 2556 C C . PHE A 1 340 ? -12.089 19.646 15.992 1.00 80.75 340 PHE A C 1
ATOM 2558 O O . PHE A 1 340 ? -12.316 18.979 16.997 1.00 80.75 340 PHE A O 1
ATOM 2565 N N . ARG A 1 341 ? -12.546 20.894 15.838 1.00 73.25 341 ARG A N 1
ATOM 2566 C CA . ARG A 1 341 ? -13.399 21.570 16.830 1.00 73.25 341 ARG A CA 1
ATOM 2567 C C . ARG A 1 341 ? -14.837 21.040 16.843 1.00 73.25 341 ARG A C 1
ATOM 2569 O O . ARG A 1 341 ? -15.540 21.166 17.838 1.00 73.25 341 ARG A O 1
ATOM 2576 N N . LYS A 1 342 ? -15.319 20.504 15.720 1.00 74.62 342 LYS A N 1
ATOM 2577 C CA . LYS A 1 342 ? -16.634 19.859 15.615 1.00 74.62 342 LYS A CA 1
ATOM 2578 C C . LYS A 1 342 ? -16.613 18.870 14.460 1.00 74.62 342 LYS A C 1
ATOM 2580 O O . LYS A 1 342 ? -16.389 19.260 13.316 1.00 74.62 342 LYS A O 1
ATOM 2585 N N . VAL A 1 343 ? -16.890 17.604 14.749 1.00 76.12 343 VAL A N 1
ATOM 2586 C CA . VAL A 1 343 ? -17.108 16.588 13.719 1.00 76.12 343 VAL A CA 1
ATOM 2587 C C . VAL A 1 343 ? -18.610 16.381 13.586 1.00 76.12 343 VAL A C 1
ATOM 2589 O O . VAL A 1 343 ? -19.308 16.188 14.576 1.00 76.12 343 VAL A O 1
ATOM 2592 N N . LYS A 1 344 ? -19.145 16.483 12.365 1.00 78.69 344 LYS A N 1
ATOM 2593 C CA . LYS A 1 344 ? -20.547 16.116 12.127 1.00 78.69 344 LYS A CA 1
ATOM 2594 C C . LYS A 1 344 ? -20.619 14.587 12.101 1.00 78.69 344 LYS A C 1
ATOM 2596 O O . LYS A 1 344 ? -19.929 14.001 11.269 1.00 78.69 344 LYS A O 1
ATOM 2601 N N . GLY A 1 345 ? -21.466 13.998 12.944 1.00 81.06 345 GLY A N 1
ATOM 2602 C CA . GLY A 1 345 ? -21.734 12.556 13.009 1.00 81.06 345 GLY A CA 1
ATOM 2603 C C . GLY A 1 345 ? -20.722 11.748 13.829 1.00 81.06 345 GLY A C 1
ATOM 2604 O O . GLY A 1 345 ? -19.598 12.189 14.058 1.00 81.06 345 GLY A O 1
ATOM 2605 N N . ALA A 1 346 ? -21.127 10.540 14.232 1.00 85.94 346 ALA A N 1
ATOM 2606 C CA . ALA A 1 346 ? -20.287 9.606 14.975 1.00 85.94 346 ALA A CA 1
ATOM 2607 C C . ALA A 1 346 ? -19.155 9.055 14.093 1.00 85.94 346 ALA A C 1
ATOM 2609 O O . ALA A 1 346 ? -19.414 8.427 13.059 1.00 85.94 346 ALA A O 1
ATOM 2610 N N . VAL A 1 347 ? -17.904 9.275 14.504 1.00 89.19 347 VAL A N 1
ATOM 2611 C CA . VAL A 1 347 ? -16.715 8.743 13.823 1.00 89.19 347 VAL A CA 1
ATOM 2612 C C . VAL A 1 347 ? -16.578 7.256 14.132 1.00 89.19 347 VAL A C 1
ATOM 2614 O O . VAL A 1 347 ? -16.637 6.849 15.287 1.00 89.19 347 VAL A O 1
ATOM 2617 N N . GLN A 1 348 ? -16.419 6.448 13.088 1.00 88.69 348 GLN A N 1
ATOM 2618 C CA . GLN A 1 348 ? -16.233 5.000 13.200 1.00 88.69 348 GLN A CA 1
ATOM 2619 C C . GLN A 1 348 ? -14.757 4.636 13.060 1.00 88.69 348 GLN A C 1
ATOM 2621 O O . GLN A 1 348 ? -14.234 3.875 13.869 1.00 88.69 348 GLN A O 1
ATOM 2626 N N . CYS A 1 349 ? -14.078 5.208 12.063 1.00 89.56 349 CYS A N 1
ATOM 2627 C CA . CYS A 1 349 ? -12.666 4.949 11.823 1.00 89.56 349 CYS A CA 1
ATOM 2628 C C . CYS A 1 349 ? -11.936 6.135 11.178 1.00 89.56 349 CYS A C 1
ATOM 2630 O O . CYS A 1 349 ? -12.546 7.023 10.578 1.00 89.56 349 CYS A O 1
ATOM 2632 N N . VAL A 1 350 ? -10.610 6.146 11.302 1.00 92.94 350 VAL A N 1
ATOM 2633 C CA . VAL A 1 350 ? -9.714 7.142 10.692 1.00 92.94 350 VAL A CA 1
ATOM 2634 C C . VAL A 1 350 ? -8.518 6.468 10.033 1.00 92.94 350 VAL A C 1
ATOM 2636 O O . VAL A 1 350 ? -8.112 5.383 10.449 1.00 92.94 350 VAL A O 1
ATOM 2639 N N . LEU A 1 351 ? -7.948 7.116 9.016 1.00 93.88 351 LEU A N 1
ATOM 2640 C CA . LEU A 1 351 ? -6.741 6.663 8.323 1.00 93.88 351 LEU A CA 1
ATOM 2641 C C . LEU A 1 351 ? -5.891 7.848 7.863 1.00 93.88 351 LEU A C 1
ATOM 2643 O O . LEU A 1 351 ? -6.408 8.885 7.447 1.00 93.88 351 LEU A O 1
ATOM 2647 N N . PHE A 1 352 ? -4.575 7.659 7.880 1.00 92.31 352 PHE A N 1
ATOM 2648 C CA . PHE A 1 352 ? -3.643 8.547 7.193 1.00 92.31 352 PHE A CA 1
ATOM 2649 C C . PHE A 1 352 ? -3.505 8.130 5.732 1.00 92.31 352 PHE A C 1
ATOM 2651 O O . PHE A 1 352 ? -3.531 6.943 5.413 1.00 92.31 352 PHE A O 1
ATOM 2658 N N . HIS A 1 353 ? -3.308 9.103 4.850 1.00 93.38 353 HIS A N 1
ATOM 2659 C CA . HIS A 1 353 ? -2.917 8.815 3.478 1.00 93.38 353 HIS A CA 1
ATOM 2660 C C . HIS A 1 353 ? -1.469 8.285 3.430 1.00 93.38 353 HIS A C 1
ATOM 2662 O O . HIS A 1 353 ? -0.613 8.757 4.185 1.00 93.38 353 HIS A O 1
ATOM 2668 N N . PRO A 1 354 ? -1.148 7.337 2.533 1.00 88.94 354 PRO A N 1
ATOM 2669 C CA . PRO A 1 354 ? 0.176 6.707 2.475 1.00 88.94 354 PRO A CA 1
ATOM 2670 C C . PRO A 1 354 ? 1.323 7.622 2.011 1.00 88.94 354 PRO A C 1
ATOM 2672 O O . PRO A 1 354 ? 2.485 7.251 2.136 1.00 88.94 354 PRO A O 1
ATOM 2675 N N . THR A 1 355 ? 1.047 8.816 1.483 1.00 88.38 355 THR A N 1
ATOM 2676 C CA . THR A 1 355 ? 2.038 9.650 0.773 1.00 88.38 355 THR A CA 1
ATOM 2677 C C . THR A 1 355 ? 1.778 11.137 1.007 1.00 88.38 355 THR A C 1
ATOM 2679 O O . THR A 1 355 ? 2.624 11.801 1.612 1.00 88.38 355 THR A O 1
ATOM 2682 N N . LYS A 1 356 ? 0.599 11.626 0.596 1.00 91.44 356 LYS A N 1
ATOM 2683 C CA . LYS A 1 356 ? 0.103 13.006 0.757 1.00 91.44 356 LYS A CA 1
ATOM 2684 C C . LYS A 1 356 ? -0.238 13.311 2.235 1.00 91.44 356 LYS A C 1
ATOM 2686 O O . LYS A 1 356 ? -0.589 12.386 2.969 1.00 91.44 356 LYS A O 1
ATOM 2691 N N . PRO A 1 357 ? -0.189 14.575 2.706 1.00 92.44 357 PRO A N 1
ATOM 2692 C CA . PRO A 1 357 ? -0.563 14.966 4.075 1.00 92.44 357 PRO A CA 1
ATOM 2693 C C . PRO A 1 357 ? -2.092 15.008 4.277 1.00 92.44 357 PRO A C 1
ATOM 2695 O O . PRO A 1 357 ? -2.643 15.927 4.881 1.00 92.44 357 PRO A O 1
ATOM 2698 N N . HIS A 1 358 ? -2.792 14.008 3.748 1.00 94.12 358 HIS A N 1
ATOM 2699 C CA . HIS A 1 358 ? -4.239 13.896 3.818 1.00 94.12 358 HIS A CA 1
ATOM 2700 C C . HIS A 1 358 ? -4.675 12.957 4.948 1.00 94.12 358 HIS A C 1
ATOM 2702 O O . HIS A 1 358 ? -3.987 11.991 5.294 1.00 94.12 358 HIS A O 1
ATOM 2708 N N . PHE A 1 359 ? -5.854 13.225 5.501 1.00 94.75 359 PHE A N 1
ATOM 2709 C CA . PHE A 1 359 ? -6.435 12.470 6.602 1.00 94.75 359 PHE A CA 1
ATOM 2710 C C . PHE A 1 359 ? -7.889 12.111 6.313 1.00 94.75 359 PHE A C 1
ATOM 2712 O O . PHE A 1 359 ? -8.727 12.981 6.062 1.00 94.75 359 PHE A O 1
ATOM 2719 N N . PHE A 1 360 ? -8.187 10.817 6.362 1.00 95.12 360 PHE A N 1
ATOM 2720 C CA . PHE A 1 360 ? -9.517 10.275 6.132 1.00 95.12 360 PHE A CA 1
ATOM 2721 C C . PHE A 1 360 ? -10.233 10.075 7.462 1.00 95.12 360 PHE A C 1
ATOM 2723 O O . PHE A 1 360 ? -9.718 9.425 8.373 1.00 95.12 360 PHE A O 1
ATOM 2730 N N . VAL A 1 361 ? -11.454 10.591 7.550 1.00 93.81 361 VAL A N 1
ATOM 2731 C CA . VAL A 1 361 ? -12.343 10.419 8.701 1.00 93.81 361 VAL A CA 1
ATOM 2732 C C . VAL A 1 361 ? -13.638 9.787 8.218 1.00 93.81 361 VAL A C 1
ATOM 2734 O O . VAL A 1 361 ? -14.459 10.444 7.571 1.00 93.81 361 VAL A O 1
ATOM 2737 N N . ALA A 1 362 ? -13.834 8.512 8.536 1.00 93.25 362 ALA A N 1
ATOM 2738 C CA . ALA A 1 362 ? -15.081 7.810 8.285 1.00 93.25 362 ALA A CA 1
ATOM 2739 C C . ALA A 1 362 ? -16.034 8.012 9.456 1.00 93.25 362 ALA A C 1
ATOM 2741 O O . ALA A 1 362 ? -15.788 7.596 10.588 1.00 93.25 362 ALA A O 1
ATOM 2742 N N . THR A 1 363 ? -17.158 8.644 9.158 1.00 92.31 363 THR A N 1
ATOM 2743 C CA . THR A 1 363 ? -18.307 8.691 10.060 1.00 92.31 363 THR A CA 1
ATOM 2744 C C . THR A 1 363 ? -19.219 7.500 9.810 1.00 92.31 363 THR A C 1
ATOM 2746 O O . THR A 1 363 ? -18.943 6.663 8.960 1.00 92.31 363 THR A O 1
ATOM 2749 N N . GLN A 1 364 ? -20.349 7.440 10.502 1.00 91.75 364 GLN A N 1
ATOM 2750 C CA . GLN A 1 364 ? -21.353 6.408 10.279 1.00 91.75 364 GLN A CA 1
ATOM 2751 C C . GLN A 1 364 ? -21.865 6.345 8.822 1.00 91.75 364 GLN A C 1
ATOM 2753 O O . GLN A 1 364 ? -22.141 5.251 8.339 1.00 91.75 364 GLN A O 1
ATOM 2758 N N . ARG A 1 365 ? -21.987 7.484 8.113 1.00 92.06 365 ARG A N 1
ATOM 2759 C CA . ARG A 1 365 ? -22.639 7.552 6.781 1.00 92.06 365 ARG A CA 1
ATOM 2760 C C . ARG A 1 365 ? -21.756 8.033 5.630 1.00 92.06 365 ARG A C 1
ATOM 2762 O O . ARG A 1 365 ? -22.074 7.777 4.472 1.00 92.06 365 ARG A O 1
ATOM 2769 N N . TYR A 1 366 ? -20.692 8.772 5.915 1.00 93.81 366 TYR A N 1
ATOM 2770 C CA . TYR A 1 366 ? -19.833 9.381 4.895 1.00 93.81 366 TYR A CA 1
ATOM 2771 C C . TYR A 1 366 ? -18.375 9.379 5.339 1.00 93.81 366 TYR A C 1
ATOM 2773 O O . TYR A 1 366 ? -18.079 9.351 6.537 1.00 93.81 366 TYR A O 1
ATOM 2781 N N . VAL A 1 367 ? -17.474 9.474 4.365 1.00 95.38 367 VAL A N 1
ATOM 2782 C CA . VAL A 1 367 ? -16.032 9.601 4.599 1.00 95.38 367 VAL A CA 1
ATOM 2783 C C . VAL A 1 367 ? -15.600 10.999 4.184 1.00 95.38 367 VAL A C 1
ATOM 2785 O O . VAL A 1 367 ? -15.915 11.448 3.085 1.00 95.38 367 VAL A O 1
AT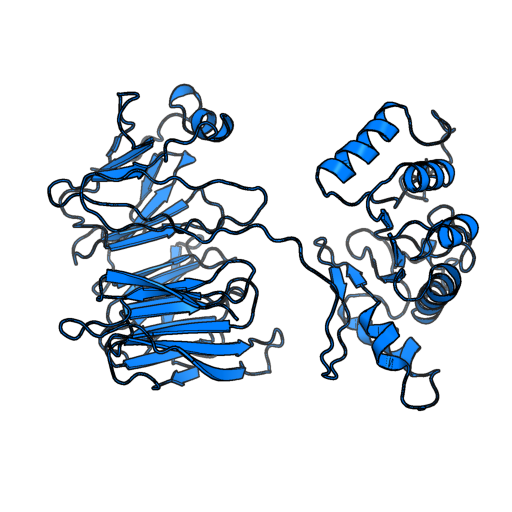OM 2788 N N . ARG A 1 368 ? -14.912 11.716 5.068 1.00 94.06 368 ARG A N 1
ATOM 2789 C CA . ARG A 1 368 ? -14.369 13.049 4.790 1.00 94.06 368 ARG A CA 1
ATOM 2790 C C . ARG A 1 368 ? -12.863 12.980 4.619 1.00 94.06 368 ARG A C 1
ATOM 2792 O O . ARG A 1 368 ? -12.185 12.337 5.416 1.00 94.06 368 ARG A O 1
ATOM 2799 N N . LEU A 1 369 ? -12.373 13.671 3.602 1.00 94.94 369 LEU A N 1
ATOM 2800 C CA . LEU A 1 369 ? -10.963 13.821 3.288 1.00 94.94 369 LEU A CA 1
ATOM 2801 C C . LEU A 1 369 ? -10.510 15.224 3.683 1.00 94.94 369 LEU A C 1
ATOM 2803 O O . LEU A 1 369 ? -10.995 16.206 3.123 1.00 94.94 369 LEU A O 1
ATOM 2807 N N . TYR A 1 370 ? -9.589 15.310 4.633 1.00 93.56 370 TYR A N 1
ATOM 2808 C CA . TYR A 1 370 ? -9.007 16.560 5.107 1.00 93.56 370 TYR A CA 1
ATOM 2809 C C . TYR A 1 370 ? -7.563 16.692 4.640 1.00 93.56 370 TYR A C 1
ATOM 2811 O O . TYR A 1 370 ? -6.823 15.711 4.625 1.00 93.56 370 TYR A O 1
ATOM 2819 N N . ASP A 1 371 ? -7.157 17.912 4.324 1.00 93.44 371 ASP A N 1
ATOM 2820 C CA . ASP A 1 371 ? -5.756 18.287 4.192 1.00 93.44 371 ASP A CA 1
ATOM 2821 C C . ASP A 1 371 ? -5.253 18.763 5.558 1.00 93.44 371 ASP A C 1
ATOM 2823 O O . ASP A 1 371 ? -5.780 19.731 6.114 1.00 93.44 371 ASP A O 1
ATOM 2827 N N . LEU A 1 372 ? -4.267 18.064 6.123 1.00 89.25 372 LEU A N 1
ATOM 2828 C CA . LEU A 1 372 ? -3.696 18.417 7.423 1.00 89.25 372 LEU A CA 1
ATOM 2829 C C . LEU A 1 372 ? -2.766 19.630 7.342 1.00 89.25 372 LEU A C 1
ATOM 2831 O O . LEU A 1 372 ? -2.639 20.343 8.335 1.00 89.25 372 LEU A O 1
ATOM 2835 N N . ALA A 1 373 ? -2.127 19.865 6.192 1.00 88.88 373 ALA A N 1
ATOM 2836 C CA . ALA A 1 373 ? -1.227 20.998 6.004 1.00 88.88 373 ALA A CA 1
ATOM 2837 C C . ALA A 1 373 ? -2.027 22.293 5.820 1.00 88.88 373 ALA A C 1
ATOM 2839 O O . ALA A 1 373 ? -1.774 23.277 6.508 1.00 88.88 373 ALA A O 1
ATOM 2840 N N . ALA A 1 374 ? -3.042 22.266 4.952 1.00 89.06 374 ALA A N 1
ATOM 2841 C CA . ALA A 1 374 ? -3.913 23.419 4.713 1.00 89.06 374 ALA A CA 1
ATOM 2842 C C . ALA A 1 374 ? -5.083 23.541 5.712 1.00 89.06 374 ALA A C 1
ATOM 2844 O O . ALA A 1 374 ? -5.861 24.488 5.623 1.00 89.06 374 ALA A O 1
ATOM 2845 N N . GLN A 1 375 ? -5.248 22.576 6.626 1.00 87.94 375 GLN A N 1
ATOM 2846 C CA . GLN A 1 375 ? -6.326 22.517 7.627 1.00 87.94 375 GLN A CA 1
ATOM 2847 C C . GLN A 1 375 ? -7.742 22.676 7.039 1.00 87.94 375 GLN A C 1
ATOM 2849 O O . GLN A 1 375 ? -8.649 23.214 7.679 1.00 87.94 375 GLN A O 1
ATOM 2854 N N . LYS A 1 376 ? -7.956 22.183 5.813 1.00 91.44 376 LYS A N 1
ATOM 2855 C CA . LYS A 1 376 ? -9.220 22.321 5.075 1.00 91.44 376 LYS A CA 1
ATOM 2856 C C . LYS A 1 376 ? -9.832 20.969 4.729 1.00 91.44 376 LYS A C 1
ATOM 2858 O O . LYS A 1 376 ? -9.138 19.973 4.536 1.00 91.44 376 LYS A O 1
ATOM 2863 N N . LEU A 1 377 ? -11.158 20.938 4.629 1.00 92.25 377 LEU A N 1
ATOM 2864 C CA . LEU A 1 377 ? -11.879 19.805 4.054 1.00 92.25 377 LEU A CA 1
ATOM 2865 C C . LEU A 1 377 ? -11.704 19.837 2.530 1.00 92.25 377 LEU A C 1
ATOM 2867 O O . LEU A 1 377 ? -12.032 20.842 1.908 1.00 92.25 377 LEU A O 1
ATOM 2871 N N . LEU A 1 378 ? -11.219 18.744 1.943 1.00 92.69 378 LEU A N 1
ATOM 2872 C CA . LEU A 1 378 ? -11.054 18.608 0.495 1.00 92.69 378 LEU A CA 1
ATOM 2873 C C . LEU A 1 378 ? -12.309 18.029 -0.155 1.00 92.69 378 LEU A C 1
ATOM 2875 O O . LEU A 1 378 ? -12.901 18.638 -1.040 1.00 92.69 378 LEU A O 1
ATOM 2879 N N . LYS A 1 379 ? -12.726 16.840 0.292 1.00 92.75 379 LYS A N 1
ATOM 2880 C CA . LYS A 1 379 ? -13.797 16.072 -0.356 1.00 92.75 379 LYS A CA 1
ATOM 2881 C C . LYS A 1 379 ? -14.622 15.308 0.672 1.00 92.75 379 LYS A C 1
ATOM 2883 O O . LYS A 1 379 ? -14.123 14.895 1.719 1.00 92.75 379 LYS A O 1
ATOM 2888 N N . THR A 1 380 ? -15.902 15.115 0.372 1.00 95.06 380 THR A N 1
ATOM 2889 C CA . THR A 1 380 ? -16.787 14.221 1.130 1.00 95.06 380 THR A CA 1
ATOM 2890 C C . THR A 1 380 ? -17.257 13.110 0.204 1.00 95.06 380 THR A C 1
ATOM 2892 O O . THR A 1 380 ? -17.907 13.378 -0.802 1.00 95.06 380 THR A O 1
ATOM 2895 N N . LEU A 1 381 ? -16.917 11.870 0.538 1.00 96.00 381 LEU A N 1
ATOM 2896 C CA . LEU A 1 381 ? -17.330 10.669 -0.177 1.00 96.00 381 LEU A CA 1
ATOM 2897 C C . LEU A 1 381 ? -18.668 10.178 0.377 1.00 96.00 381 LEU A C 1
ATOM 2899 O O . LEU A 1 381 ? -18.879 10.161 1.597 1.00 96.00 381 LEU A O 1
ATOM 2903 N N . MET A 1 382 ? -19.555 9.747 -0.519 1.00 95.12 382 MET A N 1
ATOM 2904 C CA . MET A 1 382 ? -20.909 9.293 -0.203 1.00 95.12 382 MET A CA 1
ATOM 2905 C C . MET A 1 382 ? -21.097 7.817 -0.597 1.00 95.12 382 MET A C 1
ATOM 2907 O O . MET A 1 382 ? -21.555 7.534 -1.703 1.00 95.12 382 MET A O 1
ATOM 2911 N N . PRO A 1 383 ? -20.789 6.850 0.294 1.00 93.44 383 PRO A N 1
ATOM 2912 C CA . PRO A 1 383 ? -20.893 5.418 -0.020 1.00 93.44 383 PRO A CA 1
ATOM 2913 C C . PRO A 1 383 ? -22.312 4.886 -0.192 1.00 93.44 383 PRO A C 1
ATOM 2915 O O . PRO A 1 383 ? -22.482 3.788 -0.715 1.00 93.44 383 PRO A O 1
ATOM 2918 N N . GLY A 1 384 ? -23.336 5.604 0.283 1.00 93.19 384 GLY A N 1
ATOM 2919 C CA . GLY A 1 384 ? -24.704 5.070 0.322 1.00 93.19 384 GLY A CA 1
ATOM 2920 C C . GLY A 1 384 ? -24.848 3.866 1.269 1.00 93.19 384 GLY A C 1
ATOM 2921 O O . GLY A 1 384 ? -25.689 2.984 1.055 1.00 93.19 384 GLY A O 1
ATOM 2922 N N . ILE A 1 385 ? -23.986 3.821 2.288 1.00 93.94 385 ILE A N 1
ATOM 2923 C CA . ILE A 1 385 ? -23.987 2.866 3.396 1.00 93.94 385 ILE A CA 1
ATOM 2924 C C . ILE A 1 385 ? -24.543 3.604 4.621 1.00 93.94 385 ILE A C 1
ATOM 2926 O O . ILE A 1 385 ? -24.118 4.717 4.928 1.00 93.94 385 ILE A O 1
ATOM 2930 N N . ARG A 1 386 ? -25.511 3.000 5.312 1.00 92.88 386 ARG A N 1
ATOM 2931 C CA . ARG A 1 386 ? -26.145 3.539 6.523 1.00 92.88 386 ARG A CA 1
ATOM 2932 C C . ARG A 1 386 ? -25.212 3.489 7.724 1.00 92.88 386 ARG A C 1
ATOM 2934 O O . ARG A 1 386 ? -25.300 4.373 8.571 1.00 92.88 386 ARG A O 1
ATOM 2941 N N . TRP A 1 387 ? -24.360 2.465 7.786 1.00 93.12 387 TRP A N 1
ATOM 2942 C CA . TRP A 1 387 ? -23.386 2.269 8.855 1.00 93.12 387 TRP A CA 1
ATOM 2943 C C . TRP A 1 387 ? -22.064 1.702 8.327 1.00 93.12 387 TRP A C 1
ATOM 2945 O O . TRP A 1 387 ? -21.965 0.516 8.002 1.00 93.12 387 TRP A O 1
ATOM 2955 N N . ILE A 1 388 ? -21.059 2.570 8.215 1.00 95.00 388 ILE A N 1
ATOM 2956 C CA . ILE A 1 388 ? -19.689 2.213 7.827 1.00 95.00 388 ILE A CA 1
ATOM 2957 C C . ILE A 1 388 ? -19.022 1.466 8.985 1.00 95.00 388 ILE A C 1
ATOM 2959 O O . ILE A 1 388 ? -19.102 1.904 10.132 1.00 95.00 388 ILE A O 1
ATOM 2963 N N . SER A 1 389 ? -18.379 0.343 8.683 1.00 93.12 389 SER A N 1
ATOM 2964 C CA . SER A 1 389 ? -17.661 -0.481 9.660 1.00 93.12 389 SER A CA 1
ATOM 2965 C C . SER A 1 389 ? -16.153 -0.259 9.571 1.00 93.12 389 SER A C 1
ATOM 2967 O O . SER A 1 389 ? -15.519 0.094 10.561 1.00 93.12 389 SER A O 1
ATOM 2969 N N . SER A 1 390 ? -15.593 -0.391 8.370 1.00 92.00 390 SER A N 1
ATOM 2970 C CA . SER A 1 390 ? -14.157 -0.292 8.111 1.00 92.00 390 SER A CA 1
ATOM 2971 C C . SER A 1 390 ? -13.876 0.407 6.786 1.00 92.00 390 SER A C 1
ATOM 2973 O O . SER A 1 390 ? -14.674 0.329 5.850 1.00 92.00 390 SER A O 1
ATOM 2975 N N . MET A 1 391 ? -12.701 1.014 6.670 1.00 95.31 391 MET A N 1
ATOM 2976 C CA . MET A 1 391 ? -12.167 1.527 5.410 1.00 95.31 391 MET A CA 1
ATOM 2977 C C . MET A 1 391 ? -10.682 1.187 5.289 1.00 95.31 391 MET A C 1
ATOM 2979 O O . MET A 1 391 ? -10.035 0.925 6.306 1.00 95.31 391 MET A O 1
ATOM 2983 N N . ASP A 1 392 ? -10.159 1.214 4.065 1.00 96.12 392 ASP A N 1
ATOM 2984 C CA . ASP A 1 392 ? -8.725 1.107 3.793 1.00 96.12 392 ASP A CA 1
ATOM 2985 C C . ASP A 1 392 ? -8.339 1.861 2.519 1.00 96.12 392 ASP A C 1
ATOM 2987 O O . ASP A 1 392 ? -9.131 1.945 1.577 1.00 96.12 392 ASP A O 1
ATOM 2991 N N . VAL A 1 393 ? -7.134 2.429 2.502 1.00 95.06 393 VAL A N 1
ATOM 2992 C CA . VAL A 1 393 ? -6.618 3.235 1.385 1.00 95.06 393 VAL A CA 1
ATOM 2993 C C . VAL A 1 393 ? -5.643 2.389 0.574 1.00 95.06 393 VAL A C 1
ATOM 2995 O O . VAL A 1 393 ? -4.800 1.700 1.146 1.00 95.06 393 VAL A O 1
ATOM 2998 N N . HIS A 1 394 ? -5.758 2.437 -0.752 1.00 94.62 394 HIS A N 1
ATOM 2999 C CA . HIS A 1 394 ? -4.839 1.736 -1.644 1.00 94.62 394 HIS A CA 1
ATOM 3000 C C . HIS A 1 394 ? -3.411 2.286 -1.470 1.00 94.62 394 HIS A C 1
ATOM 3002 O O . HIS A 1 394 ? -3.262 3.495 -1.281 1.00 94.62 394 HIS A O 1
ATOM 3008 N N . PRO A 1 395 ? -2.347 1.467 -1.574 1.00 90.44 395 PRO A N 1
ATOM 3009 C CA . PRO A 1 395 ? -0.968 1.936 -1.409 1.00 90.44 395 PRO A CA 1
ATOM 3010 C C . PRO A 1 395 ? -0.565 3.106 -2.321 1.00 90.44 395 PRO A C 1
ATOM 3012 O O . PRO A 1 395 ? 0.248 3.931 -1.907 1.00 90.44 395 PRO A O 1
ATOM 3015 N N . SER A 1 396 ? -1.160 3.227 -3.518 1.00 89.81 396 SER A N 1
ATOM 3016 C CA . SER A 1 396 ? -0.955 4.400 -4.394 1.00 89.81 396 SER A CA 1
ATOM 3017 C C . SER A 1 396 ? -1.497 5.700 -3.784 1.00 89.81 396 SER A C 1
ATOM 3019 O O . SER A 1 396 ? -0.912 6.764 -3.965 1.00 89.81 396 SER A O 1
ATOM 3021 N N . GLY A 1 397 ? -2.573 5.609 -2.998 1.00 90.62 397 GLY A N 1
ATOM 3022 C CA . GLY A 1 397 ? -3.230 6.729 -2.331 1.00 90.62 397 GLY A CA 1
ATOM 3023 C C . GLY A 1 397 ? -4.474 7.270 -3.036 1.00 90.62 397 GLY A C 1
ATOM 3024 O O . GLY A 1 397 ? -5.266 7.946 -2.388 1.00 90.62 397 GLY A O 1
ATOM 3025 N N . ASP A 1 398 ? -4.696 6.933 -4.307 1.00 91.19 398 ASP A N 1
ATOM 3026 C CA . ASP A 1 398 ? -5.765 7.546 -5.117 1.00 91.19 398 ASP A CA 1
ATOM 3027 C C . ASP A 1 398 ? -7.093 6.764 -5.088 1.00 91.19 398 ASP A C 1
ATOM 3029 O O . ASP A 1 398 ? -8.135 7.266 -5.505 1.00 91.19 398 ASP A O 1
ATOM 3033 N N . HIS A 1 399 ? -7.093 5.557 -4.515 1.00 94.62 399 HIS A N 1
ATOM 3034 C CA . HIS A 1 399 ? -8.302 4.754 -4.321 1.00 94.62 399 HIS A CA 1
ATOM 3035 C C . HIS A 1 399 ? -8.528 4.407 -2.854 1.00 94.62 399 HIS A C 1
ATOM 3037 O O . HIS A 1 399 ? -7.590 4.220 -2.074 1.00 94.62 399 HIS A O 1
ATOM 3043 N N . ILE A 1 400 ? -9.799 4.267 -2.483 1.00 95.88 400 ILE A N 1
ATOM 3044 C CA . ILE A 1 400 ? -10.216 3.870 -1.137 1.00 95.88 400 ILE A CA 1
ATOM 3045 C C . ILE A 1 400 ? -11.361 2.862 -1.220 1.00 95.88 400 ILE A C 1
ATOM 3047 O O . ILE A 1 400 ? -12.275 2.993 -2.037 1.00 95.88 400 ILE A O 1
ATOM 3051 N N . ILE A 1 401 ? -11.329 1.861 -0.345 1.00 97.06 401 ILE A N 1
ATOM 3052 C CA . ILE A 1 401 ? -12.432 0.918 -0.158 1.00 97.06 401 ILE A CA 1
ATOM 3053 C C . ILE A 1 401 ? -13.130 1.191 1.165 1.00 97.06 401 ILE A C 1
ATOM 3055 O O . ILE A 1 401 ? -12.497 1.458 2.187 1.00 97.06 401 ILE A O 1
ATOM 3059 N N . VAL A 1 402 ? -14.458 1.125 1.143 1.00 97.44 402 VAL A N 1
ATOM 3060 C CA . VAL A 1 402 ? -15.310 1.379 2.306 1.00 97.44 402 VAL A CA 1
ATOM 3061 C C . VAL A 1 402 ? -16.303 0.239 2.460 1.00 97.44 402 VAL A C 1
ATOM 3063 O O . VAL A 1 402 ? -17.035 -0.095 1.530 1.00 97.44 402 VAL A O 1
ATOM 3066 N N . GLY A 1 403 ? -16.333 -0.351 3.649 1.00 96.69 403 GLY A N 1
ATOM 3067 C CA . GLY A 1 403 ? -17.187 -1.473 4.012 1.00 96.69 403 GLY A CA 1
ATOM 3068 C C . GLY A 1 403 ? -18.238 -1.043 5.015 1.00 96.69 403 GLY A C 1
ATOM 3069 O O . GLY A 1 403 ? -18.039 -0.106 5.791 1.00 96.69 403 GLY A O 1
ATOM 3070 N N . GLY A 1 404 ? -19.376 -1.724 4.990 1.00 95.00 404 GLY A N 1
ATOM 3071 C CA . GLY A 1 404 ? -20.468 -1.426 5.900 1.00 95.00 404 GLY A CA 1
ATOM 3072 C C . GLY A 1 404 ? -21.189 -2.646 6.427 1.00 95.00 404 GLY A C 1
ATOM 3073 O O . GLY A 1 404 ? -21.186 -3.725 5.826 1.00 95.00 404 GLY A O 1
ATOM 3074 N N . TYR A 1 405 ? -21.931 -2.420 7.506 1.00 95.31 405 TYR A N 1
ATOM 3075 C CA . TYR A 1 405 ? -22.853 -3.407 8.062 1.00 95.31 405 TYR A CA 1
ATOM 3076 C C . TYR A 1 405 ? -24.023 -3.725 7.114 1.00 95.31 405 TYR A C 1
ATOM 3078 O O . TYR A 1 405 ? -24.628 -4.787 7.212 1.00 95.31 405 TYR A O 1
ATOM 3086 N N . ASP A 1 406 ? -24.273 -2.874 6.112 1.00 93.62 406 ASP A N 1
ATOM 3087 C CA . ASP A 1 406 ? -25.249 -3.111 5.037 1.00 93.62 406 ASP A CA 1
ATOM 3088 C C . ASP A 1 406 ? -24.807 -4.154 3.990 1.00 93.62 406 ASP A C 1
ATOM 3090 O O . ASP A 1 406 ? -25.486 -4.309 2.970 1.00 93.62 406 ASP A O 1
ATOM 3094 N N . ARG A 1 407 ? -23.696 -4.877 4.221 1.00 94.94 407 ARG A N 1
ATOM 3095 C CA . ARG A 1 407 ? -23.157 -5.929 3.326 1.00 94.94 407 ARG A CA 1
ATOM 3096 C C . ARG A 1 407 ? -22.589 -5.395 2.005 1.00 94.94 407 ARG A C 1
ATOM 3098 O O . ARG A 1 407 ? -22.357 -6.146 1.060 1.00 94.94 407 ARG A O 1
ATOM 3105 N N . LYS A 1 408 ? -22.399 -4.077 1.918 1.00 95.50 408 LYS A N 1
ATOM 3106 C CA . LYS A 1 408 ? -21.861 -3.385 0.743 1.00 95.50 408 LYS A CA 1
ATOM 3107 C C . LYS A 1 408 ? -20.384 -3.078 0.955 1.00 95.50 408 LYS A C 1
ATOM 3109 O O . LYS A 1 408 ? -20.018 -2.519 1.989 1.00 95.50 408 LYS A O 1
ATOM 3114 N N . LEU A 1 409 ? -19.583 -3.378 -0.059 1.00 96.69 409 LEU A N 1
ATOM 3115 C CA . LEU A 1 409 ? -18.228 -2.869 -0.219 1.00 96.69 409 LEU A CA 1
ATOM 3116 C C . LEU A 1 409 ? -18.248 -1.861 -1.368 1.00 96.69 409 LEU A C 1
ATOM 3118 O O . LEU A 1 409 ? -18.597 -2.198 -2.496 1.00 96.69 409 LEU A O 1
ATOM 3122 N N . CYS A 1 410 ? -17.908 -0.617 -1.071 1.00 96.88 410 CYS A N 1
ATOM 3123 C CA . CYS A 1 410 ? -17.855 0.475 -2.030 1.00 96.88 410 CYS A CA 1
ATOM 3124 C C . CYS A 1 410 ? -16.396 0.781 -2.372 1.00 96.88 410 CYS A C 1
ATOM 3126 O O . CYS A 1 410 ? -15.617 1.129 -1.485 1.00 96.88 410 CYS A O 1
ATOM 3128 N N . TRP A 1 411 ? -16.041 0.663 -3.650 1.00 96.88 411 TRP A N 1
ATOM 3129 C CA . TRP A 1 411 ? -14.760 1.108 -4.188 1.00 96.88 411 TRP A CA 1
ATOM 3130 C C . TRP A 1 411 ? -14.893 2.538 -4.689 1.00 96.88 411 TRP A C 1
ATOM 3132 O O . TRP A 1 411 ? -15.801 2.845 -5.466 1.00 96.88 411 TRP A O 1
ATOM 3142 N N . PHE A 1 412 ? -13.982 3.401 -4.268 1.00 95.88 412 PHE A N 1
ATOM 3143 C CA . PHE A 1 412 ? -13.914 4.786 -4.697 1.00 95.88 412 PHE A CA 1
ATOM 3144 C C . PHE A 1 412 ? -12.622 5.054 -5.442 1.00 95.88 412 PHE A C 1
ATOM 3146 O O . PHE A 1 412 ? -11.539 4.654 -5.019 1.00 95.88 412 PHE A O 1
ATOM 3153 N N . ASP A 1 413 ? -12.778 5.805 -6.515 1.00 93.56 413 ASP A N 1
ATOM 3154 C CA . ASP A 1 413 ? -11.719 6.565 -7.146 1.00 93.56 413 ASP A CA 1
ATOM 3155 C C . ASP A 1 413 ? -11.817 8.009 -6.631 1.00 93.56 413 ASP A C 1
ATOM 3157 O O . ASP A 1 413 ? -12.884 8.635 -6.706 1.00 93.56 413 ASP A O 1
ATOM 3161 N N . LEU A 1 414 ? -10.742 8.494 -6.006 1.00 91.44 414 LEU A N 1
ATOM 3162 C CA . LEU A 1 414 ? -10.725 9.804 -5.363 1.00 91.44 414 LEU A CA 1
ATOM 3163 C C . LEU A 1 414 ? -10.680 10.958 -6.363 1.00 91.44 414 LEU A C 1
ATOM 3165 O O . LEU A 1 414 ? -11.114 12.050 -5.987 1.00 91.44 414 LEU A O 1
ATOM 3169 N N . GLU A 1 415 ? -10.246 10.731 -7.599 1.00 88.44 415 GLU A N 1
ATOM 3170 C CA . GLU A 1 415 ? -10.198 11.748 -8.651 1.00 88.44 415 GLU A CA 1
ATOM 3171 C C . GLU A 1 415 ? -11.518 11.767 -9.436 1.00 88.44 415 GLU A C 1
ATOM 3173 O O . GLU A 1 415 ? -12.118 12.829 -9.609 1.00 88.44 415 GLU A O 1
ATOM 3178 N N . LEU A 1 416 ? -12.068 10.596 -9.777 1.00 87.19 416 LEU A N 1
ATOM 3179 C CA . LEU A 1 416 ? -13.243 10.489 -10.650 1.00 87.19 416 LEU A CA 1
ATOM 3180 C C . LEU A 1 416 ? -14.532 11.083 -10.051 1.00 87.19 416 LEU A C 1
ATOM 3182 O O . LEU A 1 416 ? -15.239 11.857 -10.697 1.00 87.19 416 LEU A O 1
ATOM 3186 N N . SER A 1 417 ? -14.913 10.693 -8.826 1.00 90.06 417 SER A N 1
ATOM 3187 C CA . SER A 1 417 ? -16.216 11.088 -8.260 1.00 90.06 417 SER A CA 1
ATOM 3188 C C . SER A 1 417 ? -16.259 11.058 -6.732 1.00 90.06 417 SER A C 1
ATOM 3190 O O . SER A 1 417 ? -15.376 10.533 -6.063 1.00 90.06 417 SER A O 1
ATOM 3192 N N . SER A 1 418 ? -17.280 11.680 -6.138 1.00 92.50 418 SER A N 1
ATOM 3193 C CA . SER A 1 418 ? -17.625 11.522 -4.715 1.00 92.50 418 SER A CA 1
ATOM 3194 C C . SER A 1 418 ? -18.563 10.336 -4.458 1.00 92.50 418 SER A C 1
ATOM 3196 O O . SER A 1 418 ? -18.813 9.990 -3.299 1.00 92.50 418 SER A O 1
ATOM 3198 N N . LYS A 1 419 ? -19.079 9.715 -5.523 1.00 94.44 419 LYS A N 1
ATOM 3199 C CA . LYS A 1 419 ? -19.876 8.484 -5.500 1.00 94.44 419 LYS A CA 1
ATOM 3200 C C . LYS A 1 419 ? -18.970 7.264 -5.722 1.00 94.44 419 LYS A C 1
ATOM 3202 O O . LYS A 1 419 ? -17.897 7.413 -6.304 1.00 94.44 419 LYS A O 1
ATOM 3207 N N . PRO A 1 420 ? -19.367 6.070 -5.252 1.00 95.44 420 PRO A N 1
ATOM 3208 C CA . PRO A 1 420 ? -18.573 4.867 -5.467 1.00 95.44 420 PRO A CA 1
ATOM 3209 C C . PRO A 1 420 ? -18.472 4.549 -6.961 1.00 95.44 420 PRO A C 1
ATOM 3211 O O . PRO A 1 420 ? -19.489 4.535 -7.651 1.00 95.44 420 PRO A O 1
ATOM 3214 N N . TYR A 1 421 ? -17.259 4.248 -7.421 1.00 93.81 421 TYR A N 1
ATOM 3215 C CA . TYR A 1 421 ? -16.992 3.737 -8.767 1.00 93.81 421 TYR A CA 1
ATOM 3216 C C . TYR A 1 421 ? -17.668 2.374 -8.960 1.00 93.81 421 TYR A C 1
ATOM 3218 O O . TYR A 1 421 ? -18.388 2.147 -9.928 1.00 93.81 421 TYR A O 1
ATOM 3226 N N . LYS A 1 422 ? -17.502 1.475 -7.980 1.00 94.81 422 LYS A N 1
ATOM 3227 C CA . LYS A 1 422 ? -18.107 0.140 -8.006 1.00 94.81 422 LYS A CA 1
ATOM 3228 C C . LYS A 1 422 ? -18.629 -0.252 -6.632 1.00 94.81 422 LYS A C 1
ATOM 3230 O O . LYS A 1 422 ? -17.981 -0.016 -5.614 1.00 94.81 422 LYS A O 1
ATOM 3235 N N . VAL A 1 423 ? -19.802 -0.882 -6.601 1.00 96.25 423 VAL A N 1
ATOM 3236 C CA . VAL A 1 423 ? -20.406 -1.425 -5.377 1.00 96.25 423 VAL A CA 1
ATOM 3237 C C . VAL A 1 423 ? -20.447 -2.944 -5.483 1.00 96.25 423 VAL A C 1
ATOM 3239 O O . VAL A 1 423 ? -21.121 -3.492 -6.351 1.00 96.25 423 VAL A O 1
ATOM 3242 N N . LEU A 1 424 ? -19.740 -3.625 -4.588 1.00 95.81 424 LEU A N 1
ATOM 3243 C CA . LEU A 1 424 ? -19.637 -5.079 -4.526 1.00 95.81 424 LEU A CA 1
ATOM 3244 C C . LEU A 1 424 ? -20.526 -5.617 -3.394 1.00 95.81 424 LEU A C 1
ATOM 3246 O O . LEU A 1 424 ? -20.563 -5.055 -2.295 1.00 95.81 424 LEU A O 1
ATOM 3250 N N . ARG A 1 425 ? -21.256 -6.706 -3.664 1.00 95.56 425 ARG A N 1
ATOM 3251 C CA . ARG A 1 425 ? -22.213 -7.338 -2.735 1.00 95.56 425 ARG A CA 1
ATOM 3252 C C . ARG A 1 425 ? -22.057 -8.853 -2.740 1.00 95.56 425 ARG A C 1
ATOM 3254 O O . ARG A 1 425 ? -22.941 -9.578 -3.179 1.00 95.56 425 ARG A O 1
ATOM 3261 N N . TYR A 1 426 ? -20.904 -9.315 -2.286 1.00 94.88 426 TYR A N 1
ATOM 3262 C CA . TYR A 1 426 ? -20.610 -10.743 -2.253 1.00 94.88 426 TYR A CA 1
ATOM 3263 C C . TYR A 1 426 ? -20.822 -11.382 -0.876 1.00 94.88 426 TYR A C 1
ATOM 3265 O O . TYR A 1 426 ? -20.868 -12.606 -0.780 1.00 94.88 426 TYR A O 1
ATOM 3273 N N . HIS A 1 427 ? -20.930 -10.584 0.188 1.00 96.06 427 HIS A N 1
ATOM 3274 C CA . HIS A 1 427 ? -21.170 -11.088 1.537 1.00 96.06 427 HIS A CA 1
ATOM 3275 C C . HIS A 1 427 ? -22.661 -11.187 1.841 1.00 96.06 427 HIS A C 1
ATOM 3277 O O . HIS A 1 427 ? -23.456 -10.323 1.462 1.00 96.06 427 HIS A O 1
ATOM 3283 N N . SER A 1 428 ? -23.032 -12.237 2.570 1.00 94.88 428 SER A N 1
ATOM 3284 C CA . SER A 1 428 ? -24.422 -12.451 2.997 1.00 94.88 428 SER A CA 1
ATOM 3285 C C . SER A 1 428 ? -24.765 -11.671 4.272 1.00 94.88 428 SER A C 1
ATOM 3287 O O . SER A 1 428 ? -25.935 -11.356 4.516 1.00 94.88 428 SER A O 1
ATOM 3289 N N . ARG A 1 429 ? -23.741 -11.305 5.054 1.00 96.44 429 ARG A N 1
ATOM 3290 C CA . ARG A 1 429 ? -23.839 -10.570 6.320 1.00 96.44 429 ARG A CA 1
ATOM 3291 C C . ARG A 1 429 ? -22.915 -9.350 6.354 1.00 96.44 429 ARG A C 1
ATOM 3293 O O . ARG A 1 429 ? -22.266 -8.992 5.373 1.00 96.44 429 ARG A O 1
ATOM 3300 N N . ALA A 1 430 ? -22.960 -8.644 7.477 1.00 95.19 430 ALA A N 1
ATOM 3301 C CA . ALA A 1 430 ? -22.214 -7.425 7.750 1.00 95.19 430 ALA A CA 1
ATOM 3302 C C . ALA A 1 430 ? -20.714 -7.584 7.454 1.00 95.19 430 ALA A C 1
ATOM 3304 O O . ALA A 1 430 ? -20.120 -8.599 7.814 1.00 95.19 430 ALA A O 1
ATOM 3305 N N . ILE A 1 431 ? -20.096 -6.586 6.817 1.00 96.69 431 ILE A N 1
ATOM 3306 C CA . ILE A 1 431 ? -18.642 -6.554 6.607 1.00 96.69 431 ILE A CA 1
ATOM 3307 C C . ILE A 1 431 ? -18.006 -5.929 7.846 1.00 96.69 431 ILE A C 1
ATOM 3309 O O . ILE A 1 431 ? -18.438 -4.857 8.272 1.00 96.69 431 ILE A O 1
ATOM 3313 N N . ARG A 1 432 ? -16.996 -6.581 8.419 1.00 92.62 432 ARG A N 1
ATOM 3314 C CA . ARG A 1 432 ? -16.310 -6.136 9.641 1.00 92.62 432 ARG A CA 1
ATOM 3315 C C . ARG A 1 432 ? -14.993 -5.436 9.351 1.00 92.62 432 ARG A C 1
ATOM 3317 O O . ARG A 1 432 ? -14.739 -4.383 9.927 1.00 92.62 432 ARG A O 1
ATOM 3324 N N . ALA A 1 433 ? -14.208 -5.992 8.434 1.00 91.44 433 ALA A N 1
ATOM 3325 C CA . ALA A 1 433 ? -12.893 -5.478 8.088 1.00 91.44 433 ALA A CA 1
ATOM 3326 C C . ALA A 1 433 ? -12.630 -5.575 6.582 1.00 91.44 433 ALA A C 1
ATOM 3328 O O . ALA A 1 433 ? -13.074 -6.505 5.904 1.00 91.44 433 ALA A O 1
ATOM 3329 N N . LEU A 1 434 ? -11.893 -4.592 6.073 1.00 95.38 434 LEU A N 1
ATOM 3330 C CA . LEU A 1 434 ? -11.407 -4.494 4.702 1.00 95.38 434 LEU A CA 1
ATOM 3331 C C . LEU A 1 434 ? -9.932 -4.123 4.750 1.00 95.38 434 LEU A C 1
ATOM 3333 O O . LEU A 1 434 ? -9.584 -3.191 5.480 1.00 95.38 434 LEU A O 1
ATOM 3337 N N . LYS A 1 435 ? -9.092 -4.810 3.971 1.00 95.12 435 LYS A N 1
ATOM 3338 C CA . LYS A 1 435 ? -7.666 -4.480 3.872 1.00 95.12 435 LYS A CA 1
ATOM 3339 C C . LYS A 1 435 ? -7.091 -4.698 2.482 1.00 95.12 435 LYS A C 1
ATOM 3341 O O . LYS A 1 435 ? -7.284 -5.764 1.890 1.00 95.12 435 LYS A O 1
ATOM 3346 N N . PHE A 1 436 ? -6.337 -3.712 2.010 1.00 95.38 436 PHE A N 1
ATOM 3347 C CA . PHE A 1 436 ? -5.419 -3.834 0.890 1.00 95.38 436 PHE A CA 1
ATOM 3348 C C . PHE A 1 436 ? -4.138 -4.542 1.316 1.00 95.38 436 PHE A C 1
ATOM 3350 O O . PHE A 1 436 ? -3.667 -4.413 2.448 1.00 95.38 436 PHE A O 1
ATOM 3357 N N . HIS A 1 437 ? -3.560 -5.279 0.381 1.00 93.19 437 HIS A N 1
ATOM 3358 C CA . HIS A 1 437 ? -2.196 -5.751 0.499 1.00 93.19 437 HIS A CA 1
ATOM 3359 C C . HIS A 1 437 ? -1.232 -4.583 0.216 1.00 93.19 437 HIS A C 1
ATOM 3361 O O . HIS A 1 437 ? -1.496 -3.742 -0.638 1.00 93.19 437 HIS A O 1
ATOM 3367 N N . ALA A 1 438 ? -0.103 -4.521 0.930 1.00 85.62 438 ALA A N 1
ATOM 3368 C CA . ALA A 1 438 ? 0.828 -3.392 0.837 1.00 85.62 438 ALA A CA 1
ATOM 3369 C C . ALA A 1 438 ? 1.563 -3.303 -0.516 1.00 85.62 438 ALA A C 1
ATOM 3371 O O . ALA A 1 438 ? 1.749 -2.209 -1.037 1.00 85.62 438 ALA A O 1
ATOM 3372 N N . THR A 1 439 ? 1.993 -4.442 -1.073 1.00 84.56 439 THR A N 1
ATOM 3373 C CA . THR A 1 439 ? 2.773 -4.496 -2.327 1.00 84.56 439 THR A CA 1
ATOM 3374 C C . THR A 1 439 ? 2.036 -5.120 -3.516 1.00 84.56 439 THR A C 1
ATOM 3376 O O . THR A 1 439 ? 2.183 -4.662 -4.644 1.00 84.56 439 THR A O 1
ATOM 3379 N N . GLN A 1 440 ? 1.256 -6.178 -3.296 1.00 90.19 440 GLN A N 1
ATOM 3380 C CA . GLN A 1 440 ? 0.543 -6.898 -4.348 1.00 90.19 440 GLN A CA 1
ATOM 3381 C C . GLN A 1 440 ? -0.839 -6.284 -4.629 1.00 90.19 440 GLN A C 1
ATOM 3383 O O . GLN A 1 440 ? -1.459 -5.754 -3.709 1.00 90.19 440 GLN A O 1
ATOM 3388 N N . PRO A 1 441 ? -1.374 -6.406 -5.862 1.00 93.62 441 PRO A N 1
ATOM 3389 C CA . PRO A 1 441 ? -2.701 -5.904 -6.244 1.00 93.62 441 PRO A CA 1
ATOM 3390 C C . PRO A 1 441 ? -3.826 -6.808 -5.706 1.00 93.62 441 PRO A C 1
ATOM 3392 O O . PRO A 1 441 ? -4.626 -7.374 -6.457 1.00 93.62 441 PRO A O 1
ATOM 3395 N N . LEU A 1 442 ? -3.845 -7.004 -4.390 1.00 95.25 442 LEU A N 1
ATOM 3396 C CA . LEU A 1 442 ? -4.785 -7.848 -3.670 1.00 95.25 442 LEU A CA 1
ATOM 3397 C C . LEU A 1 442 ? -5.487 -7.031 -2.592 1.00 95.25 442 LEU A C 1
ATOM 3399 O O . LEU A 1 442 ? -4.901 -6.152 -1.962 1.00 95.25 442 LEU A O 1
ATOM 3403 N N . PHE A 1 443 ? -6.744 -7.361 -2.342 1.00 96.56 443 PHE A N 1
ATOM 3404 C CA . PHE A 1 443 ? -7.449 -6.896 -1.158 1.00 96.56 443 PHE A CA 1
ATOM 3405 C C . PHE A 1 443 ? -8.400 -7.973 -0.660 1.00 96.56 443 PHE A C 1
ATOM 3407 O O . PHE A 1 443 ? -8.788 -8.878 -1.402 1.00 96.56 443 PHE A O 1
ATOM 3414 N N . ALA A 1 444 ? -8.753 -7.888 0.616 1.00 96.69 444 ALA A N 1
ATOM 3415 C CA . ALA A 1 444 ? -9.656 -8.830 1.250 1.00 96.69 444 ALA A CA 1
ATOM 3416 C C . ALA A 1 444 ? -10.773 -8.117 2.004 1.00 96.69 444 ALA A C 1
ATOM 3418 O O . ALA A 1 444 ? -10.599 -7.005 2.512 1.00 96.69 444 ALA A O 1
ATOM 3419 N N . SER A 1 445 ? -11.913 -8.797 2.089 1.00 97.00 445 SER A N 1
ATOM 3420 C CA . SER A 1 445 ? -13.046 -8.411 2.918 1.00 97.00 445 SER A CA 1
ATOM 3421 C C . SER A 1 445 ? -13.446 -9.538 3.857 1.00 97.00 445 SER A C 1
ATOM 3423 O O . SER A 1 445 ? -13.544 -10.692 3.449 1.00 97.00 445 SER A O 1
ATOM 3425 N N . ALA A 1 446 ? -13.685 -9.194 5.117 1.00 95.62 446 ALA A N 1
ATOM 3426 C CA . ALA A 1 446 ? -14.111 -10.110 6.165 1.00 95.62 446 ALA A CA 1
ATOM 3427 C C . ALA A 1 446 ? -15.520 -9.772 6.644 1.00 95.62 446 ALA A C 1
ATOM 3429 O O . ALA A 1 446 ? -15.879 -8.597 6.773 1.00 95.62 446 ALA A O 1
ATOM 3430 N N . SER A 1 447 ? -16.316 -10.803 6.919 1.00 96.69 447 SER A N 1
ATOM 3431 C CA . SER A 1 447 ? -17.726 -10.648 7.260 1.00 96.69 447 SER A CA 1
ATOM 3432 C C . SER A 1 447 ? -18.185 -11.563 8.392 1.00 96.69 447 SER A C 1
ATOM 3434 O O . SER A 1 447 ? -17.617 -12.623 8.661 1.00 96.69 447 SER A O 1
ATOM 3436 N N . ASP A 1 448 ? -19.300 -11.166 9.004 1.00 95.56 448 ASP A N 1
ATOM 3437 C CA . ASP A 1 448 ? -20.055 -11.942 9.988 1.00 95.56 448 ASP A CA 1
ATOM 3438 C C . ASP A 1 448 ? -20.668 -13.244 9.436 1.00 95.56 448 ASP A C 1
ATOM 3440 O O . ASP A 1 448 ? -21.267 -14.016 10.184 1.00 95.56 448 ASP A O 1
ATOM 3444 N N . ASP A 1 449 ? -20.548 -13.509 8.132 1.00 94.88 449 ASP A N 1
ATOM 3445 C CA . ASP A 1 449 ? -20.920 -14.793 7.524 1.00 94.88 449 ASP A CA 1
ATOM 3446 C C . ASP A 1 449 ? -19.863 -15.895 7.708 1.00 94.88 449 ASP A C 1
ATOM 3448 O O . ASP A 1 449 ? -20.063 -17.019 7.251 1.00 94.88 449 ASP A O 1
ATOM 3452 N N . GLY A 1 450 ? -18.758 -15.586 8.395 1.00 92.94 450 GLY A N 1
ATOM 3453 C CA . GLY A 1 450 ? -17.667 -16.528 8.652 1.00 92.94 450 GLY A CA 1
ATOM 3454 C C . GLY A 1 450 ? -16.733 -16.710 7.454 1.00 92.94 450 GLY A C 1
ATOM 3455 O O . GLY A 1 450 ? -15.860 -17.579 7.477 1.00 92.94 450 GLY A O 1
ATOM 3456 N N . THR A 1 451 ? -16.897 -15.901 6.402 1.00 96.38 451 THR A N 1
ATOM 3457 C CA . THR A 1 451 ? -16.062 -15.961 5.202 1.00 96.38 451 THR A CA 1
ATOM 3458 C C . THR A 1 451 ? -15.150 -14.749 5.081 1.00 96.38 451 THR A C 1
ATOM 3460 O O . THR A 1 451 ? -15.485 -13.628 5.479 1.00 96.38 451 THR A O 1
ATOM 3463 N N . VAL A 1 452 ? -13.986 -14.987 4.482 1.00 96.50 452 VAL A N 1
ATOM 3464 C CA . VAL A 1 452 ? -13.094 -13.933 4.002 1.00 96.50 452 VAL A CA 1
ATOM 3465 C C . VAL A 1 452 ? -13.016 -14.045 2.493 1.00 96.50 452 VAL A C 1
ATOM 3467 O O . VAL A 1 452 ? -12.764 -15.120 1.956 1.00 96.50 452 VAL A O 1
ATOM 3470 N N . GLN A 1 453 ? -13.258 -12.954 1.786 1.00 96.44 453 GLN A N 1
ATOM 3471 C CA . GLN A 1 453 ? -13.206 -12.936 0.333 1.00 96.44 453 GLN A CA 1
ATOM 3472 C C . GLN A 1 453 ? -11.976 -12.187 -0.132 1.00 96.44 453 GLN A C 1
ATOM 3474 O O . GLN A 1 453 ? -11.711 -11.079 0.326 1.00 96.44 453 GLN A O 1
ATOM 3479 N N . VAL A 1 454 ? -11.231 -12.810 -1.036 1.00 96.75 454 VAL A N 1
ATOM 3480 C CA . VAL A 1 454 ? -10.007 -12.269 -1.616 1.00 96.75 454 VAL A CA 1
ATOM 3481 C C . VAL A 1 454 ? -10.285 -11.850 -3.049 1.00 96.75 454 VAL A C 1
ATOM 3483 O O . VAL A 1 454 ? -10.873 -12.601 -3.833 1.00 96.75 454 VAL A O 1
ATOM 3486 N N . PHE A 1 455 ? -9.818 -10.660 -3.390 1.00 97.19 455 PHE A N 1
ATOM 3487 C CA . PHE A 1 455 ? -10.000 -10.029 -4.683 1.00 97.19 455 PHE A CA 1
ATOM 3488 C C . PHE A 1 455 ? -8.651 -9.612 -5.258 1.00 97.19 455 PHE A C 1
ATOM 3490 O O . PHE A 1 455 ? -7.743 -9.206 -4.531 1.00 97.19 455 PHE A O 1
ATOM 3497 N N . HIS A 1 456 ? -8.558 -9.662 -6.579 1.00 96.19 456 HIS A N 1
ATOM 3498 C CA . HIS A 1 456 ? -7.556 -8.947 -7.344 1.00 96.19 456 HIS A CA 1
ATOM 3499 C C . HIS A 1 456 ? -8.090 -7.543 -7.622 1.00 96.19 456 HIS A C 1
ATOM 3501 O O . HIS A 1 456 ? -9.164 -7.396 -8.206 1.00 96.19 456 HIS A O 1
ATOM 3507 N N . GLY A 1 457 ? -7.364 -6.526 -7.176 1.00 93.62 457 GLY A N 1
ATOM 3508 C CA . GLY A 1 457 ? -7.701 -5.123 -7.392 1.00 93.62 457 GLY A CA 1
ATOM 3509 C C . GLY A 1 457 ? -6.494 -4.416 -7.975 1.00 93.62 457 GLY A C 1
ATOM 3510 O O . GLY A 1 457 ? -5.635 -3.967 -7.219 1.00 93.62 457 GLY A O 1
ATOM 3511 N N . ARG A 1 458 ? -6.404 -4.357 -9.305 1.00 91.81 458 ARG A N 1
ATOM 3512 C CA . ARG A 1 458 ? -5.307 -3.676 -9.989 1.00 91.81 458 ARG A CA 1
ATOM 3513 C C . ARG A 1 458 ? -5.727 -2.260 -10.341 1.00 91.81 458 ARG A C 1
ATOM 3515 O O . ARG A 1 458 ? -6.655 -2.055 -11.117 1.00 91.81 458 ARG A O 1
ATOM 3522 N N . VAL A 1 459 ? -5.005 -1.311 -9.766 1.00 89.75 459 VAL A N 1
ATOM 3523 C CA . VAL A 1 459 ? -5.035 0.096 -10.154 1.00 89.75 459 VAL A CA 1
ATOM 3524 C C . VAL A 1 459 ? -3.954 0.305 -11.206 1.00 89.75 459 VAL A C 1
ATOM 3526 O O . VAL A 1 459 ? -2.830 -0.178 -11.037 1.00 89.75 459 VAL A O 1
ATOM 3529 N N . TYR A 1 460 ? -4.303 0.974 -12.296 1.00 86.44 460 TYR A N 1
ATOM 3530 C CA . TYR A 1 460 ? -3.347 1.361 -13.323 1.00 86.44 460 TYR A CA 1
ATOM 3531 C C . TYR A 1 460 ? -2.808 2.762 -13.023 1.00 86.44 460 TYR A C 1
ATOM 3533 O O . TYR A 1 460 ? -3.462 3.558 -12.356 1.00 86.44 460 TYR A O 1
ATOM 3541 N N . ASN A 1 461 ? -1.578 3.037 -13.459 1.00 79.12 461 ASN A N 1
ATOM 3542 C CA . ASN A 1 461 ? -0.964 4.352 -13.262 1.00 79.12 461 ASN A CA 1
ATOM 3543 C C . ASN A 1 461 ? -1.407 5.362 -14.328 1.00 79.12 461 ASN A C 1
ATOM 3545 O O . ASN A 1 461 ? -1.163 6.555 -14.165 1.00 79.12 461 ASN A O 1
ATOM 3549 N N . ASP A 1 462 ? -1.988 4.900 -15.437 1.00 81.81 462 ASP A N 1
ATOM 3550 C CA . ASP A 1 462 ? -2.529 5.794 -16.447 1.00 81.81 462 ASP A CA 1
ATOM 3551 C C . ASP A 1 462 ? -3.893 6.322 -15.997 1.00 81.81 462 ASP A C 1
ATOM 3553 O O . ASP A 1 462 ? -4.719 5.604 -15.443 1.00 81.81 462 ASP A O 1
ATOM 3557 N N . LEU A 1 463 ? -4.133 7.603 -16.258 1.00 74.44 463 LEU A N 1
ATOM 3558 C CA . LEU A 1 463 ? -5.344 8.286 -15.807 1.00 74.44 463 LEU A CA 1
ATOM 3559 C C . LEU A 1 463 ? -6.616 7.800 -16.531 1.00 74.44 463 LEU A C 1
ATOM 3561 O O . LEU A 1 463 ? -7.721 8.111 -16.102 1.00 74.44 463 LEU A O 1
ATOM 3565 N N . MET A 1 464 ? -6.466 7.080 -17.647 1.00 82.62 464 MET A N 1
ATOM 3566 C CA . MET A 1 464 ? -7.567 6.735 -18.549 1.00 82.62 464 MET A CA 1
ATOM 3567 C C . MET A 1 464 ? -8.072 5.298 -18.386 1.00 82.62 464 MET A C 1
ATOM 3569 O O . MET A 1 464 ? -9.160 4.997 -18.879 1.00 82.62 464 MET A O 1
ATOM 3573 N N . THR A 1 465 ? -7.322 4.413 -17.721 1.00 86.25 465 THR A N 1
ATOM 3574 C CA . THR A 1 465 ? -7.739 3.021 -17.522 1.00 86.25 465 THR A CA 1
ATOM 3575 C C . THR A 1 465 ? -8.351 2.831 -16.143 1.00 86.25 465 THR A C 1
ATOM 3577 O O . THR A 1 465 ? -7.702 2.977 -15.108 1.00 86.25 465 THR A O 1
ATOM 3580 N N . ASP A 1 466 ? -9.611 2.411 -16.142 1.00 86.94 466 ASP A N 1
ATOM 3581 C CA . ASP A 1 466 ? -10.336 2.089 -14.923 1.00 86.94 466 ASP A CA 1
ATOM 3582 C C . ASP A 1 466 ? -9.703 0.915 -14.145 1.00 86.94 466 ASP A C 1
ATOM 3584 O O . ASP A 1 466 ? -9.170 -0.035 -14.735 1.00 86.94 466 ASP A O 1
ATOM 3588 N N . PRO A 1 467 ? -9.820 0.895 -12.803 1.00 90.38 467 PRO A N 1
ATOM 3589 C CA . PRO A 1 467 ? -9.274 -0.185 -11.996 1.00 90.38 467 PRO A CA 1
ATOM 3590 C C . PRO A 1 467 ? -9.983 -1.521 -12.270 1.00 90.38 467 PRO A C 1
ATOM 3592 O O . PRO A 1 467 ? -11.218 -1.628 -12.268 1.00 90.38 467 PRO A O 1
ATOM 3595 N N . LEU A 1 468 ? -9.184 -2.579 -12.426 1.00 92.69 468 LEU A N 1
ATOM 3596 C CA . LEU A 1 468 ? -9.658 -3.943 -12.641 1.00 92.69 468 LEU A CA 1
ATOM 3597 C C . LEU A 1 468 ? -9.899 -4.637 -11.298 1.00 92.69 468 LEU A C 1
ATOM 3599 O O . LEU A 1 468 ? -8.966 -4.888 -10.534 1.00 92.69 468 LEU A O 1
ATOM 3603 N N . ILE A 1 469 ? -11.158 -4.995 -11.036 1.00 95.00 469 ILE A N 1
ATOM 3604 C CA . ILE A 1 469 ? -11.581 -5.641 -9.787 1.00 95.00 469 ILE A CA 1
ATOM 3605 C C . ILE A 1 469 ? -12.208 -7.000 -10.093 1.00 95.00 469 ILE A C 1
ATOM 3607 O O . ILE A 1 469 ? -13.309 -7.061 -10.654 1.00 95.00 469 ILE A O 1
ATOM 3611 N N . VAL A 1 470 ? -11.533 -8.074 -9.676 1.00 95.69 470 VAL A N 1
ATOM 3612 C CA . VAL A 1 470 ? -11.916 -9.468 -9.943 1.00 95.69 470 VAL A CA 1
ATOM 3613 C C . VAL A 1 470 ? -11.939 -10.273 -8.635 1.00 95.69 470 VAL A C 1
ATOM 3615 O O . VAL A 1 470 ? -10.944 -10.274 -7.909 1.00 95.69 470 VAL A O 1
ATOM 3618 N N . PRO A 1 471 ? -13.040 -10.969 -8.297 1.00 95.75 471 PRO A N 1
ATOM 3619 C CA . PRO A 1 471 ? -13.057 -11.897 -7.166 1.00 95.75 471 PRO A CA 1
ATOM 3620 C C . PRO A 1 471 ? -12.174 -13.114 -7.460 1.00 95.75 471 PRO A C 1
ATOM 3622 O O . PRO A 1 471 ? -12.278 -13.709 -8.529 1.00 95.75 471 PRO A O 1
ATOM 3625 N N . LEU A 1 472 ? -11.317 -13.498 -6.512 1.00 94.69 472 LEU A N 1
ATOM 3626 C CA . LEU A 1 472 ? -10.412 -14.641 -6.665 1.00 94.69 472 LEU A CA 1
ATO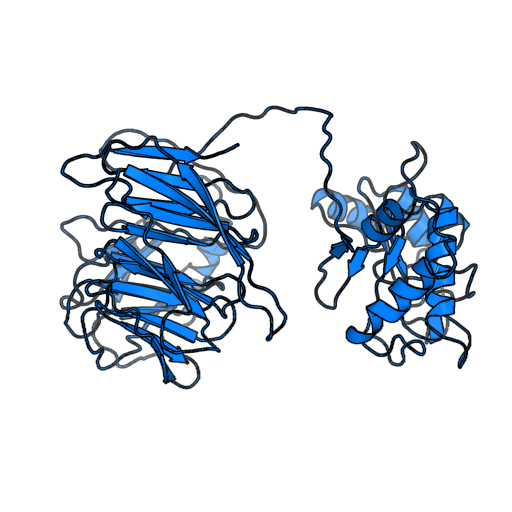M 3627 C C . LEU A 1 472 ? -10.902 -15.861 -5.890 1.00 94.69 472 LEU A C 1
ATOM 3629 O O . LEU A 1 472 ? -11.121 -16.928 -6.461 1.00 94.69 472 LEU A O 1
ATOM 3633 N N . LYS A 1 473 ? -11.042 -15.724 -4.567 1.00 95.06 473 LYS A N 1
ATOM 3634 C CA . LYS A 1 473 ? -11.300 -16.865 -3.686 1.00 95.06 473 LYS A CA 1
ATOM 3635 C C . LYS A 1 473 ? -12.167 -16.472 -2.503 1.00 95.06 473 LYS A C 1
ATOM 3637 O O . LYS A 1 473 ? -11.977 -15.422 -1.898 1.00 95.06 473 LYS A O 1
ATOM 3642 N N . VAL A 1 474 ? -13.081 -17.369 -2.143 1.00 96.62 474 VAL A N 1
ATOM 3643 C CA . VAL A 1 474 ? -13.811 -17.321 -0.875 1.00 96.62 474 VAL A CA 1
ATOM 3644 C C . VAL A 1 474 ? -13.133 -18.284 0.092 1.00 96.62 474 VAL A C 1
ATOM 3646 O O . VAL A 1 474 ? -13.147 -19.498 -0.118 1.00 96.62 474 VAL A O 1
ATOM 3649 N N . LEU A 1 475 ? -12.525 -17.735 1.133 1.00 95.19 475 LEU A N 1
ATOM 3650 C CA . LEU A 1 475 ? -11.885 -18.466 2.214 1.00 95.19 475 LEU A CA 1
ATOM 3651 C C . LEU A 1 475 ? -12.948 -18.796 3.261 1.00 95.19 475 LEU A C 1
ATOM 3653 O O . LEU A 1 475 ? -13.575 -17.906 3.845 1.00 95.19 475 LEU A O 1
ATOM 3657 N N . ARG A 1 476 ? -13.185 -20.093 3.452 1.00 94.88 476 ARG A N 1
ATOM 3658 C CA . ARG A 1 476 ? -14.166 -20.633 4.396 1.00 94.88 476 ARG A CA 1
ATOM 3659 C C . ARG A 1 476 ? -13.432 -21.450 5.438 1.00 94.88 476 ARG A C 1
ATOM 3661 O O . ARG A 1 476 ? -12.595 -22.280 5.094 1.00 94.88 476 ARG A O 1
ATOM 3668 N N . GLY A 1 477 ? -13.744 -21.211 6.701 1.00 89.12 477 GLY A N 1
ATOM 3669 C CA . GLY A 1 477 ? -13.145 -21.967 7.790 1.00 89.12 477 GLY A CA 1
ATOM 3670 C C . GLY A 1 477 ? -13.597 -21.499 9.160 1.00 89.12 477 GLY A C 1
ATOM 3671 O O . GLY A 1 477 ? -13.814 -22.342 10.018 1.00 89.12 477 GLY A O 1
ATOM 3672 N N . HIS A 1 478 ? -13.775 -20.193 9.362 1.00 90.25 478 HIS A N 1
ATOM 3673 C CA . HIS A 1 478 ? -14.268 -19.677 10.636 1.00 90.25 478 HIS A CA 1
ATOM 3674 C C . HIS A 1 478 ? -15.712 -20.095 10.898 1.00 90.25 478 HIS A C 1
ATOM 3676 O O . HIS A 1 478 ? -16.554 -20.079 9.995 1.00 90.25 478 HIS A O 1
ATOM 3682 N N . HIS A 1 479 ? -15.987 -20.442 12.152 1.00 91.81 479 HIS A N 1
ATOM 3683 C CA . HIS A 1 479 ? -17.333 -20.754 12.605 1.00 91.81 479 HIS A CA 1
ATOM 3684 C C . HIS A 1 479 ? -18.036 -19.480 13.061 1.00 91.81 479 HIS A C 1
ATOM 3686 O O . HIS A 1 479 ? -17.446 -18.604 13.690 1.00 91.81 479 HIS A O 1
ATOM 3692 N N . VAL A 1 480 ? -19.316 -19.377 12.717 1.00 94.88 480 VAL A N 1
ATOM 3693 C CA . VAL A 1 480 ? -20.153 -18.259 13.140 1.00 94.88 480 VAL A CA 1
ATOM 3694 C C . VAL A 1 480 ? -20.655 -18.540 14.554 1.00 94.88 480 VAL A C 1
ATOM 3696 O O . VAL A 1 480 ? -21.359 -19.526 14.767 1.00 94.88 480 VAL A O 1
ATOM 3699 N N . VAL A 1 481 ? -20.325 -17.661 15.498 1.00 91.94 481 VAL A N 1
ATOM 3700 C CA . VAL A 1 481 ? -20.720 -17.747 16.912 1.00 91.94 481 VAL A CA 1
ATOM 3701 C C . VAL A 1 481 ? -21.579 -16.532 17.243 1.00 91.94 481 VAL A C 1
ATOM 3703 O O . VAL A 1 481 ? -21.187 -15.405 16.961 1.00 91.94 481 VAL A O 1
ATOM 3706 N N . GLU A 1 482 ? -22.785 -16.753 17.775 1.00 91.12 482 GLU A N 1
ATOM 3707 C CA . GLU A 1 482 ? -23.731 -15.681 18.154 1.00 91.12 482 GLU A CA 1
ATOM 3708 C C . GLU A 1 482 ? -24.022 -14.662 17.034 1.00 91.12 482 GLU A C 1
ATOM 3710 O O . GLU A 1 482 ? -24.255 -13.476 17.255 1.00 91.12 482 GLU A O 1
ATOM 3715 N N . GLY A 1 483 ? -24.002 -15.122 15.782 1.00 87.38 483 GLY A N 1
ATOM 3716 C CA . GLY A 1 483 ? -24.223 -14.259 14.622 1.00 87.38 483 GLY A CA 1
ATOM 3717 C C . GLY A 1 483 ? -22.992 -13.469 14.162 1.00 87.38 483 GLY A C 1
ATOM 3718 O O . GLY A 1 483 ? -23.063 -12.845 13.102 1.00 87.38 483 GLY A O 1
ATOM 3719 N N . LEU A 1 484 ? -21.876 -13.542 14.889 1.00 91.06 484 LEU A N 1
ATOM 3720 C CA . LEU A 1 484 ? -20.584 -12.967 14.527 1.00 91.06 484 LEU A CA 1
ATOM 3721 C C . LEU A 1 484 ? -19.715 -13.999 13.803 1.00 91.06 484 LEU A C 1
ATOM 3723 O O . LEU A 1 484 ? -19.746 -15.189 14.108 1.00 91.06 484 LEU A O 1
ATOM 3727 N N . GLY A 1 485 ? -18.941 -13.530 12.830 1.00 92.19 485 GLY A N 1
ATOM 3728 C CA . GLY A 1 485 ? -18.081 -14.363 11.989 1.00 92.19 485 GLY A CA 1
ATOM 3729 C C . GLY A 1 485 ? -16.630 -13.927 12.101 1.00 92.19 485 GLY A C 1
ATOM 3730 O O . GLY A 1 485 ? -16.018 -14.052 13.158 1.00 92.19 485 GLY A O 1
ATOM 3731 N N . VAL A 1 486 ? -16.069 -13.407 11.012 1.00 91.31 486 VAL A N 1
ATOM 3732 C CA . VAL A 1 486 ? -14.698 -12.886 10.998 1.00 91.31 486 VAL A CA 1
ATOM 3733 C C . VAL A 1 486 ? -14.705 -11.418 11.408 1.00 91.31 486 VAL A C 1
ATOM 3735 O O . VAL A 1 486 ? -15.370 -10.599 10.775 1.00 91.31 486 VAL A O 1
ATOM 3738 N N . LEU A 1 487 ? -13.964 -11.093 12.466 1.00 88.94 487 LEU A N 1
ATOM 3739 C CA . LEU A 1 487 ? -13.956 -9.774 13.098 1.00 88.94 487 LEU A CA 1
ATOM 3740 C C . LEU A 1 487 ? -12.899 -8.840 12.507 1.00 88.94 487 LEU A C 1
ATOM 3742 O O . LEU A 1 487 ? -13.174 -7.656 12.333 1.00 88.94 487 LEU A O 1
ATOM 3746 N N . ASP A 1 488 ? -11.710 -9.357 12.198 1.00 88.88 488 ASP A N 1
ATOM 3747 C CA . ASP A 1 488 ? -10.617 -8.560 11.638 1.00 88.88 488 ASP A CA 1
ATOM 3748 C C . ASP A 1 488 ? -9.712 -9.393 10.723 1.00 88.88 488 ASP A C 1
ATOM 3750 O O . ASP A 1 488 ? -9.677 -10.627 10.811 1.00 88.88 488 ASP A O 1
ATOM 3754 N N . ILE A 1 489 ? -8.989 -8.707 9.838 1.00 91.25 489 ILE A N 1
ATOM 3755 C CA . ILE A 1 489 ? -8.046 -9.296 8.884 1.00 91.25 489 ILE A CA 1
ATOM 3756 C C . ILE A 1 489 ? -6.784 -8.447 8.741 1.00 91.25 489 ILE A C 1
ATOM 3758 O O . ILE A 1 489 ? -6.827 -7.221 8.817 1.00 91.25 489 ILE A O 1
ATOM 3762 N N . ALA A 1 490 ? -5.659 -9.102 8.456 1.00 88.56 490 ALA A N 1
ATOM 3763 C CA . ALA A 1 490 ? -4.390 -8.434 8.182 1.00 88.56 490 ALA A CA 1
ATOM 3764 C C . ALA A 1 490 ? -3.577 -9.190 7.126 1.00 88.56 490 ALA A C 1
ATOM 3766 O O . ALA A 1 490 ? -3.430 -10.409 7.197 1.00 88.56 490 ALA A O 1
ATOM 3767 N N . TRP A 1 491 ? -3.027 -8.463 6.155 1.00 87.44 491 TRP A N 1
ATOM 3768 C CA . TRP A 1 491 ? -2.101 -9.021 5.172 1.00 87.44 491 TRP A CA 1
ATOM 3769 C C . TRP A 1 491 ? -0.677 -9.077 5.721 1.00 87.44 491 TRP A C 1
ATOM 3771 O O . TRP A 1 491 ? -0.253 -8.194 6.471 1.00 87.44 491 TRP A O 1
ATOM 3781 N N . SER A 1 492 ? 0.085 -10.081 5.290 1.00 86.69 492 SER A N 1
ATOM 3782 C CA . SER A 1 492 ? 1.541 -10.032 5.398 1.00 86.69 492 SER A CA 1
ATOM 3783 C C . SER A 1 492 ? 2.085 -8.882 4.529 1.00 86.69 492 SER A C 1
ATOM 3785 O O . SER A 1 492 ? 1.565 -8.643 3.439 1.00 86.69 492 SER A O 1
ATOM 3787 N N . PRO A 1 493 ? 3.114 -8.135 4.974 1.00 77.06 493 PRO A N 1
ATOM 3788 C CA . PRO A 1 493 ? 3.627 -6.993 4.213 1.00 77.06 493 PRO A CA 1
ATOM 3789 C C . PRO A 1 493 ? 4.214 -7.362 2.842 1.00 77.06 493 PRO A C 1
ATOM 3791 O O . PRO A 1 493 ? 4.172 -6.551 1.919 1.00 77.06 493 PRO A O 1
ATOM 3794 N N . GLN A 1 494 ? 4.782 -8.565 2.718 1.00 78.94 494 GLN A N 1
ATOM 3795 C CA . GLN A 1 494 ? 5.530 -8.996 1.530 1.00 78.94 494 GLN A CA 1
ATOM 3796 C C . GLN A 1 494 ? 4.863 -10.165 0.797 1.00 78.94 494 GLN A C 1
ATOM 3798 O O . GLN A 1 494 ? 4.827 -10.192 -0.434 1.00 78.94 494 GLN A O 1
ATOM 3803 N N . LEU A 1 495 ? 4.357 -11.140 1.554 1.00 87.56 495 LEU A N 1
ATOM 3804 C CA . LEU A 1 495 ? 3.818 -12.388 1.025 1.00 87.56 495 LEU A CA 1
ATOM 3805 C C . LEU A 1 495 ? 2.293 -12.304 0.894 1.00 87.56 495 LEU A C 1
ATOM 3807 O O . LEU A 1 495 ? 1.665 -11.646 1.719 1.00 87.56 495 LEU A O 1
ATOM 3811 N N . PRO A 1 496 ? 1.671 -13.047 -0.041 1.00 88.38 496 PRO A N 1
ATOM 3812 C CA . PRO A 1 496 ? 0.216 -13.084 -0.213 1.00 88.38 496 PRO A CA 1
ATOM 3813 C C . PRO A 1 496 ? -0.475 -13.924 0.874 1.00 88.38 496 PRO A C 1
ATOM 3815 O O . PRO A 1 496 ? -1.353 -14.735 0.591 1.00 88.38 496 PRO A O 1
ATOM 3818 N N . TRP A 1 497 ? -0.038 -13.788 2.123 1.00 91.06 497 TRP A N 1
ATOM 3819 C CA . TRP A 1 497 ? -0.609 -14.481 3.266 1.00 91.06 497 TRP A CA 1
ATOM 3820 C C . TRP A 1 497 ? -1.569 -13.556 3.984 1.00 91.06 497 TRP A C 1
ATOM 3822 O O . TRP A 1 497 ? -1.254 -12.392 4.246 1.00 91.06 497 TRP A O 1
ATOM 3832 N N . LEU A 1 498 ? -2.732 -14.095 4.319 1.00 89.81 498 LEU A N 1
ATOM 3833 C CA . LEU A 1 498 ? -3.781 -13.363 5.003 1.00 89.81 498 LEU A CA 1
ATOM 3834 C C . LEU A 1 498 ? -4.005 -13.982 6.372 1.00 89.81 498 LEU A C 1
ATOM 3836 O O . LEU A 1 498 ? -4.182 -15.187 6.496 1.00 89.81 498 LEU A O 1
ATOM 3840 N N . ALA A 1 499 ? -4.021 -13.158 7.402 1.00 91.62 499 ALA A N 1
ATOM 3841 C CA . ALA A 1 499 ? -4.433 -13.533 8.738 1.00 91.62 499 ALA A CA 1
ATOM 3842 C C . ALA A 1 499 ? -5.884 -13.107 8.966 1.00 91.62 499 ALA A C 1
ATOM 3844 O O . ALA A 1 499 ? -6.261 -11.996 8.589 1.00 91.62 499 ALA A O 1
ATOM 3845 N N . SER A 1 500 ? -6.684 -13.954 9.610 1.00 88.06 500 SER A N 1
ATOM 3846 C CA . SER A 1 500 ? -8.046 -13.621 10.029 1.00 88.06 500 SER A CA 1
ATOM 3847 C C . SER A 1 500 ? -8.310 -14.007 11.479 1.00 88.06 500 SER A C 1
ATOM 3849 O O . SER A 1 500 ? -7.888 -15.068 11.948 1.00 88.06 500 SER A O 1
ATOM 3851 N N . ALA A 1 501 ? -9.038 -13.139 12.178 1.00 89.38 501 ALA A N 1
ATOM 3852 C CA . ALA A 1 501 ? -9.494 -13.354 13.544 1.00 89.38 501 ALA A CA 1
ATOM 3853 C C . ALA A 1 501 ? -11.006 -13.611 13.551 1.00 89.38 501 ALA A C 1
ATOM 3855 O O . ALA A 1 501 ? -11.783 -12.779 13.072 1.00 89.38 501 ALA A O 1
ATOM 3856 N N . GLY A 1 502 ? -11.420 -14.763 14.077 1.00 83.75 502 GLY A N 1
ATOM 3857 C CA . GLY A 1 502 ? -12.823 -15.162 14.163 1.00 83.75 502 GLY A CA 1
ATOM 3858 C C . GLY A 1 502 ? -13.439 -14.906 15.536 1.00 83.75 502 GLY A C 1
ATOM 3859 O O . GLY A 1 502 ? -12.752 -14.883 16.555 1.00 83.75 502 GLY A O 1
ATOM 3860 N N . ALA A 1 503 ? -14.763 -14.765 15.566 1.00 85.88 503 ALA A N 1
ATOM 3861 C CA . ALA A 1 503 ? -15.561 -14.784 16.792 1.00 85.88 503 ALA A CA 1
ATOM 3862 C C . ALA A 1 503 ? -15.570 -16.169 17.469 1.00 85.88 503 ALA A C 1
ATOM 3864 O O . ALA A 1 503 ? -15.893 -16.276 18.646 1.00 85.88 503 ALA A O 1
ATOM 3865 N N . ASP A 1 504 ? -15.151 -17.214 16.750 1.00 83.94 504 ASP A N 1
ATOM 3866 C CA . ASP A 1 504 ? -14.928 -18.572 17.260 1.00 83.94 504 ASP A CA 1
ATOM 3867 C C . ASP A 1 504 ? -13.714 -18.701 18.200 1.00 83.94 504 ASP A C 1
ATOM 3869 O O . ASP A 1 504 ? -13.378 -19.802 18.630 1.00 83.94 504 ASP A O 1
ATOM 3873 N N . GLY A 1 505 ? -13.032 -17.593 18.506 1.00 82.00 505 GLY A N 1
ATOM 3874 C CA . GLY A 1 505 ? -11.820 -17.581 19.323 1.00 82.00 505 GLY A CA 1
ATOM 3875 C C . GLY A 1 505 ? -10.591 -18.129 18.596 1.00 82.00 505 GLY A C 1
ATOM 3876 O O . GLY A 1 505 ? -9.513 -18.187 19.187 1.00 82.00 505 GLY A O 1
ATOM 3877 N N . SER A 1 506 ? -10.725 -18.509 17.319 1.00 82.19 506 SER A N 1
ATOM 3878 C CA . SER A 1 506 ? -9.620 -19.002 16.506 1.00 82.19 506 SER A CA 1
ATOM 3879 C C . SER A 1 506 ? -8.980 -17.883 15.686 1.00 82.19 506 SER A C 1
ATOM 3881 O O . SER A 1 506 ? -9.627 -16.944 15.211 1.00 82.19 506 SER A O 1
ATOM 3883 N N . PHE A 1 507 ? -7.676 -18.023 15.481 1.00 86.25 507 PHE A N 1
ATOM 3884 C CA . PHE A 1 507 ? -6.917 -17.251 14.511 1.00 86.25 507 PHE A CA 1
ATOM 3885 C C . PHE A 1 507 ? -6.502 -18.182 13.380 1.00 86.25 507 PHE A C 1
ATOM 3887 O O . PHE A 1 507 ? -6.028 -19.293 13.630 1.00 86.25 507 PHE A O 1
ATOM 3894 N N . ARG A 1 508 ? -6.674 -17.739 12.136 1.00 84.50 508 ARG A N 1
ATOM 3895 C CA . ARG A 1 508 ? -6.315 -18.534 10.961 1.00 84.50 508 ARG A CA 1
ATOM 3896 C C . ARG A 1 508 ? -5.365 -17.758 10.073 1.00 84.50 508 ARG A C 1
ATOM 3898 O O . ARG A 1 508 ? -5.587 -16.587 9.779 1.00 84.50 508 ARG A O 1
ATOM 3905 N N . LEU A 1 509 ? -4.312 -18.443 9.643 1.00 91.88 509 LEU A N 1
ATOM 3906 C CA . LEU A 1 509 ? -3.411 -17.973 8.606 1.00 91.88 509 LEU A CA 1
ATOM 3907 C C . LEU A 1 509 ? -3.761 -18.698 7.308 1.00 91.88 509 LEU A C 1
ATOM 3909 O O . LEU A 1 509 ? -3.754 -19.925 7.250 1.00 91.88 509 LEU A O 1
ATOM 3913 N N . TRP A 1 510 ? -4.064 -17.926 6.278 1.00 87.81 510 TRP A N 1
ATOM 3914 C CA . TRP A 1 510 ? -4.333 -18.394 4.931 1.00 87.81 510 TRP A CA 1
ATOM 3915 C C . TRP A 1 510 ? -3.067 -18.201 4.107 1.00 87.81 510 TRP A C 1
ATOM 3917 O O . TRP A 1 510 ? -2.668 -17.073 3.803 1.00 87.81 510 TRP A O 1
ATOM 3927 N N . CYS A 1 511 ? -2.430 -19.312 3.773 1.00 89.00 511 CYS A N 1
ATOM 3928 C CA . CYS A 1 511 ? -1.288 -19.395 2.876 1.00 89.00 511 CYS A CA 1
ATOM 3929 C C . CYS A 1 511 ? -1.613 -20.341 1.708 1.00 89.00 511 CYS A C 1
ATOM 3931 O O . CYS A 1 511 ? -2.670 -20.976 1.694 1.00 89.00 511 CYS A O 1
ATOM 3933 N N . ASN A 1 512 ? -0.732 -20.356 0.704 1.00 62.25 512 ASN A N 1
ATOM 3934 C CA . ASN A 1 512 ? -0.806 -21.271 -0.438 1.00 62.25 512 ASN A CA 1
ATOM 3935 C C . ASN A 1 512 ? -0.319 -22.669 -0.054 1.00 62.25 512 ASN A C 1
ATOM 3937 O O . ASN A 1 512 ? 0.738 -22.722 0.621 1.00 62.25 512 ASN A O 1
#

Radius of gyration: 28.04 Å; chains: 1; bounding box: 74×53×76 Å

Foldseek 3Di:
DCQPLPDDDDDDDPQAADPVRLVVLVVCVVVVHAAACQPGAPSNLVSSQVRHPAEHEPLEAFECVLPPGRRHDYLVSLLLAEPDPSHGDAAYAYEFAQVRQYDPPPFALLSSLVRLVVSCVRNNLLRYAHNHCLVNHPDGGHQPNDPVSVVVSVVSVVVVDDPDPDDVQSNQQRYFYQDPPRDTDRRDPDDDDDDDDDDDDDDDDDDDDDDDDDDDDDDDDDDDDDFPPPPDDWDDDPPALKTFPFDDPDPDPPVVVVVLLPPVNADPAPPDPDPDKDKDQPPDPPDRGRIMIRDHPQQAHWDDKAAQRVRQKIKTAHFDQDPNRIWIAGSRNRDIDDLDPHDPATWQDKDAQLPAQWIWTDHQFWIWIARPVVSDTDAIAGAVANGWQEKDAALVRQKIWTFFQVQWIFIDGNPPDSYGPDIDRPDPGGWQYKDDANPAQKIWIDGLVQKIWIWRWDDDPDPPDDIDIGTDDIDHDFDRDPSGHWNYKDQDNPARWIWTDTPSRDIDIDDD

Sequence (512 aa):
MYSSGISTPVPPTHGGLSKLGEELVLELNRLGMLVDLSHTSDETAVQALQLSRAPVIWSHSSARAVHNHPRNVPDYILDMIGTGKDKKDGVVMVNFSSGFVANPGNASVAVVADHVEHIGRVAGRKHVGIGSDYDGVASTPAGLEDISTYPALVSTFIKPLDYSKAHLPSLLNSIAVAGPTLNLWVLRAGICCAFSKVPRLLLVNCPVFRLAWPGTKIGLTYDSFKHLSITSTAWSTSSERTFKLGTNRMASFPALTLSLLNPANLPPRPESSSPALKWIVPAKTGSQSVLSILLPAGSGLPKQIIFHRKGDYFASVSGNESQGTVWIHQTSKRHSQAPFRKVKGAVQCVLFHPTKPHFFVATQRYVRLYDLAAQKLLKTLMPGIRWISSMDVHPSGDHIIVGGYDRKLCWFDLELSSKPYKVLRYHSRAIRALKFHATQPLFASASDDGTVQVFHGRVYNDLMTDPLIVPLKVLRGHHVVEGLGVLDIAWSPQLPWLASAGADGSFRLWCN

InterPro domains:
  IPR001680 WD40 repeat [PF00400] (386-413)
  IPR001680 WD40 repeat [PF00400] (419-455)
  IPR001680 WD40 repeat [PF00400] (471-510)
  IPR001680 WD40 repeat [PS50082] (424-455)
  IPR001680 WD40 repeat [PS50082] (486-512)
  IPR001680 WD40 repeat [SM00320] (333-371)
  IPR001680 WD40 repeat [SM00320] (374-413)
  IPR001680 WD40 repeat [SM00320] (417-456)
  IPR001680 WD40 repeat [SM00320] (468-511)
  IPR008257 Peptidase M19 [PF01244] (12-170)
  IPR008257 Peptidase M19 [PS51365] (1-214)
  IPR015943 WD40/YVTN repeat-like-containing domain superfamily [G3DSA:2.130.10.10] (224-512)
  IPR028598 WD repeat BOP1/Erb1 [PTHR17605] (272-511)
  IPR032466 Metal-dependent hydrolase [SSF51556] (10-159)
  IPR036322 WD40-repeat-containing domain superfamily [SSF50978] (297-510)

Secondary structure (DSSP, 8-state):
--SSSSSPPPPPSSSS--HHHHHHHHHHHHTT--EE-TT--HHHHHHHHHH-SS-EEETT--BTTTS--TTSBPHHHHHTBSSSTTSB-EEEEEP--HHHHSSTT--BHHHHHHHHHHHIIIIIGGGEEEE--TTT-S---BT-SSGGGHHHHHHHHHTTS---TTSHHHHHTT-EEE-SSS-EEE---------------------------SS----------S-----------TT--B--EEPPS-S-S-HHHHHHHSGGGSPPPP-----S-EEE--SSTTSSEEEEEE--TTT--EEEEEE-TTSSEEEEEES-SSS-SEEEEETTTTEEE---S--SS-EEEEEE-SSSSEEEEEESS-EEEEETTTTEEEEEE----SSEEEEEE-TTSSEEEEEETTS-EEEEETTT-SS-SEEE---SS-EEEEEE-SSSSEEEEEETTSEEEEEEEEPPSSTTSPPEEEEEEEEE-PPPBTTB-EEEEEE-SSSS-EEEEETTS-EEEE--